Protein AF-0000000082293141 (afdb_homodimer)

pLDDT: mean 75.35, std 26.86, range [20.05, 98.94]

Organism: NCBI:txid303405

Solvent-accessible surface area (backbone atoms only — not comparable to full-atom values): 34312 Å² total; per-residue (Å²): 136,81,85,76,77,83,80,77,76,74,68,79,64,78,70,70,63,50,77,78,50,68,49,27,51,67,46,26,47,30,45,33,39,26,34,46,7,54,47,27,47,41,43,69,67,34,56,91,40,42,46,86,69,66,80,87,67,78,82,63,73,69,72,53,49,55,59,48,45,59,46,44,50,51,47,37,50,44,52,40,52,32,50,50,29,50,52,49,28,26,46,53,62,37,28,15,60,67,53,24,35,52,49,41,52,55,52,45,48,57,46,48,40,49,92,78,34,52,66,53,88,70,62,48,69,81,37,19,90,79,58,71,44,45,94,86,63,78,68,53,79,80,50,56,68,85,68,75,81,68,69,70,65,75,76,71,74,74,75,68,82,70,72,77,63,77,80,63,85,71,64,72,71,70,71,83,68,76,53,70,60,43,40,63,69,54,71,67,63,53,51,71,44,44,66,61,50,36,50,52,52,48,49,57,34,52,67,22,46,39,58,74,56,54,40,58,43,26,30,51,28,43,27,43,19,28,48,6,57,43,33,51,77,50,22,80,55,70,75,60,40,75,55,67,86,59,62,76,66,45,46,67,51,52,57,69,68,52,49,64,65,55,49,42,50,50,36,42,30,53,18,49,29,49,51,35,51,40,46,37,30,52,71,67,69,36,52,67,61,29,47,53,54,50,55,53,53,54,56,50,61,70,70,101,136,81,85,78,77,82,79,78,76,73,68,78,64,80,69,70,63,52,76,76,50,68,49,26,54,67,46,25,47,31,45,33,38,27,32,48,8,53,47,27,47,42,44,68,68,34,58,91,40,42,48,85,69,67,80,88,66,78,80,63,73,69,72,52,49,54,58,48,46,61,46,45,52,51,47,40,51,44,52,39,53,31,50,50,30,50,52,48,31,26,46,52,62,38,28,14,60,68,52,25,34,52,48,40,51,54,52,44,47,57,45,48,40,51,92,77,36,53,66,53,89,71,62,48,69,81,38,19,90,80,58,69,44,46,93,85,62,78,69,51,78,80,48,54,68,78,70,74,79,75,67,67,64,74,75,71,74,74,75,70,82,70,73,77,64,76,80,61,83,71,64,71,69,70,71,83,66,76,51,70,59,43,40,62,70,53,70,67,64,52,51,71,45,43,68,61,51,36,51,51,52,48,48,59,33,53,68,21,47,40,59,78,56,56,40,59,43,25,30,50,28,43,26,43,20,30,48,7,56,43,32,49,77,47,21,79,55,70,75,59,36,73,57,67,85,61,60,78,64,46,45,67,51,50,58,69,68,52,51,64,65,55,50,43,51,50,35,41,28,52,18,49,29,49,52,34,50,39,45,38,29,54,71,69,68,37,51,68,62,30,47,54,53,51,55,53,52,54,56,50,61,71,71,102

Secondary structure (DSSP, 8-state):
-------------GGGS-GGGGG-HHHHHHHHHHHHHHHHHHHHH-HHHHTTSS-S----HHHHHHHHHHHHHHHHHHHHHHHHHHHHHHHHTT--HHHHHHHHHHHHHHHS-HHHHTT----GGGGHHHH---TT----GGG------------------------------------GGG----HHHHHHHHHHHHHHHHHHHHHTT-GGG--HHHHHHHHHHHHHHHHHTTTTSS----STTS----HHHHHHH--HHHHHHHHHHHHHHHHHHHHHHHHTT-HHHHHHHHHHHHHHHHH-/-------------GGGS-GGGGG-HHHHHHHHHHHHHHHHHHHHH-HHHHTTSS-S--S-HHHHHHHHHHHHHHHHHHHHHHHHHHHHHHHHTT--HHHHHHHHHHHHHHHS-HHHHTT----GGGGHHHH---TT----GGG------------------------------------GGG----HHHHHHHHHHHHHHHHHHHHHTT-GGG--HHHHHHHHHHHHHHHHHTTTTSS----STTS----HHHHHHH--HHHHHHHHHHHHHHHHHHHHHHHHTT-HHHHHHHHHHHHHHHHH-

Nearest PDB structures (foldseek):
  5sv0-assembly1_B  TM=1.679E-01  e=9.240E+00  Escherichia coli DH1

Structure (mmCIF, N/CA/C/O backbone):
data_AF-0000000082293141-model_v1
#
loop_
_entity.id
_entity.type
_entity.pdbx_description
1 polymer 'MazG-like family protein'
#
loop_
_atom_site.group_PDB
_atom_site.id
_atom_site.type_symbol
_atom_site.label_atom_id
_atom_site.label_alt_id
_atom_site.label_comp_id
_atom_site.label_asym_id
_atom_site.label_entity_id
_atom_site.label_seq_id
_atom_site.pdbx_PDB_ins_code
_atom_site.Cartn_x
_atom_site.Car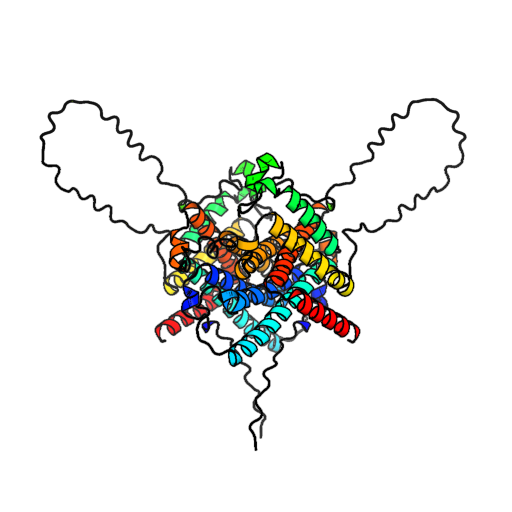tn_y
_atom_site.Cartn_z
_atom_site.occupancy
_atom_site.B_iso_or_equiv
_atom_site.auth_seq_id
_atom_site.auth_comp_id
_atom_site.auth_asym_id
_atom_site.auth_atom_id
_atom_site.pdbx_PDB_model_num
ATOM 1 N N . MET A 1 1 ? -4.348 -15.539 50.625 1 20.53 1 MET A N 1
ATOM 2 C CA . MET A 1 1 ? -3.152 -15.32 49.812 1 20.53 1 MET A CA 1
ATOM 3 C C . MET A 1 1 ? -3.525 -15.031 48.375 1 20.53 1 MET A C 1
ATOM 5 O O . MET A 1 1 ? -3.963 -15.93 47.656 1 20.53 1 MET A O 1
ATOM 9 N N . MET A 1 2 ? -4 -13.844 48 1 20.05 2 MET A N 1
ATOM 10 C CA . MET A 1 2 ? -4.777 -13.445 46.812 1 20.05 2 MET A CA 1
ATOM 11 C C . MET A 1 2 ? -3.898 -13.406 45.562 1 20.05 2 MET A C 1
ATOM 13 O O . MET A 1 2 ? -2.762 -12.938 45.625 1 20.05 2 MET A O 1
ATOM 17 N N . ALA A 1 3 ? -4.07 -14.312 44.562 1 24.88 3 ALA A N 1
ATOM 18 C CA . ALA A 1 3 ? -3.354 -14.523 43.312 1 24.88 3 ALA A CA 1
ATOM 19 C C . ALA A 1 3 ? -3.344 -13.258 42.438 1 24.88 3 ALA A C 1
ATOM 21 O O . ALA A 1 3 ? -4.402 -12.695 42.156 1 24.88 3 ALA A O 1
ATOM 22 N N . THR A 1 4 ? -2.305 -12.398 42.5 1 22.08 4 THR A N 1
ATOM 23 C CA . THR A 1 4 ? -2.068 -11.117 41.844 1 22.08 4 THR A CA 1
ATOM 24 C C . THR A 1 4 ? -2.033 -11.297 40.312 1 22.08 4 THR A C 1
ATOM 26 O O . THR A 1 4 ? -1.389 -12.219 39.812 1 22.08 4 THR A O 1
ATOM 29 N N . ALA A 1 5 ? -2.967 -10.734 39.594 1 25.34 5 ALA A N 1
ATOM 30 C CA . ALA A 1 5 ? -3.236 -10.781 38.156 1 25.34 5 ALA A CA 1
ATOM 31 C C . ALA A 1 5 ? -2.037 -10.281 37.344 1 25.34 5 ALA A C 1
ATOM 33 O O . ALA A 1 5 ? -1.455 -9.242 37.688 1 25.34 5 ALA A O 1
ATOM 34 N N . PRO A 1 6 ? -1.29 -11.164 36.594 1 25 6 PRO A N 1
ATOM 35 C CA . PRO A 1 6 ? -0.096 -10.742 35.875 1 25 6 PRO A CA 1
ATOM 36 C C . PRO A 1 6 ? -0.376 -9.594 34.906 1 25 6 PRO A C 1
ATOM 38 O O . PRO A 1 6 ? -1.458 -9.523 34.312 1 25 6 PRO A O 1
ATOM 41 N N . SER A 1 7 ? 0.036 -8.328 35.219 1 23.92 7 SER A N 1
ATOM 42 C CA . SER A 1 7 ? -0.019 -7.121 34.375 1 23.92 7 SER A CA 1
ATOM 43 C C . SER A 1 7 ? 0.646 -7.348 33.031 1 23.92 7 SER A C 1
ATOM 45 O O . SER A 1 7 ? 1.845 -7.629 32.969 1 23.92 7 SER A O 1
ATOM 47 N N . THR A 1 8 ? 0.084 -7.973 32.031 1 26.31 8 THR A N 1
ATOM 48 C CA . THR A 1 8 ? 0.536 -8.203 30.672 1 26.31 8 THR A CA 1
ATOM 49 C C . THR A 1 8 ? 0.826 -6.879 29.969 1 26.31 8 THR A C 1
ATOM 51 O O . THR A 1 8 ? 0.658 -6.766 28.75 1 26.31 8 THR A O 1
ATOM 54 N N . ASN A 1 9 ? 1.379 -5.855 30.594 1 25.17 9 ASN A N 1
ATOM 55 C CA . ASN A 1 9 ? 1.782 -4.633 29.906 1 25.17 9 ASN A CA 1
ATOM 56 C C . ASN A 1 9 ? 2.848 -4.914 28.859 1 25.17 9 ASN A C 1
ATOM 58 O O . ASN A 1 9 ? 4.039 -4.734 29.109 1 25.17 9 ASN A O 1
ATOM 62 N N . ASP A 1 10 ? 2.949 -5.984 28.156 1 26.22 10 ASP A N 1
ATOM 63 C CA . ASP A 1 10 ? 3.979 -6.059 27.125 1 26.22 10 ASP A CA 1
ATOM 64 C C . ASP A 1 10 ? 3.82 -4.934 26.109 1 26.22 10 ASP A C 1
ATOM 66 O O . ASP A 1 10 ? 3.023 -5.043 25.172 1 26.22 10 ASP A O 1
ATOM 70 N N . HIS A 1 11 ? 3.863 -3.686 26.547 1 28.92 11 HIS A N 1
ATOM 71 C CA . HIS A 1 11 ? 4.047 -2.568 25.625 1 28.92 11 HIS A CA 1
ATOM 72 C C . HIS A 1 11 ? 5.215 -2.826 24.672 1 28.92 11 HIS A C 1
ATOM 74 O O . HIS A 1 11 ? 6.375 -2.83 25.094 1 28.92 11 HIS A O 1
ATOM 80 N N . GLY A 1 12 ? 5.18 -3.744 23.812 1 29.77 12 GLY A N 1
ATOM 81 C CA . GLY A 1 12 ? 6.23 -3.771 22.812 1 29.77 12 GLY A CA 1
ATOM 82 C C . GLY A 1 12 ? 6.676 -2.387 22.375 1 29.77 12 GLY A C 1
ATOM 83 O O . GLY A 1 12 ? 5.898 -1.641 21.781 1 29.77 12 GLY A O 1
ATOM 84 N N . ASN A 1 13 ? 7.516 -1.699 23.125 1 29.09 13 ASN A N 1
ATOM 85 C CA . ASN A 1 13 ? 8.234 -0.449 22.891 1 29.09 13 ASN A CA 1
ATOM 86 C C . ASN A 1 13 ? 8.758 -0.357 21.469 1 29.09 13 ASN A C 1
ATOM 88 O O . ASN A 1 13 ? 9.523 -1.216 21.031 1 29.09 13 ASN A O 1
ATOM 92 N N . CYS A 1 14 ? 8.078 0.203 20.562 1 33.78 14 CYS A N 1
ATOM 93 C CA . CYS A 1 14 ? 8.594 0.698 19.297 1 33.78 14 CYS A CA 1
ATOM 94 C C . CYS A 1 14 ? 9.977 1.303 19.469 1 33.78 14 CYS A C 1
ATOM 96 O O . CYS A 1 14 ? 10.523 1.896 18.531 1 33.78 14 CYS A O 1
ATOM 98 N N . SER A 1 15 ? 10.508 1.382 20.688 1 32.47 15 SER A N 1
ATOM 99 C CA . SER A 1 15 ? 11.828 1.966 20.891 1 32.47 15 SER A CA 1
ATOM 100 C C . SER A 1 15 ? 12.906 1.15 20.188 1 32.47 15 SER A C 1
ATOM 102 O O . SER A 1 15 ? 14.078 1.545 20.172 1 32.47 15 SER A O 1
ATOM 104 N N . ASN A 1 16 ? 12.703 -0.085 19.984 1 32.78 16 ASN A N 1
ATOM 105 C CA . ASN A 1 16 ? 13.867 -0.814 19.484 1 32.78 16 ASN A CA 1
ATOM 106 C C . ASN A 1 16 ? 14.195 -0.443 18.047 1 32.78 16 ASN A C 1
ATOM 108 O O . ASN A 1 16 ? 14.625 -1.291 17.266 1 32.78 16 ASN A O 1
ATOM 112 N N . CYS A 1 17 ? 13.508 0.535 17.422 1 37.06 17 CYS A N 1
ATOM 113 C CA . CYS A 1 17 ? 14.141 0.918 16.172 1 37.06 17 CYS A CA 1
ATOM 114 C C . CYS A 1 17 ? 15.609 1.256 16.375 1 37.06 17 CYS A C 1
ATOM 116 O O . CYS A 1 17 ? 15.938 2.232 17.062 1 37.06 17 CYS A O 1
ATOM 118 N N . SER A 1 18 ? 16.406 0.34 16.391 1 37.97 18 SER A N 1
ATOM 119 C CA . SER A 1 18 ? 17.828 0.586 16.531 1 37.97 18 SER A CA 1
ATOM 120 C C . SER A 1 18 ? 18.25 1.855 15.797 1 37.97 18 SER A C 1
ATOM 122 O O . SER A 1 18 ? 17.766 2.135 14.695 1 37.97 18 SER A O 1
ATOM 124 N N . SER A 1 19 ? 18.984 2.789 16.438 1 41.88 19 SER A N 1
ATOM 125 C CA . SER A 1 19 ? 19.594 4.051 16.031 1 41.88 19 SER A CA 1
ATOM 126 C C . SER A 1 19 ? 20.031 4 14.562 1 41.88 19 SER A C 1
ATOM 128 O O . SER A 1 19 ? 19.891 4.984 13.836 1 41.88 19 SER A O 1
ATOM 130 N N . ASN A 1 20 ? 20.656 2.945 14.172 1 42.84 20 ASN A N 1
ATOM 131 C CA . ASN A 1 20 ? 21.281 2.875 12.852 1 42.84 20 ASN A CA 1
ATOM 132 C C . ASN A 1 20 ? 20.219 2.814 11.75 1 42.84 20 ASN A C 1
ATOM 134 O O . ASN A 1 20 ? 20.438 3.334 10.648 1 42.84 20 ASN A O 1
ATOM 138 N N . ASN A 1 21 ? 19.094 2.234 12.023 1 51.12 21 ASN A N 1
ATOM 139 C CA . ASN A 1 21 ? 18.016 2.07 11.047 1 51.12 21 ASN A CA 1
ATOM 140 C C . ASN A 1 21 ? 17.281 3.381 10.812 1 51.12 21 ASN A C 1
ATOM 142 O O . ASN A 1 21 ? 16.625 3.549 9.781 1 51.12 21 ASN A O 1
ATOM 146 N N . ASN A 1 22 ? 17.547 4.426 11.672 1 61.38 22 ASN A N 1
ATOM 147 C CA . ASN A 1 22 ? 16.797 5.668 11.625 1 61.38 22 ASN A CA 1
ATOM 148 C C . ASN A 1 22 ? 17.391 6.66 10.633 1 61.38 22 ASN A C 1
ATOM 150 O O . ASN A 1 22 ? 16.906 7.781 10.5 1 61.38 22 ASN A O 1
ATOM 154 N N . ASN A 1 23 ? 18.312 6.102 9.867 1 74.81 23 ASN A N 1
ATOM 155 C CA . ASN A 1 23 ? 18.844 7.094 8.93 1 74.81 23 ASN A CA 1
ATOM 156 C C . ASN A 1 23 ? 18.672 6.645 7.48 1 74.81 23 ASN A C 1
ATOM 158 O O . ASN A 1 23 ? 19.172 7.293 6.562 1 74.81 23 ASN A O 1
ATOM 162 N N . ASN A 1 24 ? 18.016 5.609 7.242 1 86.25 24 ASN A N 1
ATOM 163 C CA . ASN A 1 24 ? 17.719 5.117 5.902 1 86.25 24 ASN A CA 1
ATOM 164 C C . ASN A 1 24 ? 16.25 5.301 5.543 1 86.25 24 ASN A C 1
ATOM 166 O O . ASN A 1 24 ? 15.375 4.754 6.211 1 86.25 24 ASN A O 1
ATOM 170 N N . PRO A 1 25 ? 16 6.078 4.504 1 91.81 25 PRO A N 1
ATOM 171 C CA . PRO A 1 25 ? 14.609 6.348 4.164 1 91.81 25 PRO A CA 1
ATOM 172 C C . PRO A 1 25 ? 13.805 5.07 3.902 1 91.81 25 PRO A C 1
ATOM 174 O O . PRO A 1 25 ? 12.617 5.016 4.203 1 91.81 25 PRO A O 1
ATOM 177 N N . ARG A 1 26 ? 14.461 4.078 3.381 1 92.31 26 ARG A N 1
ATOM 178 C CA . ARG A 1 26 ? 13.766 2.824 3.107 1 92.31 26 ARG A CA 1
ATOM 179 C C . ARG A 1 26 ? 13.383 2.121 4.402 1 92.31 26 ARG A C 1
ATOM 181 O O . ARG A 1 26 ? 12.289 1.551 4.504 1 92.31 26 ARG A O 1
ATOM 188 N N . SER A 1 27 ? 14.266 2.164 5.395 1 91.69 27 SER A N 1
ATOM 189 C CA . SER A 1 27 ? 13.945 1.607 6.703 1 91.69 27 SER A CA 1
ATOM 190 C C . SER A 1 27 ? 12.773 2.352 7.344 1 91.69 27 SER A C 1
ATOM 192 O O . SER A 1 27 ? 11.914 1.738 7.977 1 91.69 27 SER A O 1
ATOM 194 N N . CYS A 1 28 ? 12.797 3.641 7.145 1 94.5 28 CYS A N 1
ATOM 195 C CA . CYS A 1 28 ? 11.711 4.441 7.703 1 94.5 28 CYS A CA 1
ATOM 196 C C . CYS A 1 28 ? 10.383 4.105 7.031 1 94.5 28 CYS A C 1
ATOM 198 O O . CYS A 1 28 ? 9.359 3.982 7.707 1 94.5 28 CYS A O 1
ATOM 200 N N . ILE A 1 29 ? 10.422 3.914 5.746 1 97 29 ILE A N 1
ATOM 201 C CA . ILE A 1 29 ? 9.203 3.596 5.012 1 97 29 ILE A CA 1
ATOM 202 C C . ILE A 1 29 ? 8.711 2.203 5.402 1 97 29 ILE A C 1
ATOM 204 O O . ILE A 1 29 ? 7.508 1.983 5.559 1 97 29 ILE A O 1
ATOM 208 N N . LEU A 1 30 ? 9.609 1.295 5.586 1 96 30 LEU A N 1
ATOM 209 C CA . LEU A 1 30 ? 9.227 -0.03 6.059 1 96 30 LEU A CA 1
ATOM 210 C C . LEU A 1 30 ? 8.609 0.049 7.453 1 96 30 LEU A C 1
ATOM 212 O O . LEU A 1 30 ? 7.68 -0.698 7.766 1 96 30 LEU A O 1
ATOM 216 N N . GLN A 1 31 ? 9.125 0.96 8.25 1 96.5 31 GLN A N 1
ATOM 217 C CA . GLN A 1 31 ? 8.523 1.159 9.562 1 96.5 31 GLN A CA 1
ATOM 218 C C . GLN A 1 31 ? 7.113 1.717 9.445 1 96.5 31 GLN A C 1
ATOM 220 O O . GLN A 1 31 ? 6.23 1.364 10.234 1 96.5 31 GLN A O 1
ATOM 225 N N . VAL A 1 32 ? 6.934 2.594 8.523 1 98.62 32 VAL A N 1
ATOM 226 C CA . VAL A 1 32 ? 5.578 3.049 8.227 1 98.62 32 VAL A CA 1
ATOM 227 C C . VAL A 1 32 ? 4.691 1.85 7.891 1 98.62 32 VAL A C 1
ATOM 229 O O . VAL A 1 32 ? 3.555 1.76 8.359 1 98.62 32 VAL A O 1
ATOM 232 N N . GLY A 1 33 ? 5.234 0.922 7.082 1 98.62 33 GLY A N 1
ATOM 233 C CA . GLY A 1 33 ? 4.523 -0.309 6.777 1 98.62 33 GLY A CA 1
ATOM 234 C C . GLY A 1 33 ? 4.188 -1.126 8.008 1 98.62 33 GLY A C 1
ATOM 235 O O . GLY A 1 33 ? 3.084 -1.661 8.125 1 98.62 33 GLY A O 1
ATOM 236 N N . VAL A 1 34 ? 5.105 -1.188 8.961 1 98.25 34 VAL A N 1
ATOM 237 C CA . VAL A 1 34 ? 4.906 -1.923 10.203 1 98.25 34 VAL A CA 1
ATOM 238 C C . VAL A 1 34 ? 3.734 -1.323 10.977 1 98.25 34 VAL A C 1
ATOM 240 O O . VAL A 1 34 ? 2.807 -2.039 11.359 1 98.25 34 VAL A O 1
ATOM 243 N N . CYS A 1 35 ? 3.787 -0.054 11.133 1 98.56 35 CYS A N 1
ATOM 244 C CA . CYS A 1 35 ? 2.76 0.627 11.914 1 98.56 35 CYS A CA 1
ATOM 245 C C . CYS A 1 35 ? 1.407 0.551 11.211 1 98.56 35 CYS A C 1
ATOM 247 O O . CYS A 1 35 ? 0.369 0.449 11.867 1 98.56 35 CYS A O 1
ATOM 249 N N . THR A 1 36 ? 1.431 0.608 9.898 1 98.75 36 THR A N 1
ATOM 250 C CA . THR A 1 36 ? 0.191 0.491 9.141 1 98.75 36 THR A CA 1
ATOM 251 C C . THR A 1 36 ? -0.423 -0.895 9.32 1 98.75 36 THR A C 1
ATOM 253 O O . THR A 1 36 ? -1.646 -1.033 9.391 1 98.75 36 THR A O 1
ATOM 256 N N . GLY A 1 37 ? 0.457 -1.915 9.328 1 98.44 37 GLY A N 1
ATOM 257 C CA . GLY A 1 37 ? -0.046 -3.248 9.617 1 98.44 37 GLY A CA 1
ATOM 258 C C . GLY A 1 37 ? -0.788 -3.334 10.938 1 98.44 37 GLY A C 1
ATOM 259 O O . GLY A 1 37 ? -1.827 -3.988 11.031 1 98.44 37 GLY A O 1
ATOM 260 N N . ARG A 1 38 ? -0.292 -2.676 11.953 1 97.25 38 ARG A N 1
ATOM 261 C CA . ARG A 1 38 ? -0.953 -2.635 13.258 1 97.25 38 ARG A CA 1
ATOM 262 C C . ARG A 1 38 ? -2.285 -1.899 13.172 1 97.25 38 ARG A C 1
ATOM 264 O O . ARG A 1 38 ? -3.254 -2.277 13.836 1 97.25 38 ARG A O 1
ATOM 271 N N . LEU A 1 39 ? -2.256 -0.863 12.445 1 97 39 LEU A N 1
ATOM 272 C CA . LEU A 1 39 ? -3.5 -0.123 12.25 1 97 39 LEU A CA 1
ATOM 273 C C . LEU A 1 39 ? -4.539 -0.985 11.547 1 97 39 LEU A C 1
ATOM 275 O O . LEU A 1 39 ? -5.723 -0.943 11.891 1 97 39 LEU A O 1
ATOM 279 N N . CYS A 1 40 ? -4.125 -1.759 10.547 1 97.25 40 CYS A N 1
ATOM 280 C CA . CYS A 1 40 ? -5.02 -2.693 9.875 1 97.25 40 CYS A CA 1
ATOM 281 C C . CYS A 1 40 ? -5.59 -3.707 10.852 1 97.25 40 CYS A C 1
ATOM 283 O O . CYS A 1 40 ? -6.762 -4.078 10.758 1 97.25 40 CYS A O 1
ATOM 285 N N . GLU A 1 41 ? -4.758 -4.137 11.75 1 95.56 41 GLU A N 1
ATOM 286 C CA . GLU A 1 41 ? -5.23 -5.07 12.766 1 95.56 41 GLU A CA 1
ATOM 287 C C . GLU A 1 41 ? -6.34 -4.449 13.609 1 95.56 41 GLU A C 1
ATOM 289 O O . GLU A 1 41 ? -7.359 -5.094 13.875 1 95.56 41 GLU A O 1
ATOM 294 N N . LEU A 1 42 ? -6.203 -3.229 14 1 92.94 42 LEU A N 1
ATOM 295 C CA . LEU A 1 42 ? -7.227 -2.525 14.766 1 92.94 42 LEU A CA 1
ATOM 296 C C . LEU A 1 42 ? -8.5 -2.354 13.945 1 92.94 42 LEU A C 1
ATOM 298 O O . LEU A 1 42 ? -9.609 -2.51 14.469 1 92.94 42 LEU A O 1
ATOM 302 N N . ALA A 1 43 ? -8.312 -2.055 12.703 1 91.5 43 ALA A N 1
ATOM 303 C CA . ALA A 1 43 ? -9.469 -1.853 11.828 1 91.5 43 ALA A CA 1
ATOM 304 C C . ALA A 1 43 ? -10.289 -3.131 11.703 1 91.5 43 ALA A C 1
ATOM 306 O O . ALA A 1 43 ? -11.5 -3.076 11.461 1 91.5 43 ALA A O 1
ATOM 307 N N . ASN A 1 44 ? -9.664 -4.219 11.867 1 88.06 44 ASN A N 1
ATOM 308 C CA . ASN A 1 44 ? -10.352 -5.496 11.75 1 88.06 44 ASN A CA 1
ATOM 309 C C . ASN A 1 44 ? -10.93 -5.953 13.086 1 88.06 44 ASN A C 1
ATOM 311 O O . ASN A 1 44 ? -11.805 -6.824 13.125 1 88.06 44 ASN A O 1
ATOM 315 N N . THR A 1 45 ? -10.469 -5.418 14.203 1 83.12 45 THR A N 1
ATOM 316 C CA . THR A 1 45 ? -10.812 -6.039 15.477 1 83.12 45 THR A CA 1
ATOM 317 C C . THR A 1 45 ? -11.469 -5.027 16.406 1 83.12 45 THR A C 1
ATOM 319 O O . THR A 1 45 ? -12.148 -5.406 17.359 1 83.12 45 THR A O 1
ATOM 322 N N . HIS A 1 46 ? -11.219 -3.781 16.219 1 73.25 46 HIS A N 1
ATOM 323 C CA . HIS A 1 46 ? -11.648 -2.775 17.188 1 73.25 46 HIS A CA 1
ATOM 324 C C . HIS A 1 46 ? -13.109 -2.383 16.953 1 73.25 46 HIS A C 1
ATOM 326 O O . HIS A 1 46 ? -13.508 -2.127 15.812 1 73.25 46 HIS A O 1
ATOM 332 N N . PRO A 1 47 ? -13.844 -2.418 17.984 1 59.69 47 PRO A N 1
ATOM 333 C CA . PRO A 1 47 ? -15.273 -2.121 17.875 1 59.69 47 PRO A CA 1
ATOM 334 C C . PRO A 1 47 ? -15.555 -0.789 17.188 1 59.69 47 PRO A C 1
ATOM 336 O O . PRO A 1 47 ? -16.531 -0.667 16.438 1 59.69 47 PRO A O 1
ATOM 339 N N . ALA A 1 48 ? -14.68 0.22 17.453 1 59 48 ALA A N 1
ATOM 340 C CA . ALA A 1 48 ? -14.867 1.533 16.844 1 59 48 ALA A CA 1
ATOM 341 C C . ALA A 1 48 ? -14.852 1.438 15.312 1 59 48 ALA A C 1
ATOM 343 O O . ALA A 1 48 ? -15.352 2.33 14.625 1 59 48 ALA A O 1
ATOM 344 N N . PHE A 1 49 ? -14.305 0.339 14.953 1 63.88 49 PHE A N 1
ATOM 345 C CA . PHE A 1 49 ? -14.156 0.187 13.508 1 63.88 49 PHE A CA 1
ATOM 346 C C . PHE A 1 49 ? -15.242 -0.721 12.945 1 63.88 49 PHE A C 1
ATOM 348 O O . PHE A 1 49 ? -15.477 -0.737 11.734 1 63.88 49 PHE A O 1
ATOM 355 N N . ILE A 1 50 ? -15.727 -1.526 13.992 1 54.31 50 ILE A N 1
ATOM 356 C CA . ILE A 1 50 ? -16.703 -2.529 13.578 1 54.31 50 ILE A CA 1
ATOM 357 C C . ILE A 1 50 ? -18.109 -1.986 13.773 1 54.31 50 ILE A C 1
ATOM 359 O O . ILE A 1 50 ? -19.047 -2.42 13.102 1 54.31 50 ILE A O 1
ATOM 363 N N . SER A 1 51 ? -18.266 -1.158 14.836 1 46.19 51 SER A N 1
ATOM 364 C CA . SER A 1 51 ? -19.609 -0.805 15.289 1 46.19 51 SER A CA 1
ATOM 365 C C . SER A 1 51 ? -20.562 -0.594 14.109 1 46.19 51 SER A C 1
ATOM 367 O O . SER A 1 51 ? -21.781 -0.602 14.281 1 46.19 51 SER A O 1
ATOM 369 N N . ASN A 1 52 ? -20.109 -0.129 13.039 1 40.34 52 ASN A N 1
ATOM 370 C CA . ASN A 1 52 ? -21.359 0.051 12.289 1 40.34 52 ASN A CA 1
ATOM 371 C C . ASN A 1 52 ? -22.047 -1.283 12.016 1 40.34 52 ASN A C 1
ATOM 373 O O . ASN A 1 52 ? -23.047 -1.335 11.297 1 40.34 52 ASN A O 1
ATOM 377 N N . LEU A 1 53 ? -21.359 -2.418 12.227 1 35.09 53 LEU A N 1
ATOM 378 C CA . LEU A 1 53 ? -22.141 -3.625 12 1 35.09 53 LEU A CA 1
ATOM 379 C C . LEU A 1 53 ? -23.156 -3.838 13.117 1 35.09 53 LEU A C 1
ATOM 381 O O . LEU A 1 53 ? -24.25 -4.355 12.883 1 35.09 53 LEU A O 1
ATOM 385 N N . THR A 1 54 ? -22.75 -4.242 14.43 1 33.03 54 THR A N 1
ATOM 386 C CA . THR A 1 54 ? -23.734 -4.707 15.414 1 33.03 54 THR A CA 1
ATOM 387 C C . THR A 1 54 ? -24.578 -3.547 15.922 1 33.03 54 THR A C 1
ATOM 389 O O . THR A 1 54 ? -24.156 -2.391 15.867 1 33.03 54 THR A O 1
ATOM 392 N N . ASP A 1 55 ? -25.906 -3.869 16.422 1 31.08 55 ASP A N 1
ATOM 393 C CA . ASP A 1 55 ? -27.031 -3.248 17.125 1 31.08 55 ASP A CA 1
ATOM 394 C C . ASP A 1 55 ? -26.531 -2.42 18.312 1 31.08 55 ASP A C 1
ATOM 396 O O . ASP A 1 55 ? -25.797 -2.92 19.156 1 31.08 55 ASP A O 1
ATOM 400 N N . ARG A 1 56 ? -26.516 -1.152 18.344 1 31.36 56 ARG A N 1
ATOM 401 C CA . ARG A 1 56 ? -26.594 -0.281 19.5 1 31.36 56 ARG A CA 1
ATOM 402 C C . ARG A 1 56 ? -27.312 -0.975 20.656 1 31.36 56 ARG A C 1
ATOM 404 O O . ARG A 1 56 ? -27.672 -0.334 21.641 1 31.36 56 ARG A O 1
ATOM 411 N N . THR A 1 57 ? -27.859 -2.135 20.562 1 31.73 57 THR A N 1
ATOM 412 C CA . THR A 1 57 ? -28.688 -2.504 21.703 1 31.73 57 THR A CA 1
ATOM 413 C C . THR A 1 57 ? -27.859 -2.529 22.984 1 31.73 57 THR A C 1
ATOM 415 O O . THR A 1 57 ? -28.094 -1.737 23.891 1 31.73 57 THR A O 1
ATOM 418 N N . THR A 1 58 ? -28.094 -3.787 23.938 1 31.91 58 THR A N 1
ATOM 419 C CA . THR A 1 58 ? -28.281 -4.02 25.359 1 31.91 58 THR A CA 1
ATOM 420 C C . THR A 1 58 ? -26.938 -4.102 26.062 1 31.91 58 THR A C 1
ATOM 422 O O . THR A 1 58 ? -26.844 -4.574 27.203 1 31.91 58 THR A O 1
ATOM 425 N N . THR A 1 59 ? -25.719 -4.098 25.484 1 33.72 59 THR A N 1
ATOM 426 C CA . THR A 1 59 ? -24.766 -4.387 26.562 1 33.72 59 THR A CA 1
ATOM 427 C C . THR A 1 59 ? -24.656 -3.203 27.516 1 33.72 59 THR A C 1
ATOM 429 O O . THR A 1 59 ? -24.672 -2.047 27.094 1 33.72 59 THR A O 1
ATOM 432 N N . THR A 1 60 ? -24.781 -3.408 28.844 1 34.56 60 THR A N 1
ATOM 433 C CA . THR A 1 60 ? -24.781 -2.527 30 1 34.56 60 THR A CA 1
ATOM 434 C C . THR A 1 60 ? -23.594 -1.567 29.953 1 34.56 60 THR A C 1
ATOM 436 O O . THR A 1 60 ? -22.5 -1.94 29.516 1 34.56 60 THR A O 1
ATOM 439 N N . ALA A 1 61 ? -23.703 -0.326 30.312 1 34.03 61 ALA A N 1
ATOM 440 C CA . ALA A 1 61 ? -22.969 0.936 30.375 1 34.03 61 ALA A CA 1
ATOM 441 C C . ALA A 1 61 ? -21.531 0.714 30.844 1 34.03 61 ALA A C 1
ATOM 443 O O . ALA A 1 61 ? -20.594 1.331 30.328 1 34.03 61 ALA A O 1
ATOM 444 N N . LYS A 1 62 ? -21.344 -0.032 31.859 1 36.34 62 LYS A N 1
ATOM 445 C CA . LYS A 1 62 ? -20.125 -0.118 32.656 1 36.34 62 LYS A CA 1
ATOM 446 C C . LYS A 1 62 ? -19.031 -0.854 31.891 1 36.34 62 LYS A C 1
ATOM 448 O O . LYS A 1 62 ? -17.859 -0.472 31.969 1 36.34 62 LYS A O 1
ATOM 453 N N . ASP A 1 63 ? -19.172 -2.045 31.5 1 37.06 63 ASP A N 1
ATOM 454 C CA . ASP A 1 63 ? -18.203 -2.922 30.859 1 37.06 63 ASP A CA 1
ATOM 455 C C . ASP A 1 63 ? -17.859 -2.426 29.453 1 37.06 63 ASP A C 1
ATOM 457 O O . ASP A 1 63 ? -16.828 -2.797 28.906 1 37.06 63 ASP A O 1
ATOM 461 N N . SER A 1 64 ? -18.625 -1.604 28.828 1 37.09 64 SER A N 1
ATOM 462 C CA . SER A 1 64 ? -18.516 -0.973 27.516 1 37.09 64 SER A CA 1
ATOM 463 C C . SER A 1 64 ? -17.5 0.168 27.531 1 37.09 64 SER A C 1
ATOM 465 O O . SER A 1 64 ? -16.797 0.389 26.547 1 37.09 64 SER A O 1
ATOM 467 N N . ALA A 1 65 ? -17.391 0.814 28.703 1 36.16 65 ALA A N 1
ATOM 468 C CA . ALA A 1 65 ? -16.484 1.942 28.891 1 36.16 65 ALA A CA 1
ATOM 469 C C . ALA A 1 65 ? -15.031 1.482 28.875 1 36.16 65 ALA A C 1
ATOM 471 O O . ALA A 1 65 ? -14.172 2.143 28.281 1 36.16 65 ALA A O 1
ATOM 472 N N . PHE A 1 66 ? -14.758 0.433 29.688 1 36.06 66 PHE A N 1
ATOM 473 C CA . PHE A 1 66 ? -13.391 -0.062 29.797 1 36.06 66 PHE A CA 1
ATOM 474 C C . PHE A 1 66 ? -12.891 -0.577 28.453 1 36.06 66 PHE A C 1
ATOM 476 O O . PHE A 1 66 ? -11.742 -0.323 28.078 1 36.06 66 PHE A O 1
ATOM 483 N N . HIS A 1 67 ? -13.641 -1.402 27.766 1 43.53 67 HIS A N 1
ATOM 484 C CA . HIS A 1 67 ? -13.266 -1.935 26.453 1 43.53 67 HIS A CA 1
ATOM 485 C C . HIS A 1 67 ? -13.117 -0.817 25.422 1 43.53 67 HIS A C 1
ATOM 487 O O . HIS A 1 67 ? -12.234 -0.88 24.562 1 43.53 67 HIS A O 1
ATOM 493 N N . THR A 1 68 ? -13.93 0.267 25.719 1 44.47 68 THR A N 1
ATOM 494 C CA . THR A 1 68 ? -13.867 1.416 24.828 1 44.47 68 THR A CA 1
ATOM 495 C C . THR A 1 68 ? -12.578 2.199 25.047 1 44.47 68 THR A C 1
ATOM 497 O O . THR A 1 68 ? -11.938 2.625 24.078 1 44.47 68 THR A O 1
ATOM 500 N N . LEU A 1 69 ? -12.148 2.244 26.422 1 42.03 69 LEU A N 1
ATOM 501 C CA . LEU A 1 69 ? -10.969 3.043 26.75 1 42.03 69 LEU A CA 1
ATOM 502 C C . LEU A 1 69 ? -9.695 2.355 26.281 1 42.03 69 LEU A C 1
ATOM 504 O O . LEU A 1 69 ? -8.82 3.002 25.703 1 42.03 69 LEU A O 1
ATOM 508 N N . THR A 1 70 ? -9.5 0.986 26.672 1 51.03 70 THR A N 1
ATOM 509 C CA . THR A 1 70 ? -8.32 0.241 26.266 1 51.03 70 THR A CA 1
ATOM 510 C C . THR A 1 70 ? -8.211 0.207 24.734 1 51.03 70 THR A C 1
ATOM 512 O O . THR A 1 70 ? -7.113 0.289 24.188 1 51.03 70 THR A O 1
ATOM 515 N N . SER A 1 71 ? -9.398 0.35 24.344 1 65.75 71 SER A N 1
ATOM 516 C CA . SER A 1 71 ? -9.438 0.293 22.891 1 65.75 71 SER A CA 1
ATOM 517 C C . SER A 1 71 ? -9.039 1.631 22.266 1 65.75 71 SER A C 1
ATOM 519 O O . SER A 1 71 ? -8.273 1.674 21.312 1 65.75 71 SER A O 1
ATOM 521 N N . THR A 1 72 ? -9.281 2.678 23.141 1 80.56 72 THR A N 1
ATOM 522 C CA . THR A 1 72 ? -8.945 3.998 22.625 1 80.56 72 THR A CA 1
ATOM 523 C C . THR A 1 72 ? -7.461 4.285 22.797 1 80.56 72 THR A C 1
ATOM 525 O O . THR A 1 72 ? -6.832 4.883 21.906 1 80.56 72 THR A O 1
ATOM 528 N N . ASP A 1 73 ? -6.938 3.744 23.859 1 89 73 ASP A N 1
ATOM 529 C CA . ASP A 1 73 ? -5.512 3.947 24.109 1 89 73 ASP A CA 1
ATOM 530 C C . ASP A 1 73 ? -4.668 3.229 23.047 1 89 73 ASP A C 1
ATOM 532 O O . ASP A 1 73 ? -3.65 3.758 22.594 1 89 73 ASP A O 1
ATOM 536 N N . HIS A 1 74 ? -5.121 2.066 22.797 1 92.25 74 HIS A N 1
ATOM 537 C CA . HIS A 1 74 ? -4.391 1.316 21.781 1 92.25 74 HIS A CA 1
ATOM 538 C C . HIS A 1 74 ? -4.473 2.004 20.422 1 92.25 74 HIS A C 1
ATOM 540 O O . HIS A 1 74 ? -3.486 2.043 19.688 1 92.25 74 HIS A O 1
ATOM 546 N N . LEU A 1 75 ? -5.598 2.553 20.172 1 94.19 75 LEU A N 1
ATOM 547 C CA . LEU A 1 75 ? -5.77 3.301 18.922 1 94.19 75 LEU A CA 1
ATOM 548 C C . LEU A 1 75 ? -4.863 4.523 18.891 1 94.19 75 LEU A C 1
ATOM 550 O O . LEU A 1 75 ? -4.152 4.754 17.922 1 94.19 75 LEU A O 1
ATOM 554 N N . VAL A 1 76 ? -4.855 5.246 19.969 1 96.44 76 VAL A N 1
ATOM 555 C CA . VAL A 1 76 ? -4.062 6.465 20.047 1 96.44 76 VAL A CA 1
ATOM 556 C C . VAL A 1 76 ? -2.578 6.129 19.922 1 96.44 76 VAL A C 1
ATOM 558 O O . VAL A 1 76 ? -1.852 6.789 19.172 1 96.44 76 VAL A O 1
ATOM 561 N N . THR A 1 77 ? -2.15 5.078 20.578 1 96.38 77 THR A N 1
ATOM 562 C CA . THR A 1 77 ? -0.749 4.68 20.516 1 96.38 77 THR A CA 1
ATOM 563 C C . THR A 1 77 ? -0.366 4.254 19.094 1 96.38 77 THR A C 1
ATOM 565 O O . THR A 1 77 ? 0.712 4.598 18.609 1 96.38 77 THR A O 1
ATOM 568 N N . THR A 1 78 ? -1.241 3.52 18.469 1 96.62 78 THR A N 1
ATOM 569 C CA . THR A 1 78 ? -0.973 3.053 17.125 1 96.62 78 THR A CA 1
ATOM 570 C C . THR A 1 78 ? -0.889 4.227 16.156 1 96.62 78 THR A C 1
ATOM 572 O O . THR A 1 78 ? 0.018 4.289 15.32 1 96.62 78 THR A O 1
ATOM 575 N N . ILE A 1 79 ? -1.796 5.203 16.281 1 97.94 79 ILE A N 1
ATOM 576 C CA . ILE A 1 79 ? -1.785 6.387 15.43 1 97.94 79 ILE A CA 1
ATOM 577 C C . ILE A 1 79 ? -0.527 7.207 15.703 1 97.94 79 ILE A C 1
ATOM 579 O O . ILE A 1 79 ? 0.124 7.691 14.773 1 97.94 79 ILE A O 1
ATOM 583 N N . ALA A 1 80 ? -0.203 7.293 16.969 1 98.38 80 ALA A N 1
ATOM 584 C CA . ALA A 1 80 ? 0.984 8.055 17.344 1 98.38 80 ALA A CA 1
ATOM 585 C C . ALA A 1 80 ? 2.248 7.426 16.766 1 98.38 80 ALA A C 1
ATOM 587 O O . ALA A 1 80 ? 3.102 8.125 16.219 1 98.38 80 ALA A O 1
ATOM 588 N N . ASP A 1 81 ? 2.377 6.148 16.844 1 97.81 81 ASP A N 1
ATOM 589 C CA . ASP A 1 81 ? 3.541 5.453 16.312 1 97.81 81 ASP A CA 1
ATOM 590 C C . ASP A 1 81 ? 3.656 5.656 14.805 1 97.81 81 ASP A C 1
ATOM 592 O O . ASP A 1 81 ? 4.754 5.859 14.281 1 97.81 81 ASP A O 1
ATOM 596 N N . LEU A 1 82 ? 2.539 5.559 14.148 1 98.62 82 LEU A N 1
ATOM 597 C CA . LEU A 1 82 ? 2.551 5.77 12.703 1 98.62 82 LEU A CA 1
ATOM 598 C C . LEU A 1 82 ? 2.932 7.207 12.367 1 98.62 82 LEU A C 1
ATOM 600 O O . LEU A 1 82 ? 3.715 7.449 11.445 1 98.62 82 LEU A O 1
ATOM 604 N N . PHE A 1 83 ? 2.439 8.172 13.109 1 98.5 83 PHE A N 1
ATOM 605 C CA . PHE A 1 83 ? 2.76 9.57 12.867 1 98.5 83 PHE A CA 1
ATOM 606 C C . PHE A 1 83 ? 4.246 9.828 13.078 1 98.5 83 PHE A C 1
ATOM 608 O O . PHE A 1 83 ? 4.875 10.539 12.289 1 98.5 83 PHE A O 1
ATOM 615 N N . VAL A 1 84 ? 4.785 9.266 14.094 1 98.12 84 VAL A N 1
ATOM 616 C CA . VAL A 1 84 ? 6.207 9.422 14.375 1 98.12 84 VAL A CA 1
ATOM 617 C C . VAL A 1 84 ? 7.027 8.82 13.234 1 98.12 84 VAL A C 1
ATOM 619 O O . VAL A 1 84 ? 8.023 9.398 12.805 1 98.12 84 VAL A O 1
ATOM 622 N N . SER A 1 85 ? 6.617 7.68 12.758 1 97.75 85 SER A N 1
ATOM 623 C CA . SER A 1 85 ? 7.32 7.062 11.633 1 97.75 85 SER A CA 1
ATOM 624 C C . SER A 1 85 ? 7.273 7.949 10.398 1 97.75 85 SER A C 1
ATOM 626 O O . SER A 1 85 ? 8.25 8.031 9.648 1 97.75 85 SER A O 1
ATOM 628 N N . LEU A 1 86 ? 6.148 8.594 10.172 1 98.56 86 LEU A N 1
ATOM 629 C CA . LEU A 1 86 ? 6.023 9.523 9.055 1 98.56 86 LEU A CA 1
ATOM 630 C C . LEU A 1 86 ? 6.93 10.734 9.242 1 98.56 86 LEU A C 1
ATOM 632 O O . LEU A 1 86 ? 7.602 11.172 8.305 1 98.56 86 LEU A O 1
ATOM 636 N N . TRP A 1 87 ? 6.938 11.242 10.453 1 97.88 87 TRP A N 1
ATOM 637 C CA . TRP A 1 87 ? 7.816 12.359 10.789 1 97.88 87 TRP A CA 1
ATOM 638 C C . TRP A 1 87 ? 9.281 11.984 10.578 1 97.88 87 TRP A C 1
ATOM 640 O O . TRP A 1 87 ? 10.039 12.734 9.961 1 97.88 87 TRP A O 1
ATOM 650 N N . LEU A 1 88 ? 9.695 10.805 11.039 1 96.38 88 LEU A N 1
ATOM 651 C CA . LEU A 1 88 ? 11.07 10.352 10.867 1 96.38 88 LEU A CA 1
ATOM 652 C C . LEU A 1 88 ? 11.414 10.203 9.383 1 96.38 88 LEU A C 1
ATOM 654 O O . LEU A 1 88 ? 12.516 10.555 8.961 1 96.38 88 LEU A O 1
ATOM 658 N N . THR A 1 89 ? 10.508 9.695 8.641 1 96.94 89 THR A N 1
ATOM 659 C CA . THR A 1 89 ? 10.719 9.555 7.199 1 96.94 89 THR A CA 1
ATOM 660 C C . THR A 1 89 ? 10.961 10.922 6.559 1 96.94 89 THR A C 1
ATOM 662 O O . THR A 1 89 ? 11.883 11.078 5.754 1 96.94 89 THR A O 1
ATOM 665 N N . SER A 1 90 ? 10.094 11.898 6.945 1 97.56 90 SER A N 1
ATOM 666 C CA . SER A 1 90 ? 10.273 13.242 6.406 1 97.56 90 SER A CA 1
ATOM 667 C C .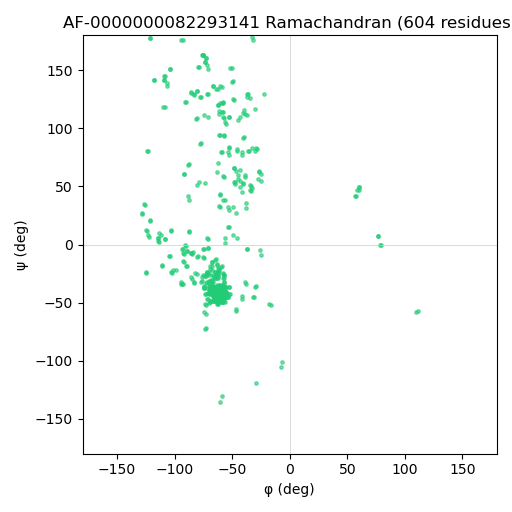 SER A 1 90 ? 11.625 13.82 6.801 1 97.56 90 SER A C 1
ATOM 669 O O . SER A 1 90 ? 12.281 14.484 5.996 1 97.56 90 SER A O 1
ATOM 671 N N . ARG A 1 91 ? 12.094 13.508 7.957 1 95.5 91 ARG A N 1
ATOM 672 C CA . ARG A 1 91 ? 13.367 14.016 8.453 1 95.5 91 ARG A CA 1
ATOM 673 C C . ARG A 1 91 ? 14.531 13.438 7.66 1 95.5 91 ARG A C 1
ATOM 675 O O . ARG A 1 91 ? 15.422 14.18 7.227 1 95.5 91 ARG A O 1
ATOM 682 N N . VAL A 1 92 ? 14.531 12.156 7.48 1 92.88 92 VAL A N 1
ATOM 683 C CA . VAL A 1 92 ? 15.641 11.5 6.797 1 92.88 92 VAL A CA 1
ATOM 684 C C . VAL A 1 92 ? 15.672 11.93 5.332 1 92.88 92 VAL A C 1
ATOM 686 O O . VAL A 1 92 ? 16.734 11.992 4.719 1 92.88 92 VAL A O 1
ATOM 689 N N . LEU A 1 93 ? 14.578 12.289 4.801 1 95.19 93 LEU A N 1
ATOM 690 C CA . LEU A 1 93 ? 14.492 12.734 3.418 1 95.19 93 LEU A CA 1
ATOM 691 C C . LEU A 1 93 ? 14.719 14.242 3.32 1 95.19 93 LEU A C 1
ATOM 693 O O . LEU A 1 93 ? 14.719 14.805 2.225 1 95.19 93 LEU A O 1
ATOM 697 N N . LYS A 1 94 ? 14.836 14.891 4.465 1 94.31 94 LYS A N 1
ATOM 698 C CA . LYS A 1 94 ? 15.016 16.344 4.551 1 94.31 94 LYS A CA 1
ATOM 699 C C . LYS A 1 94 ? 13.844 17.078 3.91 1 94.31 94 LYS A C 1
ATOM 701 O O . LYS A 1 94 ? 14.047 18 3.113 1 94.31 94 LYS A O 1
ATOM 706 N N . LEU A 1 95 ? 12.688 16.672 4.297 1 96.94 95 LEU A N 1
ATOM 707 C CA . LEU A 1 95 ? 11.445 17.297 3.838 1 96.94 95 LEU A CA 1
ATOM 708 C C . LEU A 1 95 ? 10.68 17.906 5.008 1 96.94 95 LEU A C 1
ATOM 710 O O . LEU A 1 95 ? 10.641 17.344 6.098 1 96.94 95 LEU A O 1
ATOM 714 N N . ASN A 1 96 ? 10.102 19.016 4.785 1 97.88 96 ASN A N 1
ATOM 715 C CA . ASN A 1 96 ? 9.195 19.641 5.75 1 97.88 96 ASN A CA 1
ATOM 716 C C . ASN A 1 96 ? 7.801 19.031 5.68 1 97.88 96 ASN A C 1
ATOM 718 O O . ASN A 1 96 ? 7.043 19.297 4.75 1 97.88 96 ASN A O 1
ATOM 722 N N . LEU A 1 97 ? 7.453 18.281 6.641 1 98.38 97 LEU A N 1
ATOM 723 C CA . LEU A 1 97 ? 6.211 17.516 6.617 1 98.38 97 LEU A CA 1
ATOM 724 C C . LEU A 1 97 ? 5.004 18.453 6.609 1 98.38 97 LEU A C 1
ATOM 726 O O . LEU A 1 97 ? 3.998 18.156 5.957 1 98.38 97 LEU A O 1
ATOM 730 N N . ILE A 1 98 ? 5.039 19.547 7.332 1 98.56 98 ILE A N 1
ATOM 731 C CA . ILE A 1 98 ? 3.926 20.484 7.402 1 98.56 98 ILE A CA 1
ATOM 732 C C . ILE A 1 98 ? 3.689 21.125 6.031 1 98.56 98 ILE A C 1
ATOM 734 O O . ILE A 1 98 ? 2.555 21.172 5.555 1 98.56 98 ILE A O 1
ATOM 738 N N . VAL A 1 99 ? 4.758 21.547 5.438 1 98 99 VAL A N 1
ATOM 739 C CA . VAL A 1 99 ? 4.668 22.156 4.113 1 98 99 VAL A CA 1
ATOM 740 C C . VAL A 1 99 ? 4.168 21.125 3.104 1 98 99 VAL A C 1
ATOM 742 O O . VAL A 1 99 ? 3.371 21.453 2.219 1 98 99 VAL A O 1
ATOM 745 N N . ALA A 1 100 ? 4.629 19.906 3.223 1 98.31 100 ALA A N 1
ATOM 746 C CA . ALA A 1 100 ? 4.168 18.828 2.352 1 98.31 100 ALA A CA 1
ATOM 747 C C . ALA A 1 100 ? 2.652 18.672 2.428 1 98.31 100 ALA A C 1
ATOM 749 O O . ALA A 1 100 ? 1.976 18.609 1.4 1 98.31 100 ALA A O 1
ATOM 750 N N . ILE A 1 101 ? 2.109 18.609 3.641 1 98.56 101 ILE A N 1
ATOM 751 C CA . ILE A 1 101 ? 0.68 18.422 3.857 1 98.56 101 ILE A CA 1
ATOM 752 C C . ILE A 1 101 ? -0.093 19.609 3.297 1 98.56 101 ILE A C 1
ATOM 754 O O . ILE A 1 101 ? -1.093 19.438 2.596 1 98.56 101 ILE A O 1
ATOM 758 N N . GLN A 1 102 ? 0.385 20.781 3.561 1 97.88 102 GLN A N 1
ATOM 759 C CA . GLN A 1 102 ? -0.276 21.984 3.078 1 97.88 102 GLN A CA 1
ATOM 760 C C . GLN A 1 102 ? -0.292 22.031 1.554 1 97.88 102 GLN A C 1
ATOM 762 O O . GLN A 1 102 ? -1.321 22.328 0.947 1 97.88 102 GLN A O 1
ATOM 767 N N . ASN A 1 103 ? 0.847 21.75 0.946 1 97.31 103 ASN A N 1
ATOM 768 C CA . ASN A 1 103 ? 0.939 21.75 -0.51 1 97.31 103 ASN A CA 1
ATOM 769 C C . ASN A 1 103 ? 0.025 20.688 -1.126 1 97.31 103 ASN A C 1
ATOM 771 O O . ASN A 1 103 ? -0.592 20.922 -2.166 1 97.31 103 ASN A O 1
ATOM 775 N N . LYS A 1 104 ? -0.046 19.594 -0.478 1 97.81 104 LYS A N 1
ATOM 776 C CA . LYS A 1 104 ? -0.889 18.516 -1.007 1 97.81 104 LYS A CA 1
ATOM 777 C C . LYS A 1 104 ? -2.367 18.891 -0.91 1 97.81 104 LYS A C 1
ATOM 779 O O . LYS A 1 104 ? -3.146 18.594 -1.816 1 97.81 104 LYS A O 1
ATOM 784 N N . LEU A 1 105 ? -2.748 19.453 0.179 1 97.69 105 LEU A N 1
ATOM 785 C CA . LEU A 1 105 ? -4.133 19.906 0.322 1 97.69 105 LEU A CA 1
ATOM 786 C C . LEU A 1 105 ? -4.484 20.922 -0.752 1 97.69 105 LEU A C 1
ATOM 788 O O . LEU A 1 105 ? -5.586 20.891 -1.306 1 97.69 105 LEU A O 1
ATOM 792 N N . LYS A 1 106 ? -3.592 21.844 -0.993 1 96.31 106 LYS A N 1
ATOM 793 C CA . LYS A 1 106 ? -3.803 22.828 -2.062 1 96.31 106 LYS A CA 1
ATOM 794 C C . LYS A 1 106 ? -3.967 22.125 -3.412 1 96.31 106 LYS A C 1
ATOM 796 O O . LYS A 1 106 ? -4.879 22.453 -4.176 1 96.31 106 LYS A O 1
ATOM 801 N N . LEU A 1 107 ? -3.07 21.234 -3.715 1 96.06 107 LEU A N 1
ATOM 802 C CA . LEU A 1 107 ? -3.148 20.469 -4.957 1 96.06 107 LEU A CA 1
ATOM 803 C C . LEU A 1 107 ? -4.461 19.703 -5.043 1 96.06 107 LEU A C 1
ATOM 805 O O . LEU A 1 107 ? -5.117 19.703 -6.09 1 96.06 107 LEU A O 1
ATOM 809 N N . ASN A 1 108 ? -4.855 19.047 -3.93 1 96.31 108 ASN A N 1
ATOM 810 C CA . ASN A 1 108 ? -6.109 18.312 -3.902 1 96.31 108 ASN A CA 1
ATOM 811 C C . ASN A 1 108 ? -7.309 19.219 -4.121 1 96.31 108 ASN A C 1
ATOM 813 O O . ASN A 1 108 ? -8.297 18.812 -4.73 1 96.31 108 ASN A O 1
ATOM 817 N N . GLY A 1 109 ? -7.207 20.406 -3.543 1 95.62 109 GLY A N 1
ATOM 818 C CA . GLY A 1 109 ? -8.258 21.375 -3.809 1 95.62 109 GLY A CA 1
ATOM 819 C C . GLY A 1 109 ? -8.461 21.641 -5.289 1 95.62 109 GLY A C 1
ATOM 820 O O . GLY A 1 109 ? -9.594 21.828 -5.742 1 95.62 109 GLY A O 1
ATOM 821 N N . LYS A 1 110 ? -7.418 21.656 -6.031 1 94 110 LYS A N 1
ATOM 822 C CA . LYS A 1 110 ? -7.5 21.844 -7.477 1 94 110 LYS A CA 1
ATOM 823 C C . LYS A 1 110 ? -8.008 20.594 -8.172 1 94 110 LYS A C 1
ATOM 825 O O . LYS A 1 110 ? -8.773 20.672 -9.141 1 94 110 LYS A O 1
ATOM 830 N N . LYS A 1 111 ? -7.602 19.453 -7.695 1 94.69 111 LYS A N 1
ATOM 831 C CA . LYS A 1 111 ? -7.992 18.172 -8.273 1 94.69 111 LYS A CA 1
ATOM 832 C C . LYS A 1 111 ? -9.477 17.891 -8.047 1 94.69 111 LYS A C 1
ATOM 834 O O . LYS A 1 111 ? -10.133 17.297 -8.898 1 94.69 111 LYS A O 1
ATOM 839 N N . TYR A 1 112 ? -9.898 18.344 -6.883 1 94.69 112 TYR A N 1
ATOM 840 C CA . TYR A 1 112 ? -11.266 18.062 -6.457 1 94.69 112 TYR A CA 1
ATOM 841 C C . TYR A 1 112 ? -12.023 19.344 -6.156 1 94.69 112 TYR A C 1
ATOM 843 O O . TYR A 1 112 ? -12.32 19.641 -4.996 1 94.69 112 TYR A O 1
ATOM 851 N N . PRO A 1 113 ? -12.469 19.938 -7.203 1 93.62 113 PRO A N 1
ATOM 852 C CA . PRO A 1 113 ? -13.234 21.156 -6.957 1 93.62 113 PRO A CA 1
ATOM 853 C C . PRO A 1 113 ? -14.562 20.891 -6.242 1 93.62 113 PRO A C 1
ATOM 855 O O . PRO A 1 113 ? -15.281 19.953 -6.605 1 93.62 113 PRO A O 1
ATOM 858 N N . VAL A 1 114 ? -14.844 21.703 -5.281 1 93.75 114 VAL A N 1
ATOM 859 C CA . VAL A 1 114 ? -15.992 21.516 -4.398 1 93.75 114 VAL A CA 1
ATOM 860 C C . VAL A 1 114 ? -17.281 21.422 -5.227 1 93.75 114 VAL A C 1
ATOM 862 O O . VAL A 1 114 ? -18.094 20.516 -5.023 1 93.75 114 VAL A O 1
ATOM 865 N N . GLU A 1 115 ? -17.438 22.203 -6.188 1 91.69 115 GLU A N 1
ATOM 866 C CA . GLU A 1 115 ? -18.656 22.297 -6.961 1 91.69 115 GLU A CA 1
ATOM 867 C C . GLU A 1 115 ? -18.906 21.031 -7.773 1 91.69 115 GLU A C 1
ATOM 869 O O . GLU A 1 115 ? -20.062 20.688 -8.055 1 91.69 115 GLU A O 1
ATOM 874 N N . HIS A 1 116 ? -17.844 20.312 -8.008 1 89.81 116 HIS A N 1
ATOM 875 C CA . HIS A 1 116 ? -18.016 19.203 -8.93 1 89.81 116 HIS A CA 1
ATOM 876 C C . HIS A 1 116 ? -17.906 17.859 -8.203 1 89.81 116 HIS A C 1
ATOM 878 O O . HIS A 1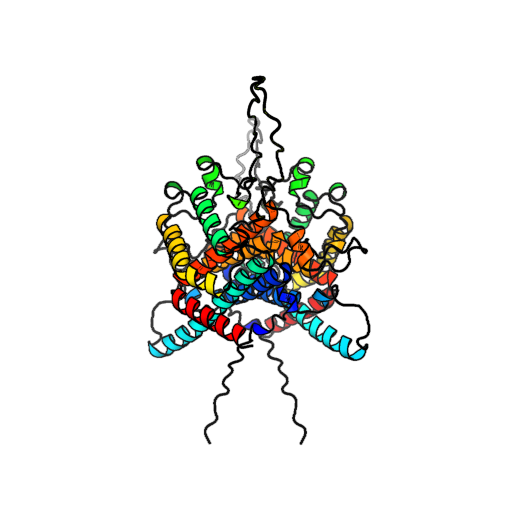 116 ? -18.344 16.828 -8.711 1 89.81 116 HIS A O 1
ATOM 884 N N . CYS A 1 117 ? -17.344 17.859 -7.047 1 88.12 117 CYS A N 1
ATOM 885 C CA . CYS A 1 117 ? -17.062 16.578 -6.43 1 88.12 117 CYS A CA 1
ATOM 886 C C . CYS A 1 117 ? -17.938 16.359 -5.195 1 88.12 117 CYS A C 1
ATOM 888 O O . CYS A 1 117 ? -17.75 15.383 -4.469 1 88.12 117 CYS A O 1
ATOM 890 N N . LYS A 1 118 ? -18.844 17.141 -4.949 1 88.19 118 LYS A N 1
ATOM 891 C CA . LYS A 1 118 ? -19.641 17.031 -3.738 1 88.19 118 LYS A CA 1
ATOM 892 C C . LYS A 1 118 ? -20.406 15.711 -3.693 1 88.19 118 LYS A C 1
ATOM 894 O O . LYS A 1 118 ? -21.156 15.391 -4.613 1 88.19 118 LYS A O 1
ATOM 899 N N . GLY A 1 119 ? -20.094 14.945 -2.646 1 84.31 119 GLY A N 1
ATOM 900 C CA . GLY A 1 119 ? -20.812 13.711 -2.377 1 84.31 119 GLY A CA 1
ATOM 901 C C . GLY A 1 119 ? -20.406 12.57 -3.281 1 84.31 119 GLY A C 1
ATOM 902 O O . GLY A 1 119 ? -21.047 11.516 -3.297 1 84.31 119 GLY A O 1
ATOM 903 N N . LYS A 1 120 ? -19.359 12.844 -4.047 1 84.25 120 LYS A N 1
ATOM 904 C CA . LYS A 1 120 ? -18.922 11.812 -4.988 1 84.25 120 LYS A CA 1
ATOM 905 C C . LYS A 1 120 ? -17.594 11.195 -4.551 1 84.25 120 LYS A C 1
ATOM 907 O O . LYS A 1 120 ? -16.719 11.898 -4.062 1 84.25 120 LYS A O 1
ATOM 912 N N . ALA A 1 121 ? -17.453 9.891 -4.727 1 77.31 121 ALA A N 1
ATOM 913 C CA . ALA A 1 121 ? -16.266 9.18 -4.27 1 77.31 121 ALA A CA 1
ATOM 914 C C . ALA A 1 121 ? -15.328 8.867 -5.434 1 77.31 121 ALA A C 1
ATOM 916 O O . ALA A 1 121 ? -14.391 8.07 -5.297 1 77.31 121 ALA A O 1
ATOM 917 N N . GLY A 1 122 ? -15.57 9.445 -6.523 1 81.25 122 GLY A N 1
ATOM 918 C CA . GLY A 1 122 ? -14.758 9.156 -7.695 1 81.25 122 GLY A CA 1
ATOM 919 C C . GLY A 1 122 ? -13.367 9.75 -7.621 1 81.25 122 GLY A C 1
ATOM 920 O O . GLY A 1 122 ? -13.125 10.688 -6.859 1 81.25 122 GLY A O 1
ATOM 921 N N . LYS A 1 123 ? -12.484 9.219 -8.406 1 87.06 123 LYS A N 1
ATOM 922 C CA . LYS A 1 123 ? -11.117 9.727 -8.5 1 87.06 123 LYS A CA 1
ATOM 923 C C . LYS A 1 123 ? -11.062 11.047 -9.266 1 87.06 123 LYS A C 1
ATOM 925 O O . LYS A 1 123 ? -11.961 11.344 -10.062 1 87.06 123 LYS A O 1
ATOM 930 N N . TYR A 1 124 ? -10.031 11.789 -9.023 1 90.81 124 TYR A N 1
ATOM 931 C CA . TYR A 1 124 ? -9.906 13.133 -9.578 1 90.81 124 TYR A CA 1
ATOM 932 C C . TYR A 1 124 ? -9.859 13.086 -11.102 1 90.81 124 TYR A C 1
ATOM 934 O O . TYR A 1 124 ? -10.18 14.07 -11.766 1 90.81 124 TYR A O 1
ATOM 942 N N . THR A 1 125 ? -9.438 11.938 -11.672 1 88.5 125 THR A N 1
ATOM 943 C CA . THR A 1 125 ? -9.336 11.82 -13.117 1 88.5 125 THR A CA 1
ATOM 944 C C . THR A 1 125 ? -10.703 12.008 -13.781 1 88.5 125 THR A C 1
ATOM 946 O O . THR A 1 125 ? -10.781 12.375 -14.953 1 88.5 125 THR A O 1
ATOM 949 N N . GLN A 1 126 ? -11.758 11.781 -13.023 1 87.25 126 GLN A N 1
ATOM 950 C CA . GLN A 1 126 ? -13.109 12.023 -13.523 1 87.25 126 GLN A CA 1
ATOM 951 C C . GLN A 1 126 ? -13.352 13.516 -13.742 1 87.25 126 GLN A C 1
ATOM 953 O O . GLN A 1 126 ? -14.266 13.891 -14.484 1 87.25 126 GLN A O 1
ATOM 958 N N . TYR A 1 127 ? -12.516 14.344 -13.195 1 89.31 127 TYR A N 1
ATOM 959 C CA . TYR A 1 127 ? -12.711 15.789 -13.266 1 89.31 127 TYR A CA 1
ATOM 960 C C . TYR A 1 127 ? -11.602 16.438 -14.086 1 89.31 127 TYR A C 1
ATOM 962 O O . TYR A 1 127 ? -11.516 17.672 -14.148 1 89.31 127 TYR A O 1
ATOM 970 N N . SER A 1 128 ? -10.781 15.609 -14.648 1 89.25 128 SER A N 1
ATOM 971 C CA . SER A 1 128 ? -9.625 16.125 -15.367 1 89.25 128 SER A CA 1
ATOM 972 C C . SER A 1 128 ? -10.047 17.062 -16.5 1 89.25 128 SER A C 1
ATOM 974 O O . SER A 1 128 ? -9.352 18.016 -16.812 1 89.25 128 SER A O 1
ATOM 976 N N . HIS A 1 129 ? -11.133 16.734 -17.094 1 90.44 129 HIS A N 1
ATOM 977 C CA . HIS A 1 129 ? -11.609 17.562 -18.203 1 90.44 129 HIS A CA 1
ATOM 978 C C . HIS A 1 129 ? -11.984 18.969 -17.719 1 90.44 129 HIS A C 1
ATOM 980 O O . HIS A 1 129 ? -11.945 19.922 -18.484 1 90.44 129 HIS A O 1
ATOM 986 N N . LEU A 1 130 ? -12.289 19.125 -16.484 1 89.81 130 LEU A N 1
ATOM 987 C CA . LEU A 1 130 ? -12.664 20.406 -15.906 1 89.81 130 LEU A CA 1
ATOM 988 C C . LEU A 1 130 ? -11.453 21.109 -15.312 1 89.81 130 LEU A C 1
ATOM 990 O O . LEU A 1 130 ? -11.32 22.328 -15.438 1 89.81 130 LEU A O 1
ATOM 994 N N . THR A 1 131 ? -10.516 20.359 -14.773 1 91.69 131 THR A N 1
ATOM 995 C CA . THR A 1 131 ? -9.453 20.938 -13.953 1 91.69 131 THR A CA 1
ATOM 996 C C . THR A 1 131 ? -8.156 21.016 -14.742 1 91.69 131 THR A C 1
ATOM 998 O O . THR A 1 131 ? -7.246 21.766 -14.375 1 91.69 131 THR A O 1
ATOM 1001 N N . GLY A 1 132 ? -8.023 20.188 -15.75 1 90.31 132 GLY A N 1
ATOM 1002 C CA . GLY A 1 132 ? -6.777 20.109 -16.5 1 90.31 132 GLY A CA 1
ATOM 1003 C C . GLY A 1 132 ? -5.711 19.297 -15.789 1 90.31 132 GLY A C 1
ATOM 1004 O O . GLY A 1 132 ? -4.605 19.125 -16.297 1 90.31 132 GLY A O 1
ATOM 1005 N N . ILE A 1 133 ? -6.016 18.797 -14.625 1 90.44 133 ILE A N 1
ATOM 1006 C CA . ILE A 1 133 ? -5.051 18.016 -13.859 1 90.44 133 ILE A CA 1
ATOM 1007 C C . ILE A 1 133 ? -5.184 16.531 -14.211 1 90.44 133 ILE A C 1
ATOM 1009 O O . ILE A 1 133 ? -6.27 15.961 -14.102 1 90.44 133 ILE A O 1
ATOM 1013 N N . THR A 1 134 ? -4.047 16 -14.664 1 88.75 134 THR A N 1
ATOM 1014 C CA . THR A 1 134 ? -4.004 14.602 -15.078 1 88.75 134 THR A CA 1
ATOM 1015 C C . THR A 1 134 ? -2.973 13.828 -14.258 1 88.75 134 THR A C 1
ATOM 1017 O O . THR A 1 134 ? -2.311 14.398 -13.391 1 88.75 134 THR A O 1
ATOM 1020 N N . LYS A 1 135 ? -2.885 12.57 -14.508 1 83.94 135 LYS A N 1
ATOM 1021 C CA . LYS A 1 135 ? -1.949 11.711 -13.789 1 83.94 135 LYS A CA 1
ATOM 1022 C C . LYS A 1 135 ? -0.505 12.133 -14.055 1 83.94 135 LYS A C 1
ATOM 1024 O O . LYS A 1 135 ? 0.384 11.852 -13.25 1 83.94 135 LYS A O 1
ATOM 1029 N N . THR A 1 136 ? -0.287 12.867 -15.047 1 79.94 136 THR A N 1
ATOM 1030 C CA . THR A 1 136 ? 1.084 13.141 -15.469 1 79.94 136 THR A CA 1
ATOM 1031 C C . THR A 1 136 ? 1.512 14.547 -15.055 1 79.94 136 THR A C 1
ATOM 1033 O O . THR A 1 136 ? 2.693 14.883 -15.133 1 79.94 136 THR A O 1
ATOM 1036 N N . ASN A 1 137 ? 0.571 15.375 -14.586 1 83.06 137 ASN A N 1
ATOM 1037 C CA . ASN A 1 137 ? 0.953 16.75 -14.289 1 83.06 137 ASN A CA 1
ATOM 1038 C C . ASN A 1 137 ? 0.589 17.141 -12.859 1 83.06 137 ASN A C 1
ATOM 1040 O O . ASN A 1 137 ? 0.154 18.266 -12.609 1 83.06 137 ASN A O 1
ATOM 1044 N N . GLN A 1 138 ? 0.672 16.203 -11.984 1 85.56 138 GLN A N 1
ATOM 1045 C CA . GLN A 1 138 ? 0.337 16.453 -10.586 1 85.56 138 GLN A CA 1
ATOM 1046 C C . GLN A 1 138 ? 1.548 16.953 -9.812 1 85.56 138 GLN A C 1
ATOM 1048 O O . GLN A 1 138 ? 2.09 16.25 -8.961 1 85.56 138 GLN A O 1
ATOM 1053 N N . VAL A 1 139 ? 2.033 18.125 -10.055 1 83.81 139 VAL A N 1
ATOM 1054 C CA . VAL A 1 139 ? 3.217 18.656 -9.391 1 83.81 139 VAL A CA 1
ATOM 1055 C C . VAL A 1 139 ? 2.809 19.766 -8.406 1 83.81 139 VAL A C 1
ATOM 1057 O O . VAL A 1 139 ? 1.848 20.484 -8.648 1 83.81 139 VAL A O 1
ATOM 1060 N N . THR A 1 140 ? 3.539 19.75 -7.395 1 85.88 140 THR A N 1
ATOM 1061 C CA . THR A 1 140 ? 3.324 20.812 -6.43 1 85.88 140 THR A CA 1
ATOM 1062 C C . THR A 1 140 ? 4.25 22 -6.715 1 85.88 140 THR A C 1
ATOM 1064 O O . THR A 1 140 ? 5.059 21.953 -7.645 1 85.88 140 THR A O 1
ATOM 1067 N N . GLU A 1 141 ? 4.129 23.047 -6.004 1 74.44 141 GLU A N 1
ATOM 1068 C CA . GLU A 1 141 ? 4.926 24.266 -6.188 1 74.44 141 GLU A CA 1
ATOM 1069 C C . GLU A 1 141 ? 6.414 23.984 -5.98 1 74.44 141 GLU A C 1
ATOM 1071 O O . GLU A 1 141 ? 7.266 24.672 -6.535 1 74.44 141 GLU A O 1
ATOM 1076 N N . VAL A 1 142 ? 6.652 22.906 -5.289 1 71.88 142 VAL A N 1
ATOM 1077 C CA . VAL A 1 142 ? 8.039 22.562 -5 1 71.88 142 VAL A CA 1
ATOM 1078 C C . VAL A 1 142 ? 8.742 22.125 -6.281 1 71.88 142 VAL A C 1
ATOM 1080 O O . VAL A 1 142 ? 9.945 22.344 -6.449 1 71.88 142 VAL A O 1
ATOM 1083 N N . ALA A 1 143 ? 8.031 21.484 -7.051 1 66.44 143 ALA A N 1
ATOM 1084 C CA . ALA A 1 143 ? 8.641 20.938 -8.266 1 66.44 143 ALA A CA 1
ATOM 1085 C C . ALA A 1 143 ? 8.75 22 -9.352 1 66.44 143 ALA A C 1
ATOM 1087 O O . ALA A 1 143 ? 9.406 21.781 -10.375 1 66.44 143 ALA A O 1
ATOM 1088 N N . LYS A 1 144 ? 8.195 23.078 -9.234 1 63.5 144 LYS A N 1
ATOM 1089 C CA . LYS A 1 144 ? 8.195 24.078 -10.297 1 63.5 144 LYS A CA 1
ATOM 1090 C C . LYS A 1 144 ? 9.539 24.797 -10.367 1 63.5 144 LYS A C 1
ATOM 1092 O O . LYS A 1 144 ? 10.062 25.25 -9.352 1 63.5 144 LYS A O 1
ATOM 1097 N N . GLU A 1 145 ? 10.484 24.188 -11.148 1 55.09 145 GLU A N 1
ATOM 1098 C CA . GLU A 1 145 ? 11.773 24.828 -11.406 1 55.09 145 GLU A CA 1
ATOM 1099 C C . GLU A 1 145 ? 11.617 26.344 -11.555 1 55.09 145 GLU A C 1
ATOM 1101 O O . GLU A 1 145 ? 10.586 26.812 -12.047 1 55.09 145 GLU A O 1
ATOM 1106 N N . ASP A 1 146 ? 12.352 27.094 -10.828 1 44.53 146 ASP A N 1
ATOM 1107 C CA . ASP A 1 146 ? 12.609 28.453 -11.305 1 44.53 146 ASP A CA 1
ATOM 1108 C C . ASP A 1 146 ? 13.016 28.453 -12.773 1 44.53 146 ASP A C 1
ATOM 1110 O O . ASP A 1 146 ? 14.148 28.094 -13.109 1 44.53 146 ASP A O 1
ATOM 1114 N N . ASP A 1 147 ? 12.398 27.906 -13.672 1 39.31 147 ASP A N 1
ATOM 1115 C CA . ASP A 1 147 ? 12.875 28.156 -15.031 1 39.31 147 ASP A CA 1
ATOM 1116 C C . ASP A 1 147 ? 13.539 29.531 -15.125 1 39.31 147 ASP A C 1
ATOM 1118 O O . ASP A 1 147 ? 14.711 29.625 -15.508 1 39.31 147 ASP A O 1
ATOM 1122 N N . ASP A 1 148 ? 12.891 30.516 -16.109 1 36.31 148 ASP A N 1
ATOM 1123 C CA . ASP A 1 148 ? 13.383 31.578 -16.969 1 36.31 148 ASP A CA 1
ATOM 1124 C C . ASP A 1 148 ? 13.781 32.812 -16.156 1 36.31 148 ASP A C 1
ATOM 1126 O O . ASP A 1 148 ? 12.914 33.531 -15.641 1 36.31 148 ASP A O 1
ATOM 1130 N N . GLU A 1 149 ? 14.531 32.969 -15.18 1 34.56 149 GLU A N 1
ATOM 1131 C CA . GLU A 1 149 ? 15.227 34.219 -15.414 1 34.56 149 GLU A CA 1
ATOM 1132 C C . GLU A 1 149 ? 15.664 34.375 -16.875 1 34.56 149 GLU A C 1
ATOM 1134 O O . GLU A 1 149 ? 16.688 33.812 -17.266 1 34.56 149 GLU A O 1
ATOM 1139 N N . ASP A 1 150 ? 14.828 34.094 -17.859 1 33.62 150 ASP A N 1
ATOM 1140 C CA . ASP A 1 150 ? 15.031 34.781 -19.125 1 33.62 150 ASP A CA 1
ATOM 1141 C C . ASP A 1 150 ? 15.391 36.25 -18.875 1 33.62 150 ASP A C 1
ATOM 1143 O O . ASP A 1 150 ? 14.523 37.062 -18.531 1 33.62 150 ASP A O 1
ATOM 1147 N N . ASN A 1 151 ? 16.344 36.5 -18.094 1 33.56 151 ASN A N 1
ATOM 1148 C CA . ASN A 1 151 ? 17.078 37.75 -18.188 1 33.56 151 ASN A CA 1
ATOM 1149 C C . ASN A 1 151 ? 17.266 38.188 -19.641 1 33.56 151 ASN A C 1
ATOM 1151 O O . ASN A 1 151 ? 18.266 37.844 -20.281 1 33.56 151 ASN A O 1
ATOM 1155 N N . ASN A 1 152 ? 16.203 37.906 -20.469 1 32.28 152 ASN A N 1
ATOM 1156 C CA . ASN A 1 152 ? 16.297 38.688 -21.703 1 32.28 152 ASN A CA 1
ATOM 1157 C C . ASN A 1 152 ? 16.453 40.156 -21.438 1 32.28 152 ASN A C 1
ATOM 1159 O O . ASN A 1 152 ? 15.469 40.906 -21.422 1 32.28 152 ASN A O 1
ATOM 1163 N N . LYS A 1 153 ? 17.062 40.562 -20.344 1 31.09 153 LYS A N 1
ATOM 1164 C CA . LYS A 1 153 ? 17.469 41.969 -20.406 1 31.09 153 LYS A CA 1
ATOM 1165 C C . LYS A 1 153 ? 18.141 42.281 -21.75 1 31.09 153 LYS A C 1
ATOM 1167 O O . LYS A 1 153 ? 19.188 41.719 -22.078 1 31.09 153 LYS A O 1
ATOM 1172 N N . SER A 1 154 ? 17.312 42.5 -22.781 1 28.91 154 SER A N 1
ATOM 1173 C CA . SER A 1 154 ? 17.75 43.219 -23.969 1 28.91 154 SER A CA 1
ATOM 1174 C C . SER A 1 154 ? 18.781 44.281 -23.594 1 28.91 154 SER A C 1
ATOM 1176 O O . SER A 1 154 ? 18.5 45.219 -22.812 1 28.91 154 SER A O 1
ATOM 1178 N N . ILE A 1 155 ? 20.031 43.875 -23.469 1 30.7 155 ILE A N 1
ATOM 1179 C CA . ILE A 1 155 ? 21.203 44.75 -23.391 1 30.7 155 ILE A CA 1
ATOM 1180 C C . ILE A 1 155 ? 21.109 45.844 -24.453 1 30.7 155 ILE A C 1
ATOM 1182 O O . ILE A 1 155 ? 21.188 45.562 -25.656 1 30.7 155 ILE A O 1
ATOM 1186 N N . SER A 1 156 ? 20 46.719 -24.406 1 27.89 156 SER A N 1
ATOM 1187 C CA . SER A 1 156 ? 20.156 47.906 -25.234 1 27.89 156 SER A CA 1
ATOM 1188 C C . SER A 1 156 ? 21.578 48.469 -25.156 1 27.89 156 SER A C 1
ATOM 1190 O O . SER A 1 156 ? 22.156 48.562 -24.062 1 27.89 156 SER A O 1
ATOM 1192 N N . SER A 1 157 ? 22.328 48.406 -26.281 1 30.03 157 SER A N 1
ATOM 1193 C CA . SER A 1 157 ? 23.672 48.812 -26.656 1 30.03 157 SER A CA 1
ATOM 1194 C C . SER A 1 157 ? 23.984 50.219 -26.172 1 30.03 157 SER A C 1
ATOM 1196 O O . SER A 1 157 ? 24.906 50.875 -26.672 1 30.03 157 SER A O 1
ATOM 1198 N N . THR A 1 158 ? 23.078 50.906 -25.375 1 28.5 158 THR A N 1
ATOM 1199 C CA . THR A 1 158 ? 23.594 52.25 -25.344 1 28.5 158 THR A CA 1
ATOM 1200 C C . THR A 1 158 ? 25.016 52.281 -24.797 1 28.5 158 THR A C 1
ATOM 1202 O O . THR A 1 158 ? 25.312 51.656 -23.781 1 28.5 158 THR A O 1
ATOM 1205 N N . PRO A 1 159 ? 25.953 52.812 -25.578 1 29.92 159 PRO A N 1
ATOM 1206 C CA . PRO A 1 159 ? 27.422 52.906 -25.453 1 29.92 159 PRO A CA 1
ATOM 1207 C C . PRO A 1 159 ? 27.844 53.531 -24.125 1 29.92 159 PRO A C 1
ATOM 1209 O O . PRO A 1 159 ? 29.047 53.688 -23.875 1 29.92 159 PRO A O 1
ATOM 1212 N N . SER A 1 160 ? 26.906 53.625 -23.141 1 27.69 160 SER A N 1
ATOM 1213 C CA . SER A 1 160 ? 27.406 54.625 -22.188 1 27.69 160 SER A CA 1
ATOM 1214 C C . SER A 1 160 ? 28.75 54.188 -21.594 1 27.69 160 SER A C 1
ATOM 1216 O O . SER A 1 160 ? 29.078 53 -21.562 1 27.69 160 SER A O 1
ATOM 1218 N N . THR A 1 161 ? 29.672 55.156 -21.516 1 33.28 161 THR A N 1
ATOM 1219 C CA . THR A 1 161 ? 31.031 55.25 -21.031 1 33.28 161 THR A CA 1
ATOM 1220 C C . THR A 1 161 ? 31.172 54.656 -19.641 1 33.28 161 THR A C 1
ATOM 1222 O O . THR A 1 161 ? 30.656 55.219 -18.672 1 33.28 161 THR A O 1
ATOM 1225 N N . VAL A 1 162 ? 30.734 53.438 -19.516 1 32.41 162 VAL A N 1
ATOM 1226 C CA . VAL A 1 162 ? 30.625 52.906 -18.156 1 32.41 162 VAL A CA 1
ATOM 1227 C C . VAL A 1 162 ? 32 52.906 -17.484 1 32.41 162 VAL A C 1
ATOM 1229 O O . VAL A 1 162 ? 32.969 52.406 -18.062 1 32.41 162 VAL A O 1
ATOM 1232 N N . THR A 1 163 ? 32.25 54 -16.75 1 33.06 163 THR A N 1
ATOM 1233 C CA . THR A 1 163 ? 33.375 54.125 -15.852 1 33.06 163 THR A CA 1
ATOM 1234 C C . THR A 1 163 ? 33.656 52.844 -15.109 1 33.06 163 THR A C 1
ATOM 1236 O O . THR A 1 163 ? 32.719 52.156 -14.672 1 33.06 163 THR A O 1
ATOM 1239 N N . HIS A 1 164 ? 34.781 52.25 -15.422 1 33.19 164 HIS A N 1
ATOM 1240 C CA . HIS A 1 164 ? 35.375 51 -14.953 1 33.19 164 HIS A CA 1
ATOM 1241 C C . HIS A 1 164 ? 35.312 50.906 -13.43 1 33.19 164 HIS A C 1
ATOM 1243 O O . HIS A 1 164 ? 36.219 51.375 -12.75 1 33.19 164 HIS A O 1
ATOM 1249 N N . GLN A 1 165 ? 34.281 51.594 -12.789 1 32.38 165 GLN A N 1
ATOM 1250 C CA . GLN A 1 165 ? 34.5 51.281 -11.375 1 32.38 165 GLN A CA 1
ATOM 1251 C C . GLN A 1 165 ? 34.688 49.781 -11.164 1 32.38 165 GLN A C 1
ATOM 1253 O O . GLN A 1 165 ? 34.156 48.969 -11.922 1 32.38 165 GLN A O 1
ATOM 1258 N N . ASP A 1 166 ? 35.844 49.469 -10.516 1 34.12 166 ASP A N 1
ATOM 1259 C CA . ASP A 1 166 ? 36.25 48.125 -10.117 1 34.12 166 ASP A CA 1
ATOM 1260 C C . ASP A 1 166 ? 35.062 47.312 -9.547 1 34.12 166 ASP A C 1
ATOM 1262 O O . ASP A 1 166 ? 34.438 47.75 -8.57 1 34.12 166 ASP A O 1
ATOM 1266 N N . PRO A 1 167 ? 34.156 46.781 -10.391 1 37.19 167 PRO A N 1
ATOM 1267 C CA . PRO A 1 167 ? 33.094 46 -9.773 1 37.19 167 PRO A CA 1
ATOM 1268 C C . PRO A 1 167 ? 33.594 45.031 -8.688 1 37.19 167 PRO A C 1
ATOM 1270 O O . PRO A 1 167 ? 34.312 44.094 -8.992 1 37.19 167 PRO A O 1
ATOM 1273 N N . SER A 1 168 ? 34.312 45.594 -7.66 1 35.06 168 SER A N 1
ATOM 1274 C CA . SER A 1 168 ? 34.625 44.688 -6.555 1 35.06 168 SER A CA 1
ATOM 1275 C C . SER A 1 168 ? 33.531 43.656 -6.375 1 35.06 168 SER A C 1
ATOM 1277 O O . SER A 1 168 ? 32.406 43.812 -6.902 1 35.06 168 SER A O 1
ATOM 1279 N N . GLN A 1 169 ? 33.875 42.688 -5.348 1 32.91 169 GLN A N 1
ATOM 1280 C CA . GLN A 1 169 ? 33.344 41.344 -5.008 1 32.91 169 GLN A CA 1
ATOM 1281 C C . GLN A 1 169 ? 31.875 41.438 -4.641 1 32.91 169 GLN A C 1
ATOM 1283 O O . GLN A 1 169 ? 31.516 41.844 -3.535 1 32.91 169 GLN A O 1
ATOM 1288 N N . ASN A 1 170 ? 31 42.156 -5.305 1 36.41 170 ASN A N 1
ATOM 1289 C CA . ASN A 1 170 ? 29.641 41.812 -4.938 1 36.41 170 ASN A CA 1
ATOM 1290 C C . ASN A 1 170 ? 29.453 40.312 -4.832 1 36.41 170 ASN A C 1
ATOM 1292 O O . ASN A 1 170 ? 29.375 39.625 -5.852 1 36.41 170 ASN A O 1
ATOM 1296 N N . THR A 1 171 ? 30.344 39.719 -3.988 1 36.28 171 THR A N 1
ATOM 1297 C CA . THR A 1 171 ? 29.938 38.375 -3.605 1 36.28 171 THR A CA 1
ATOM 1298 C C . THR A 1 171 ? 28.438 38.312 -3.381 1 36.28 171 THR A C 1
ATOM 1300 O O . THR A 1 171 ? 27.922 38.875 -2.42 1 36.28 171 THR A O 1
ATOM 1303 N N . SER A 1 172 ? 27.641 38.594 -4.297 1 38.78 172 SER A N 1
ATOM 1304 C CA . SER A 1 172 ? 26.297 38.062 -4.102 1 38.78 172 SER A CA 1
ATOM 1305 C C . SER A 1 172 ? 26.312 36.812 -3.25 1 38.78 172 SER A C 1
ATOM 1307 O O . SER A 1 172 ? 26.828 35.781 -3.676 1 38.78 172 SER A O 1
ATOM 1309 N N . THR A 1 173 ? 26.75 36.875 -2.01 1 39.38 173 THR A N 1
ATOM 1310 C CA . THR A 1 173 ? 26.484 35.812 -1.07 1 39.38 173 THR A CA 1
ATOM 1311 C C . THR A 1 173 ? 25.125 35.156 -1.363 1 39.38 173 THR A C 1
ATOM 1313 O O . THR A 1 173 ? 24.078 35.75 -1.113 1 39.38 173 THR A O 1
ATOM 1316 N N . THR A 1 174 ? 24.781 34.781 -2.514 1 43.03 174 THR A N 1
ATOM 1317 C CA . THR A 1 174 ? 23.688 33.812 -2.639 1 43.03 174 THR A CA 1
ATOM 1318 C C . THR A 1 174 ? 23.562 32.969 -1.38 1 43.03 174 THR A C 1
ATOM 1320 O O . THR A 1 174 ? 24.438 32.125 -1.097 1 43.03 174 THR A O 1
ATOM 1323 N N . THR A 1 175 ? 23.422 33.438 -0.26 1 45.59 175 THR A N 1
ATOM 1324 C CA . THR A 1 175 ? 23.094 32.688 0.949 1 45.59 175 THR A CA 1
ATOM 1325 C C . THR A 1 175 ? 22.266 31.469 0.614 1 45.59 175 THR A C 1
ATOM 1327 O O . THR A 1 175 ? 21.219 31.562 -0.022 1 45.59 175 THR A O 1
ATOM 1330 N N . ASN A 1 176 ? 22.797 30.391 0.223 1 55.03 176 ASN A N 1
ATOM 1331 C CA . ASN A 1 176 ? 22.297 29.047 -0.02 1 55.03 176 ASN A CA 1
ATOM 1332 C C . ASN A 1 176 ? 21.188 28.672 0.967 1 55.03 176 ASN A C 1
ATOM 1334 O O . ASN A 1 176 ? 21.438 28.031 1.985 1 55.03 176 ASN A O 1
ATOM 1338 N N . THR A 1 177 ? 20.172 29.5 1.236 1 76.12 177 THR A N 1
ATOM 1339 C CA . THR A 1 177 ? 19.062 29.266 2.162 1 76.12 177 THR A CA 1
ATOM 1340 C C . THR A 1 177 ? 18.281 28.016 1.774 1 76.12 177 THR A C 1
ATOM 1342 O O . THR A 1 177 ? 17.969 27.812 0.599 1 76.12 177 THR A O 1
ATOM 1345 N N . ILE A 1 178 ? 18.219 27.125 2.654 1 86.38 178 ILE A N 1
ATOM 1346 C CA . ILE A 1 178 ? 17.422 25.906 2.492 1 86.38 178 ILE A CA 1
ATOM 1347 C C . ILE A 1 178 ? 15.961 26.281 2.254 1 86.38 178 ILE A C 1
ATOM 1349 O O . ILE A 1 178 ? 15.375 27.047 3.029 1 86.38 178 ILE A O 1
ATOM 1353 N N . PRO A 1 179 ? 15.461 25.984 1.068 1 91.75 179 PRO A N 1
ATOM 1354 C CA . PRO A 1 179 ? 14.047 26.281 0.837 1 91.75 179 PRO A CA 1
ATOM 1355 C C . PRO A 1 179 ? 13.141 25.703 1.927 1 91.75 179 PRO A C 1
ATOM 1357 O O . PRO A 1 179 ? 13.492 24.703 2.564 1 91.75 179 PRO A O 1
ATOM 1360 N N . GLU A 1 180 ? 12.039 26.328 2.139 1 93.56 180 GLU A N 1
ATOM 1361 C CA . GLU A 1 180 ? 11.133 25.984 3.229 1 93.56 180 GLU A CA 1
ATOM 1362 C C . GLU A 1 180 ? 10.727 24.516 3.168 1 93.56 180 GLU A C 1
ATOM 1364 O O . GLU A 1 180 ? 10.648 23.844 4.199 1 93.56 180 GLU A O 1
ATOM 1369 N N . TRP A 1 181 ? 10.461 24.031 1.984 1 95.12 181 TRP A N 1
ATOM 1370 C CA . TRP A 1 181 ? 9.945 22.672 1.833 1 95.12 181 TRP A CA 1
ATOM 1371 C C . TRP A 1 181 ? 11.023 21.641 2.137 1 95.12 181 TRP A C 1
ATOM 1373 O O . TRP A 1 181 ? 10.734 20.453 2.281 1 95.12 181 TRP A O 1
ATOM 1383 N N . ARG A 1 182 ? 12.25 22.125 2.424 1 95.06 182 ARG A N 1
ATOM 1384 C CA . ARG A 1 182 ? 13.359 21.234 2.752 1 95.06 182 ARG A CA 1
ATOM 1385 C C . ARG A 1 182 ? 13.812 21.438 4.195 1 95.06 182 ARG A C 1
ATOM 1387 O O . ARG A 1 182 ? 14.797 20.844 4.633 1 95.06 182 ARG A O 1
ATOM 1394 N N . THR A 1 183 ? 13.117 22.297 4.883 1 95.38 183 THR A N 1
ATOM 1395 C CA . THR A 1 183 ? 13.453 22.531 6.281 1 95.38 183 THR A CA 1
ATOM 1396 C C . THR A 1 183 ? 12.93 21.391 7.16 1 95.38 183 THR A C 1
ATOM 1398 O O . THR A 1 183 ? 11.734 21.078 7.129 1 95.38 183 THR A O 1
ATOM 1401 N N . VAL A 1 184 ? 13.805 20.797 7.961 1 94.5 184 VAL A N 1
ATOM 1402 C CA . VAL A 1 184 ? 13.445 19.688 8.836 1 94.5 184 VAL A CA 1
ATOM 1403 C C . VAL A 1 184 ? 12.898 20.234 10.156 1 94.5 184 VAL A C 1
ATOM 1405 O O . VAL A 1 184 ? 13.5 21.109 10.773 1 94.5 184 VAL A O 1
ATOM 1408 N N . LEU A 1 185 ? 11.805 19.734 10.547 1 96.81 185 LEU A N 1
ATOM 1409 C CA . LEU A 1 185 ? 11.156 20.156 11.781 1 96.81 185 LEU A CA 1
ATOM 1410 C C . LEU A 1 185 ? 11.352 19.109 12.883 1 96.81 185 LEU A C 1
ATOM 1412 O O . LEU A 1 185 ? 11.422 17.922 12.602 1 96.81 185 LEU A O 1
ATOM 1416 N N . THR A 1 186 ? 11.375 19.547 14.102 1 95.94 186 THR A N 1
ATOM 1417 C CA . THR A 1 186 ? 11.352 18.641 15.242 1 95.94 186 THR A CA 1
ATOM 1418 C C . THR A 1 186 ? 9.953 18.062 15.445 1 95.94 186 THR A C 1
ATOM 1420 O O . THR A 1 186 ? 8.977 18.594 14.898 1 95.94 186 THR A O 1
ATOM 1423 N N . LEU A 1 187 ? 9.898 17 16.203 1 96.44 187 LEU A N 1
ATOM 1424 C CA . LEU A 1 187 ? 8.602 16.391 16.469 1 96.44 187 LEU A CA 1
ATOM 1425 C C . LEU A 1 187 ? 7.688 17.375 17.203 1 96.44 187 LEU A C 1
ATOM 1427 O O . LEU A 1 187 ? 6.484 17.438 16.922 1 96.44 187 LEU A O 1
ATOM 1431 N N . SER A 1 188 ? 8.25 18.156 18.109 1 95.94 188 SER A N 1
ATOM 1432 C CA . SER A 1 188 ? 7.484 19.141 18.859 1 95.94 188 SER A CA 1
ATOM 1433 C C . SER A 1 188 ? 6.883 20.188 17.938 1 95.94 188 SER A C 1
ATOM 1435 O O . SER A 1 188 ? 5.723 20.578 18.094 1 95.94 188 SER A O 1
ATOM 1437 N N . GLN A 1 189 ? 7.656 20.641 17.016 1 96.69 189 GLN A N 1
ATOM 1438 C CA . GLN A 1 189 ? 7.191 21.641 16.062 1 96.69 189 GLN A CA 1
ATOM 1439 C C . GLN A 1 189 ? 6.035 21.094 15.227 1 96.69 189 GLN A C 1
ATOM 1441 O O . GLN A 1 189 ? 5.059 21.812 14.984 1 96.69 189 GLN A O 1
ATOM 1446 N N . VAL A 1 190 ? 6.141 19.859 14.797 1 97.94 190 VAL A N 1
ATOM 1447 C CA . VAL A 1 190 ? 5.098 19.266 13.977 1 97.94 190 VAL A CA 1
ATOM 1448 C C . VAL A 1 190 ? 3.842 19.031 14.812 1 97.94 190 VAL A C 1
ATOM 1450 O O . VAL A 1 190 ? 2.727 19.281 14.352 1 97.94 190 VAL A O 1
ATOM 1453 N N . THR A 1 191 ? 4.023 18.531 16.047 1 97.75 191 THR A N 1
ATOM 1454 C CA . THR A 1 191 ? 2.912 18.234 16.953 1 97.75 191 THR A CA 1
ATOM 1455 C C . THR A 1 191 ? 2.066 19.484 17.188 1 97.75 191 THR A C 1
ATOM 1457 O O . THR A 1 191 ? 0.836 19.406 17.234 1 97.75 191 THR A O 1
ATOM 1460 N N . MET A 1 192 ? 2.676 20.625 17.328 1 97.25 192 MET A N 1
ATOM 1461 C CA . MET A 1 192 ? 1.985 21.891 17.609 1 97.25 192 MET A CA 1
ATOM 1462 C C . MET A 1 192 ? 1.048 22.25 16.453 1 97.25 192 MET A C 1
ATOM 1464 O O . MET A 1 192 ? 0.056 22.953 16.656 1 97.25 192 MET A O 1
ATOM 1468 N N . GLU A 1 193 ? 1.321 21.766 15.281 1 98.44 193 GLU A N 1
ATOM 1469 C CA . GLU A 1 193 ? 0.547 22.125 14.094 1 98.44 193 GLU A CA 1
ATOM 1470 C C . GLU A 1 193 ? -0.603 21.141 13.867 1 98.44 193 GLU A C 1
ATOM 1472 O O . GLU A 1 193 ? -1.489 21.406 13.047 1 98.44 193 GLU A O 1
ATOM 1477 N N . ILE A 1 194 ? -0.711 20.031 14.594 1 98.56 194 ILE A N 1
ATOM 1478 C CA . ILE A 1 194 ? -1.624 18.922 14.32 1 98.56 194 ILE A CA 1
ATOM 1479 C C . ILE A 1 194 ? -3.068 19.406 14.461 1 98.56 194 ILE A C 1
ATOM 1481 O O . ILE A 1 194 ? -3.904 19.141 13.594 1 98.56 194 ILE A O 1
ATOM 1485 N N . PRO A 1 195 ? -3.414 20.172 15.555 1 98.62 195 PRO A N 1
ATOM 1486 C CA . PRO A 1 195 ? -4.812 20.594 15.672 1 98.62 195 PRO A CA 1
ATOM 1487 C C . PRO A 1 195 ? -5.273 21.438 14.484 1 98.62 195 PRO A C 1
ATOM 1489 O O . PRO A 1 195 ? -6.371 21.219 13.961 1 98.62 195 PRO A O 1
ATOM 1492 N N . ARG A 1 196 ? -4.469 22.328 14.07 1 98.5 196 ARG A N 1
ATOM 1493 C CA . ARG A 1 196 ? -4.809 23.172 12.938 1 98.5 196 ARG A CA 1
ATOM 1494 C C . ARG A 1 196 ? -4.93 22.359 11.656 1 98.5 196 ARG A C 1
ATOM 1496 O O . ARG A 1 196 ? -5.879 22.531 10.891 1 98.5 196 ARG A O 1
ATOM 1503 N N . LEU A 1 197 ? -3.99 21.484 11.391 1 98.75 197 LEU A N 1
ATOM 1504 C CA . LEU A 1 197 ? -4.012 20.641 10.211 1 98.75 197 LEU A CA 1
ATOM 1505 C C . LEU A 1 197 ? -5.238 19.719 10.211 1 98.75 197 LEU A C 1
ATOM 1507 O O . LEU A 1 197 ? -5.906 19.578 9.188 1 98.75 197 LEU A O 1
ATOM 1511 N N . ALA A 1 198 ? -5.492 19.141 11.367 1 98.75 198 ALA A N 1
ATOM 1512 C CA . ALA A 1 198 ? -6.652 18.25 11.492 1 98.75 198 ALA A CA 1
ATOM 1513 C C . ALA A 1 198 ? -7.941 19 11.156 1 98.75 198 ALA A C 1
ATOM 1515 O O . ALA A 1 198 ? -8.805 18.469 10.453 1 98.75 198 ALA A O 1
ATOM 1516 N N . ASN A 1 199 ? -8.07 20.203 11.633 1 98.44 199 ASN A N 1
ATOM 1517 C CA . ASN A 1 199 ? -9.25 21.016 11.352 1 98.44 199 ASN A CA 1
ATOM 1518 C C . ASN A 1 199 ? -9.352 21.344 9.867 1 98.44 199 ASN A C 1
ATOM 1520 O O . ASN A 1 199 ? -10.445 21.312 9.297 1 98.44 199 ASN A O 1
ATOM 1524 N N . THR A 1 200 ? -8.266 21.719 9.266 1 98.62 200 THR A N 1
ATOM 1525 C CA . THR A 1 200 ? -8.242 22.047 7.844 1 98.62 200 THR A CA 1
ATOM 1526 C C . THR A 1 200 ? -8.664 20.828 7.008 1 98.62 200 THR A C 1
ATOM 1528 O O . THR A 1 200 ? -9.461 20.969 6.074 1 98.62 200 THR A O 1
ATOM 1531 N N . ILE A 1 201 ? -8.156 19.688 7.344 1 98.69 201 ILE A N 1
ATOM 1532 C CA . ILE A 1 201 ? -8.469 18.438 6.637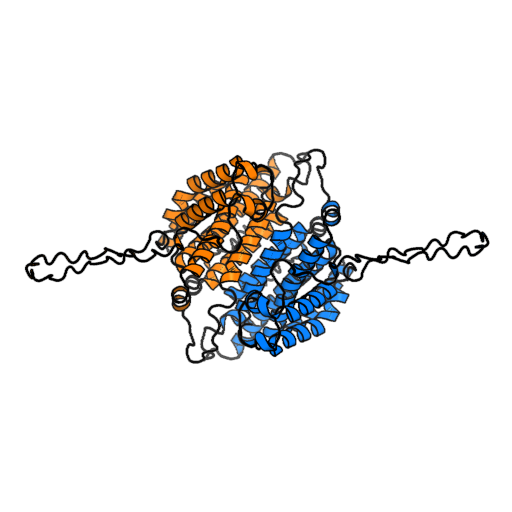 1 98.69 201 ILE A CA 1
ATOM 1533 C C . ILE A 1 201 ? -9.953 18.109 6.812 1 98.69 201 ILE A C 1
ATOM 1535 O O . ILE A 1 201 ? -10.625 17.719 5.855 1 98.69 201 ILE A O 1
ATOM 1539 N N . ALA A 1 202 ? -10.453 18.297 8.023 1 98.19 202 ALA A N 1
ATOM 1540 C CA . ALA A 1 202 ? -11.867 18.062 8.281 1 98.19 202 ALA A CA 1
ATOM 1541 C C . ALA A 1 202 ? -12.742 18.984 7.438 1 98.19 202 ALA A C 1
ATOM 1543 O O . ALA A 1 202 ? -13.711 18.547 6.816 1 98.19 202 ALA A O 1
ATOM 1544 N N . SER A 1 203 ? -12.406 20.219 7.398 1 97.88 203 SER A N 1
ATOM 1545 C CA . SER A 1 203 ? -13.156 21.188 6.613 1 97.88 203 SER A CA 1
ATOM 1546 C C . SER A 1 203 ? -13.117 20.844 5.125 1 97.88 203 SER A C 1
ATOM 1548 O O . SER A 1 203 ? -14.109 21 4.422 1 97.88 203 SER A O 1
ATOM 1550 N N . PHE A 1 204 ? -11.938 20.469 4.668 1 97.94 204 PHE A N 1
ATOM 1551 C CA . PHE A 1 204 ? -11.758 20.047 3.281 1 97.94 204 PHE A CA 1
ATOM 1552 C C . PHE A 1 204 ? -12.742 18.953 2.92 1 97.94 204 PHE A C 1
ATOM 1554 O O . PHE A 1 204 ? -13.406 19.016 1.88 1 97.94 204 PHE A O 1
ATOM 1561 N N . ALA A 1 205 ? -12.906 17.953 3.783 1 96.69 205 ALA A N 1
ATOM 1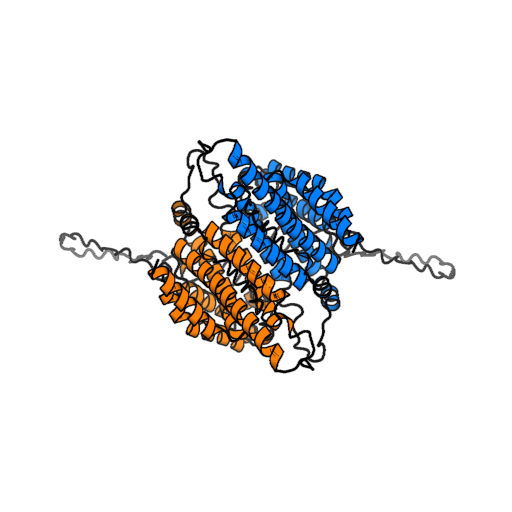562 C CA . ALA A 1 205 ? -13.812 16.828 3.57 1 96.69 205 ALA A CA 1
ATOM 1563 C C . ALA A 1 205 ? -15.266 17.281 3.654 1 96.69 205 ALA A C 1
ATOM 1565 O O . ALA A 1 205 ? -16.109 16.859 2.844 1 96.69 205 ALA A O 1
ATOM 1566 N N . GLU A 1 206 ? -15.562 18.141 4.609 1 96.12 206 GLU A N 1
ATOM 1567 C CA . GLU A 1 206 ? -16.922 18.609 4.812 1 96.12 206 GLU A CA 1
ATOM 1568 C C . GLU A 1 206 ? -17.406 19.438 3.621 1 96.12 206 GLU A C 1
ATOM 1570 O O . GLU A 1 206 ? -18.531 19.266 3.162 1 96.12 206 GLU A O 1
ATOM 1575 N N . ASP A 1 207 ? -16.578 20.266 3.154 1 96.69 207 ASP A N 1
ATOM 1576 C CA . ASP A 1 207 ? -16.922 21.094 2.002 1 96.69 207 ASP A CA 1
ATOM 1577 C C . ASP A 1 207 ? -17.312 20.234 0.801 1 96.69 207 ASP A C 1
ATOM 1579 O O . ASP A 1 207 ? -18.109 20.656 -0.035 1 96.69 207 ASP A O 1
ATOM 1583 N N . ARG A 1 208 ? -16.812 19.047 0.752 1 95.38 208 ARG A N 1
ATOM 1584 C CA . ARG A 1 208 ? -17.016 18.172 -0.404 1 95.38 208 ARG A CA 1
ATOM 1585 C C . ARG A 1 208 ? -17.969 17.031 -0.079 1 95.38 208 ARG A C 1
ATOM 1587 O O . ARG A 1 208 ? -18.141 16.109 -0.876 1 95.38 208 ARG A O 1
ATOM 1594 N N . LEU A 1 209 ? -18.531 17.062 1.122 1 93.88 209 LEU A N 1
ATOM 1595 C CA . LEU A 1 209 ? -19.5 16.094 1.62 1 93.88 209 LEU A CA 1
ATOM 1596 C C . LEU A 1 209 ? -18.906 14.688 1.579 1 93.88 209 LEU A C 1
ATOM 1598 O O . LEU A 1 209 ? -19.594 13.734 1.186 1 93.88 209 LEU A O 1
ATOM 1602 N N . TRP A 1 210 ? -17.672 14.609 1.965 1 93.12 210 TRP A N 1
ATOM 1603 C CA . TRP A 1 210 ? -16.969 13.328 1.947 1 93.12 210 TRP A CA 1
ATOM 1604 C C . TRP A 1 210 ? -17.078 12.633 3.299 1 93.12 210 TRP A C 1
ATOM 1606 O O . TRP A 1 210 ? -16.656 11.484 3.447 1 93.12 210 TRP A O 1
ATOM 1616 N N . THR A 1 211 ? -17.672 13.266 4.262 1 91 211 THR A N 1
ATOM 1617 C CA . THR A 1 211 ? -17.766 12.719 5.613 1 91 211 THR A CA 1
ATOM 1618 C C . THR A 1 211 ? -18.453 11.352 5.594 1 91 211 THR A C 1
ATOM 1620 O O . THR A 1 211 ? -18.094 10.469 6.375 1 91 211 THR A O 1
ATOM 1623 N N . ARG A 1 212 ? -19.375 11.188 4.754 1 87.06 212 ARG A N 1
ATOM 1624 C CA . ARG A 1 212 ? -20.125 9.93 4.676 1 87.06 212 ARG A CA 1
ATOM 1625 C C . ARG A 1 212 ? -19.203 8.773 4.27 1 87.06 212 ARG A C 1
ATOM 1627 O O . ARG A 1 212 ? -19.469 7.621 4.617 1 87.06 212 ARG A O 1
ATOM 1634 N N . TYR A 1 213 ? -18.141 9.062 3.543 1 88.88 213 TYR A N 1
ATOM 1635 C CA . TYR A 1 213 ? -17.203 8.031 3.084 1 88.88 213 TYR A CA 1
ATOM 1636 C C . TYR A 1 213 ? -16.062 7.848 4.078 1 88.88 213 TYR A C 1
ATOM 1638 O O . TYR A 1 213 ? -15.328 6.863 4.008 1 88.88 213 TYR A O 1
ATOM 1646 N N . HIS A 1 214 ? -15.938 8.797 4.957 1 91.75 214 HIS A N 1
ATOM 1647 C CA . HIS A 1 214 ? -14.781 8.781 5.848 1 91.75 214 HIS A CA 1
ATOM 1648 C C . HIS A 1 214 ? -15.094 8.031 7.137 1 91.75 214 HIS A C 1
ATOM 1650 O O . HIS A 1 214 ? -14.961 8.586 8.227 1 91.75 214 HIS A O 1
ATOM 1656 N N . THR A 1 215 ? -15.422 6.742 6.957 1 89.38 215 THR A N 1
ATOM 1657 C CA . THR A 1 215 ? -15.453 5.844 8.102 1 89.38 215 THR A CA 1
ATOM 1658 C C . THR A 1 215 ? -14.047 5.391 8.484 1 89.38 215 THR A C 1
ATOM 1660 O O . THR A 1 215 ? -13.141 5.406 7.645 1 89.38 215 THR A O 1
ATOM 1663 N N . PRO A 1 216 ? -13.859 5.062 9.727 1 91.38 216 PRO A N 1
ATOM 1664 C CA . PRO A 1 216 ? -12.516 4.664 10.148 1 91.38 216 PRO A CA 1
ATOM 1665 C C . PRO A 1 216 ? -11.922 3.557 9.281 1 91.38 216 PRO A C 1
ATOM 1667 O O . PRO A 1 216 ? -10.766 3.643 8.859 1 91.38 216 PRO A O 1
ATOM 1670 N N . ARG A 1 217 ? -12.711 2.572 8.945 1 90.81 217 ARG A N 1
ATOM 1671 C CA . ARG A 1 217 ? -12.211 1.47 8.133 1 90.81 217 ARG A CA 1
ATOM 1672 C C . ARG A 1 217 ? -11.859 1.942 6.723 1 90.81 217 ARG A C 1
ATOM 1674 O O . ARG A 1 217 ? -10.82 1.567 6.176 1 90.81 217 ARG A O 1
ATOM 1681 N N . ASN A 1 218 ? -12.758 2.756 6.137 1 92.69 218 ASN A N 1
ATOM 1682 C CA . ASN A 1 218 ? -12.461 3.346 4.836 1 92.69 218 ASN A CA 1
ATOM 1683 C C . ASN A 1 218 ? -11.141 4.109 4.852 1 92.69 218 ASN A C 1
ATOM 1685 O O . ASN A 1 218 ? -10.328 3.975 3.936 1 92.69 218 ASN A O 1
ATOM 1689 N N . LEU A 1 219 ? -10.977 4.863 5.875 1 96 219 LEU A N 1
ATOM 1690 C CA . LEU A 1 219 ? -9.797 5.715 5.977 1 96 219 LEU A CA 1
ATOM 1691 C C . LEU A 1 219 ? -8.531 4.875 6.113 1 96 219 LEU A C 1
ATOM 1693 O O . LEU A 1 219 ? -7.496 5.207 5.535 1 96 219 LEU A O 1
ATOM 1697 N N . VAL A 1 220 ? -8.617 3.75 6.887 1 97 220 VAL A N 1
ATOM 1698 C CA . VAL A 1 220 ? -7.457 2.875 7.043 1 97 220 VAL A CA 1
ATOM 1699 C C . VAL A 1 220 ? -7.121 2.223 5.703 1 97 220 VAL A C 1
ATOM 1701 O O . VAL A 1 220 ? -5.949 2.123 5.336 1 97 220 VAL A O 1
ATOM 1704 N N . MET A 1 221 ? -8.117 1.802 4.988 1 96.5 221 MET A N 1
ATOM 1705 C CA . MET A 1 221 ? -7.875 1.181 3.689 1 96.5 221 MET A CA 1
ATOM 1706 C C . MET A 1 221 ? -7.297 2.191 2.705 1 96.5 221 MET A C 1
ATOM 1708 O O . MET A 1 221 ? -6.379 1.869 1.945 1 96.5 221 MET A O 1
ATOM 1712 N N . ALA A 1 222 ? -7.828 3.438 2.707 1 97.5 222 ALA A N 1
ATOM 1713 C CA . ALA A 1 222 ? -7.277 4.492 1.86 1 97.5 222 ALA A CA 1
ATOM 1714 C C . ALA A 1 222 ? -5.828 4.797 2.234 1 97.5 222 ALA A C 1
ATOM 1716 O O . ALA A 1 222 ? -4.973 4.945 1.358 1 97.5 222 ALA A O 1
ATOM 1717 N N . LEU A 1 223 ? -5.598 4.852 3.514 1 98.75 223 LEU A N 1
ATOM 1718 C CA . LEU A 1 223 ? -4.254 5.102 4.027 1 98.75 223 LEU A CA 1
ATOM 1719 C C . LEU A 1 223 ? -3.285 4.02 3.568 1 98.75 223 LEU A C 1
ATOM 1721 O O . LEU A 1 223 ? -2.168 4.32 3.143 1 98.75 223 LEU A O 1
ATOM 1725 N N . LEU A 1 224 ? -3.725 2.758 3.631 1 98.75 224 LEU A N 1
ATOM 1726 C CA . LEU A 1 224 ? -2.906 1.64 3.17 1 98.75 224 LEU A CA 1
ATOM 1727 C C . LEU A 1 224 ? -2.537 1.805 1.7 1 98.75 224 LEU A C 1
ATOM 1729 O O . LEU A 1 224 ? -1.412 1.5 1.3 1 98.75 224 LEU A O 1
ATOM 1733 N N . GLY A 1 225 ? -3.461 2.281 0.91 1 98.69 225 GLY A N 1
ATOM 1734 C CA . GLY A 1 225 ? -3.156 2.596 -0.476 1 98.69 225 GLY A CA 1
ATOM 1735 C C . GLY A 1 225 ? -2.027 3.598 -0.626 1 98.69 225 GLY A C 1
ATOM 1736 O O . GLY A 1 225 ? -1.097 3.381 -1.403 1 98.69 225 GLY A O 1
ATOM 1737 N N . GLU A 1 226 ? -2.084 4.652 0.139 1 98.62 226 GLU A N 1
ATOM 1738 C CA . GLU A 1 226 ? -1.078 5.707 0.064 1 98.62 226 GLU A CA 1
ATOM 1739 C C . GLU A 1 226 ? 0.279 5.211 0.555 1 98.62 226 GLU A C 1
ATOM 1741 O O . GLU A 1 226 ? 1.321 5.645 0.059 1 98.62 226 GLU A O 1
ATOM 1746 N N . VAL A 1 227 ? 0.265 4.359 1.579 1 98.88 227 VAL A N 1
ATOM 1747 C CA . VAL A 1 227 ? 1.508 3.764 2.059 1 98.88 227 VAL A CA 1
ATOM 1748 C C . VAL A 1 227 ? 2.148 2.938 0.945 1 98.88 227 VAL A C 1
ATOM 1750 O O . VAL A 1 227 ? 3.369 2.959 0.772 1 98.88 227 VAL A O 1
ATOM 1753 N N . GLY A 1 228 ? 1.31 2.174 0.24 1 98.75 228 GLY A N 1
ATOM 1754 C CA . GLY A 1 228 ? 1.817 1.454 -0.917 1 98.75 228 GLY A CA 1
ATOM 1755 C C . GLY A 1 228 ? 2.469 2.361 -1.944 1 98.75 228 GLY A C 1
ATOM 1756 O O . GLY A 1 228 ? 3.539 2.045 -2.469 1 98.75 228 GLY A O 1
ATOM 1757 N N . GLU A 1 229 ? 1.857 3.479 -2.271 1 98.38 229 GLU A N 1
ATOM 1758 C CA . GLU A 1 229 ? 2.41 4.43 -3.23 1 98.38 229 GLU A CA 1
ATOM 1759 C C . GLU A 1 229 ? 3.723 5.023 -2.725 1 98.38 229 GLU A C 1
ATOM 1761 O O . GLU A 1 229 ? 4.652 5.234 -3.504 1 98.38 229 GLU A O 1
ATOM 1766 N N . LEU A 1 230 ? 3.785 5.293 -1.466 1 98.62 230 LEU A N 1
ATOM 1767 C CA . LEU A 1 230 ? 5.016 5.781 -0.854 1 98.62 230 LEU A CA 1
ATOM 1768 C C . LEU A 1 230 ? 6.145 4.77 -1.021 1 98.62 230 LEU A C 1
ATOM 1770 O O . LEU A 1 230 ? 7.254 5.133 -1.417 1 98.62 230 LEU A O 1
ATOM 1774 N N . SER A 1 231 ? 5.91 3.531 -0.73 1 98.06 231 SER A N 1
ATOM 1775 C CA . SER A 1 231 ? 6.906 2.471 -0.829 1 98.06 231 SER A CA 1
ATOM 1776 C C . SER A 1 231 ? 7.383 2.293 -2.268 1 98.06 231 SER A C 1
ATOM 1778 O O . SER A 1 231 ? 8.57 2.066 -2.51 1 98.06 231 SER A O 1
ATOM 1780 N N . GLU A 1 232 ? 6.477 2.404 -3.209 1 96.88 232 GLU A N 1
ATOM 1781 C CA . GLU A 1 232 ? 6.777 2.197 -4.625 1 96.88 232 GLU A CA 1
ATOM 1782 C C . GLU A 1 232 ? 7.879 3.139 -5.098 1 96.88 232 GLU A C 1
ATOM 1784 O O . GLU A 1 232 ? 8.656 2.789 -5.988 1 96.88 232 GLU A O 1
ATOM 1789 N N . LEU A 1 233 ? 8.008 4.242 -4.527 1 95.69 233 LEU A N 1
ATOM 1790 C CA . LEU A 1 233 ? 8.914 5.277 -5.012 1 95.69 233 LEU A CA 1
ATOM 1791 C C . LEU A 1 233 ? 10.367 4.887 -4.758 1 95.69 233 LEU A C 1
ATOM 1793 O O . LEU A 1 233 ? 11.273 5.363 -5.449 1 95.69 233 LEU A O 1
ATOM 1797 N N . LEU A 1 234 ? 10.594 4.008 -3.766 1 93.19 234 LEU A N 1
ATOM 1798 C CA . LEU A 1 234 ? 11.977 3.676 -3.443 1 93.19 234 LEU A CA 1
ATOM 1799 C C . LEU A 1 234 ? 12.211 2.172 -3.525 1 93.19 234 LEU A C 1
ATOM 1801 O O . LEU A 1 234 ? 13.242 1.672 -3.062 1 93.19 234 LEU A O 1
ATOM 1805 N N . GLN A 1 235 ? 11.312 1.374 -4.066 1 91.44 235 GLN A N 1
ATOM 1806 C CA . GLN A 1 235 ? 11.336 -0.082 -3.977 1 91.44 235 GLN A CA 1
ATOM 1807 C C . GLN A 1 235 ? 12.547 -0.658 -4.695 1 91.44 235 GLN A C 1
ATOM 1809 O O . GLN A 1 235 ? 13.055 -1.718 -4.32 1 91.44 235 GLN A O 1
ATOM 1814 N N . PHE A 1 236 ? 13.078 -0.068 -5.676 1 86.25 236 PHE A N 1
ATOM 1815 C CA . PHE A 1 236 ? 14.211 -0.632 -6.402 1 86.25 236 PHE A CA 1
ATOM 1816 C C . PHE A 1 236 ? 15.398 0.317 -6.367 1 86.25 236 PHE A C 1
ATOM 1818 O O . PHE A 1 236 ? 16.281 0.258 -7.234 1 86.25 236 PHE A O 1
ATOM 1825 N N . LYS A 1 237 ? 15.32 1.206 -5.344 1 80.06 237 LYS A N 1
ATOM 1826 C CA . LYS A 1 237 ? 16.422 2.156 -5.203 1 80.06 237 LYS A CA 1
ATOM 1827 C C . LYS A 1 237 ? 17.312 1.798 -4.016 1 80.06 237 LYS A C 1
ATOM 1829 O O . LYS A 1 237 ? 16.812 1.338 -2.982 1 80.06 237 LYS A O 1
ATOM 1834 N N . GLY A 1 238 ? 18.625 1.905 -4.133 1 62.97 238 GLY A N 1
ATOM 1835 C CA . GLY A 1 238 ? 19.531 1.839 -3 1 62.97 238 GLY A CA 1
ATOM 1836 C C . GLY A 1 238 ? 20.359 0.566 -2.969 1 62.97 238 GLY A C 1
ATOM 1837 O O . GLY A 1 238 ? 21.547 0.598 -2.637 1 62.97 238 GLY A O 1
ATOM 1838 N N . ASP A 1 239 ? 19.547 -0.613 -2.932 1 56.78 239 ASP A N 1
ATOM 1839 C CA . ASP A 1 239 ? 20.328 -1.824 -2.713 1 56.78 239 ASP A CA 1
ATOM 1840 C C . ASP A 1 239 ? 21.094 -2.215 -3.975 1 56.78 239 ASP A C 1
ATOM 1842 O O . ASP A 1 239 ? 21.75 -3.256 -4.008 1 56.78 239 ASP A O 1
ATOM 1846 N N . ASP A 1 240 ? 20.891 -1.484 -5.066 1 47.81 240 ASP A N 1
ATOM 1847 C CA . ASP A 1 240 ? 21.484 -1.942 -6.32 1 47.81 240 ASP A CA 1
ATOM 1848 C C . ASP A 1 240 ? 23.016 -1.979 -6.227 1 47.81 240 ASP A C 1
ATOM 1850 O O . ASP A 1 240 ? 23.656 -0.935 -6.094 1 47.81 240 ASP A O 1
ATOM 1854 N N . HIS A 1 241 ? 23.5 -2.852 -5.492 1 44 241 HIS A N 1
ATOM 1855 C CA . HIS A 1 241 ? 24.938 -3.062 -5.492 1 44 241 HIS A CA 1
ATOM 1856 C C . HIS A 1 241 ? 25.453 -3.371 -6.895 1 44 241 HIS A C 1
ATOM 1858 O O . HIS A 1 241 ? 26.578 -3.844 -7.059 1 44 241 HIS A O 1
ATOM 1864 N N . GLU A 1 242 ? 24.766 -3.434 -7.98 1 38.78 242 GLU A N 1
ATOM 1865 C CA . GLU A 1 242 ? 25.703 -3.889 -9.008 1 38.78 242 GLU A CA 1
ATOM 1866 C C . GLU A 1 242 ? 27.016 -3.104 -8.945 1 38.78 242 GLU A C 1
ATOM 1868 O O . GLU A 1 242 ? 28.031 -3.549 -9.477 1 38.78 242 GLU A O 1
ATOM 1873 N N . ASP A 1 243 ? 26.984 -1.787 -9.062 1 35.69 243 ASP A N 1
ATOM 1874 C CA . ASP A 1 243 ? 28.391 -1.366 -9.148 1 35.69 243 ASP A CA 1
ATOM 1875 C C . ASP A 1 243 ? 29.172 -1.79 -7.91 1 35.69 243 ASP A C 1
ATOM 1877 O O . ASP A 1 243 ? 28.922 -1.285 -6.812 1 35.69 243 ASP A O 1
ATOM 1881 N N . TYR A 1 244 ? 29.562 -3.084 -7.891 1 34.53 244 TYR A N 1
ATOM 1882 C CA . TYR A 1 244 ? 30.516 -3.672 -6.961 1 34.53 244 TYR A CA 1
ATOM 1883 C C . TYR A 1 244 ? 31.359 -2.594 -6.281 1 34.53 244 TYR A C 1
ATOM 1885 O O . TYR A 1 244 ? 31.812 -2.771 -5.148 1 34.53 244 TYR A O 1
ATOM 1893 N N . ASN A 1 245 ? 31.891 -1.787 -7.09 1 35.5 245 ASN A N 1
ATOM 1894 C CA . ASN A 1 245 ? 32.75 -0.759 -6.516 1 35.5 245 ASN A CA 1
ATOM 1895 C C . ASN A 1 245 ? 31.984 0.157 -5.57 1 35.5 245 ASN A C 1
ATOM 1897 O O . ASN A 1 245 ? 32.562 0.947 -4.836 1 35.5 245 ASN A O 1
ATOM 1901 N N . LEU A 1 246 ? 30.719 0.492 -5.895 1 36.53 246 LEU A N 1
ATOM 1902 C CA . LEU A 1 246 ? 29.984 1.408 -5.02 1 36.53 246 LEU A CA 1
ATOM 1903 C C . LEU A 1 246 ? 29.266 0.648 -3.912 1 36.53 246 LEU A C 1
ATOM 1905 O O . LEU A 1 246 ? 28.109 0.247 -4.078 1 36.53 246 LEU A O 1
ATOM 1909 N N . GLN A 1 247 ? 29.734 -0.381 -3.275 1 38.31 247 GLN A N 1
ATOM 1910 C CA . GLN A 1 247 ? 29.406 -1.153 -2.082 1 38.31 247 GLN A CA 1
ATOM 1911 C C . GLN A 1 247 ? 28.281 -0.502 -1.298 1 38.31 247 GLN A C 1
ATOM 1913 O O . GLN A 1 247 ? 27.281 -1.156 -0.979 1 38.31 247 GLN A O 1
ATOM 1918 N N . GLN A 1 248 ? 28.562 0.283 -0.108 1 43.84 248 GLN A N 1
ATOM 1919 C CA . GLN A 1 248 ? 27.906 0.819 1.074 1 43.84 248 GLN A CA 1
ATOM 1920 C C . GLN A 1 248 ? 27.141 2.104 0.744 1 43.84 248 GLN A C 1
ATOM 1922 O O . GLN A 1 248 ? 27.688 3.201 0.879 1 43.84 248 GLN A O 1
ATOM 1927 N N . GLN A 1 249 ? 26.312 1.965 -0.323 1 49.44 249 GLN A N 1
ATOM 1928 C CA . GLN A 1 249 ? 25.641 3.262 -0.292 1 49.44 249 GLN A CA 1
ATOM 1929 C C . GLN A 1 249 ? 25.062 3.545 1.088 1 49.44 249 GLN A C 1
ATOM 1931 O O . GLN A 1 249 ? 24.328 2.721 1.641 1 49.44 249 GLN A O 1
ATOM 1936 N N . GLN A 1 250 ? 25.641 4.445 1.731 1 56.69 250 GLN A N 1
ATOM 1937 C CA . GLN A 1 250 ? 25.172 4.953 3.012 1 56.69 250 GLN A CA 1
ATOM 1938 C C . GLN A 1 250 ? 23.812 5.633 2.859 1 56.69 250 GLN A C 1
ATOM 1940 O O . GLN A 1 250 ? 23.484 6.141 1.785 1 56.69 250 GLN A O 1
ATOM 1945 N N . PRO A 1 251 ? 23 5.371 3.623 1 59.88 251 PRO A N 1
ATOM 1946 C CA . PRO A 1 251 ? 21.703 6.051 3.621 1 59.88 251 PRO A CA 1
ATOM 1947 C C . PRO A 1 251 ? 21.781 7.477 3.084 1 59.88 251 PRO A C 1
ATOM 1949 O O . PRO A 1 251 ? 20.922 7.902 2.318 1 59.88 251 PRO A O 1
ATOM 1952 N N . PHE A 1 252 ? 22.828 8.109 3.377 1 62.69 252 PHE A N 1
ATOM 1953 C CA . PHE A 1 252 ? 22.984 9.508 2.979 1 62.69 252 PHE A CA 1
ATOM 1954 C C . PHE A 1 252 ? 23.156 9.625 1.469 1 62.69 252 PHE A C 1
ATOM 1956 O O . PHE A 1 252 ? 22.656 10.555 0.846 1 62.69 252 PHE A O 1
ATOM 1963 N N . ASP A 1 253 ? 23.641 8.586 0.93 1 72.44 253 ASP A N 1
ATOM 1964 C CA . ASP A 1 253 ? 23.891 8.625 -0.507 1 72.44 253 ASP A CA 1
ATOM 1965 C C . ASP A 1 253 ? 22.594 8.5 -1.3 1 72.44 253 ASP A C 1
ATOM 1967 O O . ASP A 1 253 ? 22.438 9.141 -2.34 1 72.44 253 ASP A O 1
ATOM 1971 N N . LEU A 1 254 ? 21.625 7.891 -0.753 1 80.38 254 LEU A N 1
ATOM 1972 C CA . LEU A 1 254 ? 20.359 7.711 -1.455 1 80.38 254 LEU A CA 1
ATOM 1973 C C . LEU A 1 254 ? 19.609 9.031 -1.564 1 80.38 254 LEU A C 1
ATOM 1975 O O . LEU A 1 254 ? 19.141 9.398 -2.646 1 80.38 254 LEU A O 1
ATOM 1979 N N . VAL A 1 255 ? 19.516 9.734 -0.539 1 81.94 255 VAL A N 1
ATOM 1980 C CA . VAL A 1 255 ? 18.766 10.984 -0.502 1 81.94 255 VAL A CA 1
ATOM 1981 C C . VAL A 1 255 ? 19.406 11.992 -1.468 1 81.94 255 VAL A C 1
ATOM 1983 O O . VAL A 1 255 ? 18.688 12.703 -2.184 1 81.94 255 VAL A O 1
ATOM 1986 N N . LEU A 1 256 ? 20.672 11.93 -1.526 1 80.38 256 LEU A N 1
ATOM 1987 C CA . LEU A 1 256 ? 21.406 12.859 -2.377 1 80.38 256 LEU A CA 1
ATOM 1988 C C . LEU A 1 256 ? 21.219 12.516 -3.852 1 80.38 256 LEU A C 1
ATOM 1990 O O . LEU A 1 256 ? 21.344 13.383 -4.719 1 80.38 256 LEU A O 1
ATOM 1994 N N . SER A 1 257 ? 20.938 11.32 -4.082 1 85.56 257 SER A N 1
ATOM 1995 C CA . SER A 1 257 ? 20.828 10.875 -5.465 1 85.56 257 SER A CA 1
ATOM 1996 C C . SER A 1 257 ? 19.422 11.133 -6.012 1 85.56 257 SER A C 1
ATOM 1998 O O . SER A 1 257 ? 19.188 11.031 -7.219 1 85.56 257 SER A O 1
ATOM 2000 N N . LEU A 1 258 ? 18.516 11.547 -5.172 1 90.19 258 LEU A N 1
ATOM 2001 C CA . LEU A 1 258 ? 17.141 11.758 -5.598 1 90.19 258 LEU A CA 1
ATOM 2002 C C . LEU A 1 258 ? 16.984 13.109 -6.297 1 90.19 258 LEU A C 1
ATOM 2004 O O . LEU A 1 258 ? 17.438 14.133 -5.785 1 90.19 258 LEU A O 1
ATOM 2008 N N . GLU A 1 259 ? 16.344 13.117 -7.422 1 90.31 259 GLU A N 1
ATOM 2009 C CA . GLU A 1 259 ? 16.031 14.336 -8.156 1 90.31 259 GLU A CA 1
ATOM 2010 C C . GLU A 1 259 ? 14.867 15.086 -7.516 1 90.31 259 GLU A C 1
ATOM 2012 O O . GLU A 1 259 ? 14.109 14.516 -6.727 1 90.31 259 GLU A O 1
ATOM 2017 N N . ARG A 1 260 ? 14.727 16.297 -7.855 1 91.69 260 ARG A N 1
ATOM 2018 C CA . ARG A 1 260 ? 13.695 17.188 -7.301 1 91.69 260 ARG A CA 1
ATOM 2019 C C . ARG A 1 260 ? 12.305 16.609 -7.539 1 91.69 260 ARG A C 1
ATOM 2021 O O . ARG A 1 260 ? 11.453 16.656 -6.652 1 91.69 260 ARG A O 1
ATOM 2028 N N . LYS A 1 261 ? 12.125 16.109 -8.742 1 91.88 261 LYS A N 1
ATOM 2029 C CA . LYS A 1 261 ? 10.82 15.539 -9.078 1 91.88 261 LYS A CA 1
ATOM 2030 C C . LYS A 1 261 ? 10.5 14.336 -8.188 1 91.88 261 LYS A C 1
ATOM 2032 O O . LYS A 1 261 ? 9.352 14.148 -7.777 1 91.88 261 LYS A O 1
ATOM 2037 N N . GLU A 1 262 ? 11.492 13.539 -7.895 1 93 262 GLU A N 1
ATOM 2038 C CA . GLU A 1 262 ? 11.305 12.375 -7.027 1 93 262 GLU A CA 1
ATOM 2039 C C . GLU A 1 262 ? 11.023 12.797 -5.59 1 93 262 GLU A C 1
ATOM 2041 O O . GLU A 1 262 ? 10.172 12.203 -4.922 1 93 262 GLU A O 1
ATOM 2046 N N . LEU A 1 263 ? 11.688 13.812 -5.184 1 94.75 263 LEU A N 1
ATOM 2047 C CA . LEU A 1 263 ? 11.461 14.336 -3.84 1 94.75 263 LEU A CA 1
ATOM 2048 C C . LEU A 1 263 ? 10.062 14.93 -3.713 1 94.75 263 LEU A C 1
ATOM 2050 O O . LEU A 1 263 ? 9.414 14.781 -2.672 1 94.75 263 LEU A O 1
ATOM 2054 N N . ASP A 1 264 ? 9.633 15.594 -4.773 1 96.06 264 ASP A N 1
ATOM 2055 C CA . ASP A 1 264 ? 8.273 16.125 -4.773 1 96.06 264 ASP A CA 1
ATOM 2056 C C . ASP A 1 264 ? 7.246 15 -4.637 1 96.06 264 ASP A C 1
ATOM 2058 O O . ASP A 1 264 ? 6.297 15.117 -3.857 1 96.06 264 ASP A O 1
ATOM 2062 N N . LYS A 1 265 ? 7.438 13.938 -5.387 1 96.62 265 LYS A N 1
ATOM 2063 C CA . LYS A 1 265 ? 6.516 12.812 -5.309 1 96.62 265 LYS A CA 1
ATOM 2064 C C . LYS A 1 265 ? 6.527 12.18 -3.916 1 96.62 265 LYS A C 1
ATOM 2066 O O . LYS A 1 265 ? 5.48 11.82 -3.379 1 96.62 265 LYS A O 1
ATOM 2071 N N . LEU A 1 266 ? 7.73 12.008 -3.387 1 97.56 266 LEU A N 1
ATOM 2072 C CA . LEU A 1 266 ? 7.852 11.492 -2.029 1 97.56 266 LEU A CA 1
ATOM 2073 C C . LEU A 1 266 ? 7.117 12.383 -1.036 1 97.56 266 LEU A C 1
ATOM 2075 O O . LEU A 1 266 ? 6.406 11.891 -0.159 1 97.56 266 LEU A O 1
ATOM 2079 N N . SER A 1 267 ? 7.297 13.688 -1.209 1 97.75 267 SER A N 1
ATOM 2080 C CA . SER A 1 267 ? 6.617 14.656 -0.357 1 97.75 267 SER A CA 1
ATOM 2081 C C . SER A 1 267 ? 5.102 14.516 -0.466 1 97.75 267 SER A C 1
ATOM 2083 O O . SER A 1 267 ? 4.395 14.562 0.542 1 97.75 267 SER A O 1
ATOM 2085 N N . GLN A 1 268 ? 4.617 14.32 -1.639 1 98.12 268 GLN A N 1
ATOM 2086 C CA . GLN A 1 268 ? 3.186 14.18 -1.869 1 98.12 268 GLN A CA 1
ATOM 2087 C C . GLN A 1 268 ? 2.643 12.914 -1.21 1 98.12 268 GLN A C 1
ATOM 2089 O O . GLN A 1 268 ? 1.594 12.953 -0.562 1 98.12 268 GLN A O 1
ATOM 2094 N N . GLU A 1 269 ? 3.309 11.781 -1.427 1 98.38 269 GLU A N 1
ATOM 2095 C CA . GLU A 1 269 ? 2.814 10.539 -0.848 1 98.38 269 GLU A CA 1
ATOM 2096 C C . GLU A 1 269 ? 2.887 10.57 0.676 1 98.38 269 GLU A C 1
ATOM 2098 O O . GLU A 1 269 ? 2.002 10.047 1.356 1 98.38 269 GLU A O 1
ATOM 2103 N N . LEU A 1 270 ? 3.939 11.164 1.229 1 98.5 270 LEU A N 1
ATOM 2104 C CA . LEU A 1 270 ? 4.023 11.359 2.672 1 98.5 270 LEU A CA 1
ATOM 2105 C C . LEU A 1 270 ? 2.836 12.172 3.18 1 98.5 270 LEU A C 1
ATOM 2107 O O . LEU A 1 270 ? 2.248 11.844 4.211 1 98.5 270 LEU A O 1
ATOM 2111 N N . ALA A 1 271 ? 2.58 13.211 2.463 1 98.75 271 ALA A N 1
ATOM 2112 C CA . ALA A 1 271 ? 1.447 14.062 2.812 1 98.75 271 ALA A CA 1
ATOM 2113 C C . ALA A 1 271 ? 0.136 13.289 2.756 1 98.75 271 ALA A C 1
ATOM 2115 O O . ALA A 1 271 ? -0.7 13.398 3.656 1 98.75 271 ALA A O 1
ATOM 2116 N N . ASP A 1 272 ? -0.044 12.5 1.722 1 98.69 272 ASP A N 1
ATOM 2117 C CA . ASP A 1 272 ? -1.284 11.75 1.562 1 98.69 272 ASP A CA 1
ATOM 2118 C C . ASP A 1 272 ? -1.499 10.789 2.73 1 98.69 272 ASP A C 1
ATOM 2120 O O . ASP A 1 272 ? -2.6 10.703 3.277 1 98.69 272 ASP A O 1
ATOM 2124 N N . VAL A 1 273 ? -0.478 10.055 3.152 1 98.94 273 VAL A N 1
ATOM 2125 C CA . VAL A 1 273 ? -0.599 9.164 4.301 1 98.94 273 VAL A CA 1
ATOM 2126 C C . VAL A 1 273 ? -0.94 9.969 5.551 1 98.94 273 VAL A C 1
ATOM 2128 O O . VAL A 1 273 ? -1.83 9.594 6.316 1 98.94 273 VAL A O 1
ATOM 2131 N N . SER A 1 274 ? -0.293 11.094 5.742 1 98.88 274 SER A N 1
ATOM 2132 C CA . SER A 1 274 ? -0.503 11.93 6.922 1 98.88 274 SER A CA 1
ATOM 2133 C C . SER A 1 274 ? -1.917 12.5 6.945 1 98.88 274 SER A C 1
ATOM 2135 O O . SER A 1 274 ? -2.541 12.578 8.008 1 98.88 274 SER A O 1
ATOM 2137 N N . ILE A 1 275 ? -2.387 12.906 5.801 1 98.88 275 ILE A N 1
ATOM 2138 C CA . ILE A 1 275 ? -3.721 13.484 5.695 1 98.88 275 ILE A CA 1
ATOM 2139 C C . ILE A 1 275 ? -4.77 12.453 6.109 1 98.88 275 ILE A C 1
ATOM 2141 O O . ILE A 1 275 ? -5.645 12.742 6.926 1 98.88 275 ILE A O 1
ATOM 2145 N N . TYR A 1 276 ? -4.707 11.281 5.602 1 98.75 276 TYR A N 1
ATOM 2146 C CA . TYR A 1 276 ? -5.672 10.25 5.98 1 98.75 276 TYR A CA 1
ATOM 2147 C C . TYR A 1 276 ? -5.527 9.883 7.453 1 98.75 276 TYR A C 1
ATOM 2149 O O . TYR A 1 276 ? -6.516 9.586 8.125 1 98.75 276 TYR A O 1
ATOM 2157 N N . LEU A 1 277 ? -4.32 9.852 7.941 1 98.81 277 LEU A N 1
ATOM 2158 C CA . LEU A 1 277 ? -4.086 9.516 9.344 1 98.81 277 LEU A CA 1
ATOM 2159 C C . LEU A 1 277 ? -4.715 10.555 10.266 1 98.81 277 LEU A C 1
ATOM 2161 O O . LEU A 1 277 ? -5.391 10.203 11.234 1 98.81 277 LEU A O 1
ATOM 2165 N N . LEU A 1 278 ? -4.492 11.805 9.992 1 98.81 278 LEU A N 1
ATOM 2166 C CA . LEU A 1 278 ? -5.055 12.875 10.812 1 98.81 278 LEU A CA 1
ATOM 2167 C C . LEU A 1 278 ? -6.574 12.922 10.672 1 98.81 278 LEU A C 1
ATOM 2169 O O . LEU A 1 278 ? -7.281 13.227 11.641 1 98.81 278 LEU A O 1
ATOM 2173 N N . ARG A 1 279 ? -7.066 12.656 9.477 1 98.44 279 ARG A N 1
ATOM 2174 C CA . ARG A 1 279 ? -8.516 12.555 9.305 1 98.44 279 ARG A CA 1
ATOM 2175 C C . ARG A 1 279 ? -9.086 11.438 10.172 1 98.44 279 ARG A C 1
ATOM 2177 O O . ARG A 1 279 ? -10.141 11.594 10.789 1 98.44 279 ARG A O 1
ATOM 2184 N N . LEU A 1 280 ? -8.406 10.328 10.203 1 97.31 280 LEU A N 1
ATOM 2185 C CA . LEU A 1 280 ? -8.82 9.219 11.062 1 97.31 280 LEU A CA 1
ATOM 2186 C C . LEU A 1 280 ? -8.875 9.656 12.523 1 97.31 280 LEU A C 1
ATOM 2188 O O . LEU A 1 280 ? -9.836 9.352 13.227 1 97.31 280 LEU A O 1
ATOM 2192 N N . ALA A 1 281 ? -7.828 10.336 12.953 1 97.38 281 ALA A N 1
ATOM 2193 C CA . ALA A 1 281 ? -7.805 10.836 14.328 1 97.38 281 ALA A CA 1
ATOM 2194 C C . ALA A 1 281 ? -9.016 11.719 14.617 1 97.38 281 ALA A C 1
ATOM 2196 O O . ALA A 1 281 ? -9.602 11.648 15.695 1 97.38 281 ALA A O 1
ATOM 2197 N N . THR A 1 282 ? -9.375 12.555 13.672 1 97.44 282 THR A N 1
ATOM 2198 C CA . THR A 1 282 ? -10.516 13.445 13.812 1 97.44 282 THR A CA 1
ATOM 2199 C C . THR A 1 282 ? -11.812 12.648 13.914 1 97.44 282 THR A C 1
ATOM 2201 O O . THR A 1 282 ? -12.625 12.883 14.805 1 97.44 282 THR A O 1
ATOM 2204 N N . VAL A 1 283 ? -11.977 11.688 13.016 1 94.62 283 VAL A N 1
ATOM 2205 C CA . VAL A 1 283 ? -13.219 10.922 12.938 1 94.62 283 VAL A CA 1
ATOM 2206 C C . VAL A 1 283 ? -13.375 10.055 14.188 1 94.62 283 VAL A C 1
ATOM 2208 O O . VAL A 1 283 ? -14.492 9.836 14.664 1 94.62 283 VAL A O 1
ATOM 2211 N N . CYS A 1 284 ? -12.289 9.641 14.75 1 92.94 284 CYS A N 1
ATOM 2212 C CA . CYS A 1 284 ? -12.32 8.82 15.961 1 92.94 284 CYS A CA 1
ATOM 2213 C C . CYS A 1 284 ? -12.281 9.695 17.203 1 92.94 284 CYS A C 1
ATOM 2215 O O . CYS A 1 284 ? -12.266 9.18 18.328 1 92.94 284 CYS A O 1
ATOM 2217 N N . ASP A 1 285 ? -12.219 11.016 17.016 1 94.62 285 ASP A N 1
ATOM 2218 C CA . ASP A 1 285 ? -12.227 11.992 18.094 1 94.62 285 ASP A CA 1
ATOM 2219 C C . ASP A 1 285 ? -11.055 11.773 19.062 1 94.62 285 ASP A C 1
ATOM 2221 O O . ASP A 1 285 ? -11.25 11.703 20.281 1 94.62 285 ASP A O 1
ATOM 2225 N N . VAL A 1 286 ? -9.844 11.594 18.484 1 95.88 286 VAL A N 1
ATOM 2226 C CA . VAL A 1 286 ? -8.695 11.336 19.344 1 95.88 286 VAL A CA 1
ATOM 2227 C C . VAL A 1 286 ? -7.566 12.305 19 1 95.88 286 VAL A C 1
ATOM 2229 O O . VAL A 1 286 ? -6.391 11.992 19.203 1 95.88 286 VAL A O 1
ATOM 2232 N N . VAL A 1 287 ? -7.867 13.453 18.5 1 97.75 287 VAL A N 1
ATOM 2233 C CA . VAL A 1 287 ? -6.836 14.422 18.125 1 97.75 287 VAL A CA 1
ATOM 2234 C C . VAL A 1 287 ? -6.109 14.906 19.375 1 97.75 287 VAL A C 1
ATOM 2236 O O . VAL A 1 287 ? -4.879 14.938 19.406 1 97.75 287 VAL A O 1
ATOM 2239 N N . SER A 1 288 ? -6.867 15.281 20.375 1 97.5 288 SER A N 1
ATOM 2240 C CA . SER A 1 288 ? -6.254 15.781 21.594 1 97.5 288 SER A CA 1
ATOM 2241 C C . SER A 1 288 ? -5.402 14.711 22.266 1 97.5 288 SER A C 1
ATOM 2243 O O . SER A 1 288 ? -4.227 14.938 22.562 1 97.5 288 SER A O 1
ATOM 2245 N N . PRO A 1 289 ? -5.922 13.484 22.5 1 97.06 289 PRO A N 1
ATOM 2246 C CA . PRO A 1 289 ? -5.082 12.43 23.062 1 97.06 289 PRO A CA 1
ATOM 2247 C C . PRO A 1 289 ? -3.846 12.141 22.219 1 97.06 289 PRO A C 1
ATOM 2249 O O . PRO A 1 289 ? -2.795 11.781 22.766 1 97.06 289 PRO A O 1
ATOM 2252 N N . LEU A 1 290 ? -3.973 12.211 20.906 1 97.62 290 LEU A N 1
ATOM 2253 C CA . LEU A 1 290 ? -2.826 12.016 20.016 1 97.62 290 LEU A CA 1
ATOM 2254 C C . LEU A 1 290 ? -1.732 13.039 20.328 1 97.62 290 LEU A C 1
ATOM 2256 O O . LEU A 1 290 ? -0.559 12.68 20.453 1 97.62 290 LEU A O 1
ATOM 2260 N N . CYS A 1 291 ? -2.109 14.305 20.406 1 98 291 CYS A N 1
ATOM 2261 C CA . CYS A 1 291 ? -1.143 15.352 20.703 1 98 291 CYS A CA 1
ATOM 2262 C C . CYS A 1 291 ? -0.463 15.102 22.047 1 98 291 CYS A C 1
ATOM 2264 O O . CYS A 1 291 ? 0.75 15.273 22.172 1 98 291 CYS A O 1
ATOM 2266 N N . GLU A 1 292 ? -1.205 14.695 23.016 1 96.94 292 GLU A N 1
ATOM 2267 C CA . GLU A 1 292 ? -0.651 14.383 24.328 1 96.94 292 GLU A CA 1
ATOM 2268 C C . GLU A 1 292 ? 0.345 13.227 24.25 1 96.94 292 GLU A C 1
ATOM 2270 O O . GLU A 1 292 ? 1.409 13.281 24.875 1 96.94 292 GLU A O 1
ATOM 2275 N N . ALA A 1 293 ? -0.034 12.211 23.531 1 96.62 293 ALA A N 1
ATOM 2276 C CA . ALA A 1 293 ? 0.854 11.062 23.375 1 96.62 293 ALA A CA 1
ATOM 2277 C C . ALA A 1 293 ? 2.168 11.469 22.719 1 96.62 293 ALA A C 1
ATOM 2279 O O . ALA A 1 293 ? 3.244 11.055 23.141 1 96.62 293 ALA A O 1
ATOM 2280 N N . LEU A 1 294 ? 2.111 12.266 21.719 1 96.94 294 LEU A N 1
ATOM 2281 C CA . LEU A 1 294 ? 3.299 12.703 20.984 1 96.94 294 LEU A CA 1
ATOM 2282 C C . LEU A 1 294 ? 4.176 13.594 21.859 1 96.94 294 LEU A C 1
ATOM 2284 O O . LEU A 1 294 ? 5.406 13.516 21.797 1 96.94 294 LEU A O 1
ATOM 2288 N N . ASP A 1 295 ? 3.553 14.469 22.625 1 94.38 295 ASP A N 1
ATOM 2289 C CA . ASP A 1 295 ? 4.293 15.32 23.547 1 94.38 295 ASP A CA 1
ATOM 2290 C C . ASP A 1 295 ? 5.066 14.484 24.562 1 94.38 295 ASP A C 1
ATOM 2292 O O . ASP A 1 295 ? 6.184 14.836 24.938 1 94.38 295 ASP A O 1
ATOM 2296 N N . GLY A 1 296 ? 4.469 13.406 24.969 1 89.44 296 GLY A N 1
ATOM 2297 C CA . GLY A 1 296 ? 5.145 12.516 25.906 1 89.44 296 GLY A CA 1
ATOM 2298 C C . GLY A 1 296 ? 6.359 11.828 25.297 1 89.44 296 GLY A C 1
ATOM 2299 O O . GLY A 1 296 ? 7.328 11.539 26 1 89.44 296 GLY A O 1
ATOM 2300 N N . MET A 1 297 ? 6.348 11.547 24.047 1 87 297 MET A N 1
ATOM 2301 C CA . MET A 1 297 ? 7.445 10.891 23.344 1 87 297 MET A CA 1
ATOM 2302 C C . MET A 1 297 ? 8.625 11.844 23.172 1 87 297 MET A C 1
ATOM 2304 O O . MET A 1 297 ? 9.766 11.406 23.047 1 87 297 MET A O 1
ATOM 2308 N N . THR A 1 298 ? 8.383 13.047 23.016 1 77.88 298 THR A N 1
ATOM 2309 C CA . THR A 1 298 ? 9.422 14.055 22.859 1 77.88 298 THR A CA 1
ATOM 2310 C C . THR A 1 298 ? 10.18 14.266 24.172 1 77.88 298 THR A C 1
ATOM 2312 O O . THR A 1 298 ? 11.391 14.461 24.156 1 77.88 298 THR A O 1
ATOM 2315 N N . THR A 1 299 ? 9.484 14.242 25.156 1 65.5 299 THR A N 1
ATOM 2316 C CA . THR A 1 299 ? 10.094 14.445 26.469 1 65.5 299 THR A CA 1
ATOM 2317 C C . THR A 1 299 ? 10.977 13.258 26.844 1 65.5 299 THR A C 1
ATOM 2319 O O . THR A 1 299 ? 12.031 13.43 27.453 1 65.5 299 THR A O 1
ATOM 2322 N N . GLU A 1 300 ? 10.578 12.086 26.453 1 52.19 300 GLU A N 1
ATOM 2323 C CA . GLU A 1 300 ? 11.367 10.891 26.766 1 52.19 300 GLU A CA 1
ATOM 2324 C C . GLU A 1 300 ? 12.633 10.828 25.922 1 52.19 300 GLU A C 1
ATOM 2326 O O . GLU A 1 300 ? 13.672 10.367 26.391 1 52.19 300 GLU A O 1
ATOM 2331 N N . SER A 1 301 ? 12.539 11.117 24.703 1 50.5 301 SER A N 1
ATOM 2332 C CA . SER A 1 301 ? 13.727 11.102 23.844 1 50.5 301 SER A CA 1
ATOM 2333 C C . SER A 1 301 ? 14.742 12.148 24.297 1 50.5 301 SER A C 1
ATOM 2335 O O . SER A 1 301 ? 15.938 12.016 24.016 1 50.5 301 SER A O 1
ATOM 2337 N N . LYS A 1 302 ? 14.375 13.297 24.969 1 44.78 302 LYS A N 1
ATOM 2338 C CA . LYS A 1 302 ? 15.305 14.258 25.547 1 44.78 302 LYS A CA 1
ATOM 2339 C C . LYS A 1 302 ? 15.953 13.703 26.812 1 44.78 302 LYS A C 1
ATOM 2341 O O . LYS A 1 302 ? 17.047 14.125 27.203 1 44.78 302 LYS A O 1
ATOM 2346 N N . GLU A 1 303 ? 15.32 12.805 27.547 1 39.03 303 GLU A N 1
ATOM 2347 C CA . GLU A 1 303 ? 15.914 12.305 28.781 1 39.03 303 GLU A CA 1
ATOM 2348 C C . GLU A 1 303 ? 16.875 11.141 28.5 1 39.03 303 GLU A C 1
ATOM 2350 O O . GLU A 1 303 ? 17.672 10.766 29.359 1 39.03 303 GLU A O 1
ATOM 2355 N N . ASP A 1 304 ? 16.672 10.367 27.5 1 33.56 304 ASP A N 1
ATOM 2356 C CA . ASP A 1 304 ? 17.719 9.367 27.328 1 33.56 304 ASP A CA 1
ATOM 2357 C C . ASP A 1 304 ? 18.875 9.914 26.5 1 33.56 304 ASP A C 1
ATOM 2359 O O . ASP A 1 304 ? 18.656 10.562 25.469 1 33.56 304 ASP A O 1
ATOM 2363 N N . MET B 1 1 ? 18.047 -27.594 42.094 1 20.34 1 MET B N 1
ATOM 2364 C CA . MET B 1 1 ? 16.688 -27.141 41.75 1 20.34 1 MET B CA 1
ATOM 2365 C C . MET B 1 1 ? 16.703 -26.219 40.562 1 20.34 1 MET B C 1
ATOM 2367 O O . MET B 1 1 ? 17.125 -25.047 40.656 1 20.34 1 MET B O 1
ATOM 2371 N N . MET B 1 2 ? 16.922 -26.688 39.344 1 20.14 2 MET B N 1
ATOM 2372 C CA . MET B 1 2 ? 17.359 -26.031 38.094 1 20.14 2 MET B CA 1
ATOM 2373 C C . MET B 1 2 ? 16.266 -25.156 37.531 1 20.14 2 MET B C 1
ATOM 2375 O O . MET B 1 2 ? 15.094 -25.562 37.469 1 20.14 2 MET B O 1
ATOM 2379 N N . ALA B 1 3 ? 16.344 -23.781 37.531 1 24.64 3 ALA B N 1
ATOM 2380 C CA . ALA B 1 3 ? 15.438 -22.734 37.094 1 24.64 3 ALA B CA 1
ATOM 2381 C C . ALA B 1 3 ? 15.078 -22.922 35.625 1 24.64 3 ALA B C 1
ATOM 2383 O O . ALA B 1 3 ? 15.961 -22.984 34.75 1 24.64 3 ALA B O 1
ATOM 2384 N N . THR B 1 4 ? 13.969 -23.609 35.25 1 22.12 4 THR B N 1
ATOM 2385 C CA . THR B 1 4 ? 13.422 -23.953 33.938 1 22.12 4 THR B CA 1
ATOM 2386 C C . THR B 1 4 ? 13.086 -22.688 33.156 1 22.12 4 THR B C 1
ATOM 2388 O O . THR B 1 4 ? 12.484 -21.75 33.688 1 22.12 4 THR B O 1
ATOM 2391 N N . ALA B 1 5 ? 13.773 -22.375 32.094 1 25.42 5 ALA B N 1
ATOM 2392 C CA . ALA B 1 5 ? 13.734 -21.234 31.188 1 25.42 5 ALA B CA 1
ATOM 2393 C C . ALA B 1 5 ? 12.344 -21.078 30.578 1 25.42 5 ALA B C 1
ATOM 2395 O O . ALA B 1 5 ? 11.719 -22.047 30.156 1 25.42 5 ALA B O 1
ATOM 2396 N N . PRO B 1 6 ? 11.547 -20.016 30.969 1 25.19 6 PRO B N 1
ATOM 2397 C CA . PRO B 1 6 ? 10.18 -19.844 30.469 1 25.19 6 PRO B CA 1
ATOM 2398 C C . PRO B 1 6 ? 10.109 -19.812 28.938 1 25.19 6 PRO B C 1
ATOM 2400 O O . PRO B 1 6 ? 11.008 -19.297 28.281 1 25.19 6 PRO B O 1
ATOM 2403 N N . SER B 1 7 ? 9.648 -20.922 28.266 1 24.09 7 SER B N 1
ATOM 2404 C CA . SER B 1 7 ? 9.375 -21.062 26.844 1 24.09 7 SER B CA 1
ATOM 2405 C C . SER B 1 7 ? 8.438 -19.969 26.344 1 24.09 7 SER B C 1
ATOM 2407 O O . SER B 1 7 ? 7.289 -19.875 26.781 1 24.09 7 SER B O 1
ATOM 2409 N N . THR B 1 8 ? 8.812 -18.75 26.109 1 26.05 8 THR B N 1
ATOM 2410 C CA . THR B 1 8 ? 8.062 -17.625 25.547 1 26.05 8 THR B CA 1
ATOM 2411 C C . THR B 1 8 ? 7.484 -17.984 24.188 1 26.05 8 THR B C 1
ATOM 2413 O O . THR B 1 8 ? 7.469 -17.141 23.281 1 26.05 8 THR B O 1
ATOM 2416 N N . ASN B 1 9 ? 6.988 -19.188 23.938 1 25.3 9 ASN B N 1
ATOM 2417 C CA . ASN B 1 9 ? 6.312 -19.516 22.688 1 25.3 9 ASN B CA 1
ATOM 2418 C C . ASN B 1 9 ? 5.074 -18.641 22.469 1 25.3 9 ASN B C 1
ATOM 2420 O O . ASN B 1 9 ? 3.957 -19.062 22.781 1 25.3 9 ASN B O 1
ATOM 2424 N N . ASP B 1 10 ? 4.941 -17.422 22.859 1 26.23 10 ASP B N 1
ATOM 2425 C CA . ASP B 1 10 ? 3.725 -16.703 22.5 1 26.23 10 ASP B CA 1
ATOM 2426 C C . ASP B 1 10 ? 3.521 -16.672 20.984 1 26.23 10 ASP B C 1
ATOM 2428 O O . ASP B 1 10 ? 4.094 -15.836 20.297 1 26.23 10 ASP B O 1
ATOM 2432 N N . HIS B 1 11 ? 3.441 -17.828 20.344 1 28.56 11 HIS B N 1
ATOM 2433 C CA . HIS B 1 11 ? 2.928 -17.906 18.984 1 28.56 11 HIS B CA 1
ATOM 2434 C C . HIS B 1 11 ? 1.611 -17.141 18.844 1 28.56 11 HIS B C 1
ATOM 2436 O O . HIS B 1 11 ? 0.594 -17.562 19.406 1 28.56 11 HIS B O 1
ATOM 2442 N N . GLY B 1 12 ? 1.549 -15.898 18.969 1 29.75 12 GLY B N 1
ATOM 2443 C CA . GLY B 1 12 ? 0.303 -15.234 18.609 1 29.75 12 GLY B CA 1
ATOM 2444 C C . GLY B 1 12 ? -0.388 -15.875 17.422 1 29.75 12 GLY B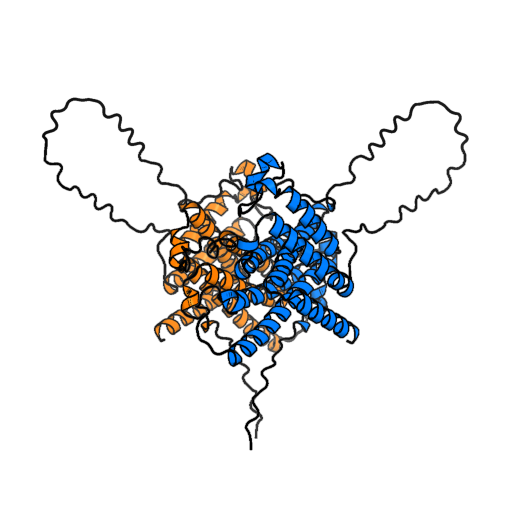 C 1
ATOM 2445 O O . GLY B 1 12 ? 0.138 -15.852 16.312 1 29.75 12 GLY B O 1
ATOM 2446 N N . ASN B 1 13 ? -1.114 -16.953 17.594 1 29.25 13 ASN B N 1
ATOM 2447 C CA . ASN B 1 13 ? -2.006 -17.703 16.703 1 29.25 13 ASN B CA 1
ATOM 2448 C C . ASN B 1 13 ? -2.848 -16.75 15.844 1 29.25 13 ASN B C 1
ATOM 2450 O O . ASN B 1 13 ? -3.6 -15.938 16.375 1 29.25 13 ASN B O 1
ATOM 2454 N N . CYS B 1 14 ? -2.449 -16.391 14.711 1 33.84 14 CYS B N 1
ATOM 2455 C CA . CYS B 1 14 ? -3.285 -15.836 13.648 1 33.84 14 CYS B CA 1
ATOM 2456 C C . CYS B 1 14 ? -4.648 -16.516 13.617 1 33.84 14 CYS B C 1
ATOM 2458 O O . CYS B 1 14 ? -5.441 -16.281 12.703 1 33.84 14 CYS B O 1
ATOM 2460 N N . SER B 1 15 ? -4.895 -17.531 14.453 1 32.41 15 SER B N 1
ATOM 2461 C CA . SER B 1 15 ? -6.188 -18.203 14.453 1 32.41 15 SER B CA 1
ATOM 2462 C C . SER B 1 15 ? -7.312 -17.25 14.844 1 32.41 15 SER B C 1
ATOM 2464 O O . SER B 1 15 ? -8.484 -17.609 14.797 1 32.41 15 SER B O 1
ATOM 2466 N N . ASN B 1 16 ? -7.039 -16.234 15.578 1 32.94 16 ASN B N 1
ATOM 2467 C CA . ASN B 1 16 ? -8.211 -15.516 16.078 1 32.94 16 ASN B CA 1
ATOM 2468 C C . ASN B 1 16 ? -8.898 -14.734 14.953 1 32.94 16 ASN B C 1
ATOM 2470 O O . ASN B 1 16 ? -9.414 -13.641 15.18 1 32.94 16 ASN B O 1
ATOM 2474 N N . CYS B 1 17 ? -8.477 -14.859 13.68 1 37.31 17 CYS B N 1
ATOM 2475 C CA . CYS B 1 17 ? -9.414 -14.258 12.75 1 37.31 17 CYS B CA 1
ATOM 2476 C C . CYS B 1 17 ? -10.828 -14.797 12.969 1 37.31 17 CYS B C 1
ATOM 2478 O O . CYS B 1 17 ? -11.086 -15.977 12.75 1 37.31 17 CYS B O 1
ATOM 2480 N N . SER B 1 18 ? -11.5 -14.281 13.836 1 37.91 18 SER B N 1
ATOM 2481 C CA . SER B 1 18 ? -12.875 -14.703 14.086 1 37.91 18 SER B CA 1
ATOM 2482 C C . SER B 1 18 ? -13.594 -15.039 12.781 1 37.91 18 SER B C 1
ATOM 2484 O O . SER B 1 18 ? -13.398 -14.367 11.766 1 37.91 18 SER B O 1
ATOM 2486 N N . SER B 1 19 ? -14.242 -16.219 12.68 1 41.91 19 SER B N 1
ATOM 2487 C CA . SER B 1 19 ? -15.07 -16.812 11.625 1 41.91 19 SER B CA 1
ATOM 2488 C C . SER B 1 19 ? -15.828 -15.734 10.844 1 41.91 19 SER B C 1
ATOM 2490 O O . SER B 1 19 ? -15.969 -15.836 9.625 1 41.91 19 SER B O 1
ATOM 2492 N N . ASN B 1 20 ? -16.406 -14.812 11.539 1 42.66 20 ASN B N 1
ATOM 2493 C CA . ASN B 1 20 ? -17.297 -13.844 10.906 1 42.66 20 ASN B CA 1
ATOM 2494 C C . ASN B 1 20 ? -16.531 -12.891 10 1 42.66 20 ASN B C 1
ATOM 2496 O O . ASN B 1 20 ? -17.062 -12.445 8.977 1 42.66 20 ASN B O 1
ATOM 2500 N N . ASN B 1 21 ? -15.312 -12.594 10.328 1 50.81 21 ASN B N 1
ATOM 2501 C CA . ASN B 1 21 ? -14.477 -11.672 9.57 1 50.81 21 ASN B CA 1
ATOM 2502 C C . ASN B 1 21 ? -13.977 -12.305 8.273 1 50.81 21 ASN B C 1
ATOM 2504 O O . ASN B 1 21 ? -13.617 -11.594 7.332 1 50.81 21 ASN B O 1
ATOM 2508 N N . ASN B 1 22 ? -14.156 -13.656 8.125 1 61.16 22 ASN B N 1
ATOM 2509 C CA . ASN B 1 22 ? -13.578 -14.375 6.992 1 61.16 22 ASN B CA 1
ATOM 2510 C C . ASN B 1 22 ? -14.516 -14.367 5.789 1 61.16 22 ASN B C 1
ATOM 2512 O O . ASN B 1 22 ? -14.219 -14.977 4.762 1 61.16 22 ASN B O 1
ATOM 2516 N N . ASN B 1 23 ? -15.531 -13.523 5.938 1 74.75 23 ASN B N 1
ATOM 2517 C CA . ASN B 1 23 ? -16.375 -13.547 4.754 1 74.75 23 ASN B CA 1
ATOM 2518 C C . ASN B 1 23 ? -16.516 -12.164 4.125 1 74.75 23 ASN B C 1
ATOM 2520 O O . ASN B 1 23 ? -17.297 -11.961 3.205 1 74.75 23 ASN B O 1
ATOM 2524 N N . ASN B 1 24 ? -15.812 -11.234 4.566 1 86.38 24 ASN B N 1
ATOM 2525 C CA . ASN B 1 24 ? -15.797 -9.883 4.016 1 86.38 24 ASN B CA 1
ATOM 2526 C C . ASN B 1 24 ? -14.477 -9.586 3.301 1 86.38 24 ASN B C 1
ATOM 2528 O O . ASN B 1 24 ? -13.414 -9.609 3.92 1 86.38 24 ASN B O 1
ATOM 2532 N N . PRO B 1 25 ? -14.57 -9.32 2.016 1 91.88 25 PRO B N 1
ATOM 2533 C CA . PRO B 1 25 ? -13.328 -9.102 1.271 1 91.88 25 PRO B CA 1
ATOM 2534 C C . PRO B 1 25 ? -12.484 -7.973 1.85 1 91.88 25 PRO B C 1
ATOM 2536 O O . PRO B 1 25 ? -11.25 -8.023 1.797 1 91.88 25 PRO B O 1
ATOM 2539 N N . ARG B 1 26 ? -13.133 -6.984 2.41 1 92.44 26 ARG B N 1
ATOM 2540 C CA . ARG B 1 26 ? -12.398 -5.871 2.996 1 92.44 26 ARG B CA 1
ATOM 2541 C C . ARG B 1 26 ? -11.633 -6.312 4.242 1 92.44 26 ARG B C 1
ATOM 2543 O O . ARG B 1 26 ? -10.492 -5.895 4.461 1 92.44 26 ARG B O 1
ATOM 2550 N N . SER B 1 27 ? -12.258 -7.176 5.051 1 91.81 27 SER B N 1
ATOM 2551 C CA . SER B 1 27 ? -11.57 -7.73 6.211 1 91.81 27 SER B CA 1
ATOM 2552 C C . SER B 1 27 ? -10.375 -8.578 5.797 1 91.81 27 SER B C 1
ATOM 2554 O O . SER B 1 27 ? -9.328 -8.539 6.445 1 91.81 27 SER B O 1
ATOM 2556 N N . CYS B 1 28 ? -10.578 -9.289 4.719 1 94.56 28 CYS B N 1
ATOM 2557 C CA . CYS B 1 28 ? -9.484 -10.125 4.227 1 94.56 28 CYS B CA 1
ATOM 2558 C C . CYS B 1 28 ? -8.328 -9.266 3.732 1 94.56 28 CYS B C 1
ATOM 2560 O O . CYS B 1 28 ? -7.164 -9.57 4.008 1 94.56 28 CYS B O 1
ATOM 2562 N N . ILE B 1 29 ? -8.641 -8.195 3.064 1 97.12 29 ILE B N 1
ATOM 2563 C CA . ILE B 1 29 ? -7.605 -7.312 2.543 1 97.12 29 ILE B CA 1
ATOM 2564 C C . ILE B 1 29 ? -6.891 -6.617 3.699 1 97.12 29 ILE B C 1
ATOM 2566 O O . ILE B 1 29 ? -5.668 -6.453 3.674 1 97.12 29 ILE B O 1
ATOM 2570 N N . LEU B 1 30 ? -7.625 -6.238 4.703 1 96.12 30 LEU B N 1
ATOM 2571 C CA . LEU B 1 30 ? -7 -5.66 5.887 1 96.12 30 LEU B CA 1
ATOM 2572 C C . LEU B 1 30 ? -6.082 -6.672 6.566 1 96.12 30 LEU B C 1
ATOM 2574 O O . LEU B 1 30 ? -5.027 -6.301 7.094 1 96.12 30 LEU B O 1
ATOM 2578 N N . GLN B 1 31 ? -6.48 -7.922 6.516 1 96.56 31 GLN B N 1
ATOM 2579 C CA . GLN B 1 31 ? -5.609 -8.953 7.062 1 96.56 31 GLN B CA 1
ATOM 2580 C C . GLN B 1 31 ? -4.332 -9.094 6.238 1 96.56 31 GLN B C 1
ATOM 2582 O O . GLN B 1 31 ? -3.256 -9.336 6.785 1 96.56 31 GLN B O 1
ATOM 2587 N N . VAL B 1 32 ? -4.473 -8.984 4.969 1 98.69 32 VAL B N 1
ATOM 2588 C CA . VAL B 1 32 ? -3.285 -8.922 4.121 1 98.69 32 VAL B CA 1
ATOM 2589 C C . VAL B 1 32 ? -2.381 -7.781 4.578 1 98.69 32 VAL B C 1
ATOM 2591 O O . VAL B 1 32 ? -1.163 -7.945 4.672 1 98.69 32 VAL B O 1
ATOM 2594 N N . GLY B 1 33 ? -3 -6.617 4.879 1 98.62 33 GLY B N 1
ATOM 2595 C CA . GLY B 1 33 ? -2.254 -5.492 5.422 1 98.62 33 GLY B CA 1
ATOM 2596 C C . GLY B 1 33 ? -1.55 -5.816 6.727 1 98.62 33 GLY B C 1
ATOM 2597 O O . GLY B 1 33 ? -0.398 -5.43 6.93 1 98.62 33 GLY B O 1
ATOM 2598 N N . VAL B 1 34 ? -2.201 -6.574 7.59 1 98.25 34 VAL B N 1
ATOM 2599 C CA . VAL B 1 34 ? -1.635 -6.977 8.875 1 98.25 34 VAL B CA 1
ATOM 2600 C C . VAL B 1 34 ? -0.383 -7.824 8.641 1 98.25 34 VAL B C 1
ATOM 2602 O O . VAL B 1 34 ? 0.681 -7.531 9.195 1 98.25 34 VAL B O 1
ATOM 2605 N N . CYS B 1 35 ? -0.531 -8.789 7.824 1 98.56 35 CYS B N 1
ATOM 2606 C CA . CYS B 1 35 ? 0.574 -9.711 7.57 1 98.56 35 CYS B CA 1
ATOM 2607 C C . CYS B 1 35 ? 1.722 -9 6.863 1 98.56 35 CYS B C 1
ATOM 2609 O O . CYS B 1 35 ? 2.891 -9.305 7.105 1 98.56 35 CYS B O 1
ATOM 2611 N N . THR B 1 36 ? 1.373 -8.07 5.996 1 98.75 36 THR B N 1
ATOM 2612 C CA . THR B 1 36 ? 2.402 -7.301 5.305 1 98.75 36 THR B CA 1
ATOM 2613 C C . THR B 1 36 ? 3.186 -6.438 6.293 1 98.75 36 THR B C 1
ATOM 2615 O O . THR B 1 36 ? 4.398 -6.27 6.152 1 98.75 36 THR B O 1
ATOM 2618 N N . GLY B 1 37 ? 2.449 -5.863 7.262 1 98.44 37 GLY B N 1
ATOM 2619 C CA . GLY B 1 37 ? 3.146 -5.129 8.305 1 98.44 37 GLY B CA 1
ATOM 2620 C C . GLY B 1 37 ? 4.184 -5.965 9.031 1 98.44 37 GLY B C 1
ATOM 2621 O O . GLY B 1 37 ? 5.281 -5.484 9.328 1 98.44 37 GLY B O 1
ATOM 2622 N N . ARG B 1 38 ? 3.879 -7.207 9.305 1 97.25 38 ARG B N 1
ATOM 2623 C CA . ARG B 1 38 ? 4.82 -8.117 9.938 1 97.25 38 ARG B CA 1
ATOM 2624 C C . ARG B 1 38 ? 6.012 -8.406 9.031 1 97.25 38 ARG B C 1
ATOM 2626 O O . ARG B 1 38 ? 7.141 -8.539 9.5 1 97.25 38 ARG B O 1
ATOM 2633 N N . LEU B 1 39 ? 5.699 -8.57 7.816 1 97.06 39 LEU B N 1
ATOM 2634 C CA . LEU B 1 39 ? 6.777 -8.789 6.855 1 97.06 39 LEU B CA 1
ATOM 2635 C C . LEU B 1 39 ? 7.707 -7.582 6.797 1 97.06 39 LEU B C 1
ATOM 2637 O O . LEU B 1 39 ? 8.93 -7.738 6.703 1 97.06 39 LEU B O 1
ATOM 2641 N N . CYS B 1 40 ? 7.145 -6.367 6.828 1 97.19 40 CYS B N 1
ATOM 2642 C CA . CYS B 1 40 ? 7.949 -5.148 6.879 1 97.19 40 CYS B CA 1
ATOM 2643 C C . CYS B 1 40 ? 8.844 -5.137 8.117 1 97.19 40 CYS B C 1
ATOM 2645 O O . CYS B 1 40 ? 9.984 -4.688 8.047 1 97.19 40 CYS B O 1
ATOM 2647 N N . GLU B 1 41 ? 8.297 -5.605 9.188 1 95.56 41 GLU B N 1
ATOM 2648 C CA . GLU B 1 41 ? 9.094 -5.68 10.414 1 95.56 41 GLU B CA 1
ATOM 2649 C C . GLU B 1 41 ? 10.305 -6.598 10.227 1 95.56 41 GLU B C 1
ATOM 2651 O O . GLU B 1 41 ? 11.414 -6.254 10.633 1 95.56 41 GLU B O 1
ATOM 2656 N N . LEU B 1 42 ? 10.133 -7.711 9.602 1 93 42 LEU B N 1
ATOM 2657 C CA . LEU B 1 42 ? 11.227 -8.641 9.328 1 93 42 LEU B CA 1
ATOM 2658 C C . LEU B 1 42 ? 12.242 -8.008 8.383 1 93 42 LEU B C 1
ATOM 2660 O O . LEU B 1 42 ? 13.453 -8.172 8.57 1 93 42 LEU B O 1
ATOM 2664 N N . ALA B 1 43 ? 11.734 -7.316 7.414 1 91.5 43 ALA B N 1
ATOM 2665 C CA . ALA B 1 43 ? 12.617 -6.68 6.441 1 91.5 43 ALA B CA 1
ATOM 2666 C C . ALA B 1 43 ? 13.516 -5.645 7.105 1 91.5 43 ALA B C 1
ATOM 2668 O O . ALA B 1 43 ? 14.617 -5.363 6.621 1 91.5 43 ALA B O 1
ATOM 2669 N N . ASN B 1 44 ? 13.07 -5.113 8.156 1 88.19 44 ASN B N 1
ATOM 2670 C CA . ASN B 1 44 ? 13.844 -4.094 8.859 1 88.19 44 ASN B CA 1
ATOM 2671 C C . ASN B 1 44 ? 14.766 -4.711 9.906 1 88.19 44 ASN B C 1
ATOM 2673 O O . ASN B 1 44 ? 15.719 -4.07 10.359 1 88.19 44 ASN B O 1
ATOM 2677 N N . THR B 1 45 ? 14.531 -5.945 10.336 1 82.94 45 THR B N 1
ATOM 2678 C CA . THR B 1 45 ? 15.234 -6.43 11.508 1 82.94 45 THR B CA 1
ATOM 2679 C C . THR B 1 45 ? 15.969 -7.73 11.203 1 82.94 45 THR B C 1
ATOM 2681 O O . THR B 1 45 ? 16.891 -8.125 11.93 1 82.94 45 THR B O 1
ATOM 2684 N N . HIS B 1 46 ? 15.555 -8.461 10.219 1 73.44 46 HIS B N 1
ATOM 2685 C CA . HIS B 1 46 ? 16.078 -9.797 9.984 1 73.44 46 HIS B CA 1
ATOM 2686 C C . HIS B 1 46 ? 17.391 -9.75 9.195 1 73.44 46 HIS B C 1
ATOM 2688 O O . HIS B 1 46 ? 17.484 -9.047 8.188 1 73.44 46 HIS B O 1
ATOM 2694 N N . PRO B 1 47 ? 18.344 -10.406 9.695 1 59.38 47 PRO B N 1
ATOM 2695 C CA . PRO B 1 47 ? 19.672 -10.391 9.07 1 59.38 47 PRO B CA 1
ATOM 2696 C C . PRO B 1 47 ? 19.625 -10.742 7.586 1 59.38 47 PRO B C 1
ATOM 2698 O O . PRO B 1 47 ? 20.391 -10.18 6.793 1 59.38 47 PRO B O 1
ATOM 2701 N N . ALA B 1 48 ? 18.719 -11.695 7.227 1 59.56 48 ALA B N 1
ATOM 2702 C CA . ALA B 1 48 ? 18.625 -12.102 5.828 1 59.56 48 ALA B CA 1
ATOM 2703 C C . ALA B 1 48 ? 18.266 -10.922 4.938 1 59.56 48 ALA B C 1
ATOM 2705 O O . ALA B 1 48 ? 18.484 -10.961 3.723 1 59.56 48 ALA B O 1
ATOM 2706 N N . PHE B 1 49 ? 17.75 -9.977 5.645 1 64.19 49 PHE B N 1
ATOM 2707 C CA . PHE B 1 49 ? 17.297 -8.82 4.883 1 64.19 49 PHE B CA 1
ATOM 2708 C C . PHE B 1 49 ? 18.328 -7.699 4.93 1 64.19 49 PHE B C 1
ATOM 2710 O O . PHE B 1 49 ? 18.297 -6.781 4.109 1 64.19 49 PHE B O 1
ATOM 2717 N N . ILE B 1 50 ? 19.156 -7.879 6.074 1 54.03 50 ILE B N 1
ATOM 2718 C CA . ILE B 1 50 ? 20.125 -6.812 6.316 1 54.03 50 ILE B CA 1
ATOM 2719 C C . ILE B 1 50 ? 21.469 -7.184 5.695 1 54.03 50 ILE B C 1
ATOM 2721 O O . ILE B 1 50 ? 22.25 -6.305 5.352 1 54.03 50 ILE B O 1
ATOM 2725 N N . SER B 1 51 ? 21.75 -8.492 5.688 1 46.19 51 SER B N 1
ATOM 2726 C CA . SER B 1 51 ? 23.109 -8.93 5.383 1 46.19 51 SER B CA 1
ATOM 2727 C C . SER B 1 51 ? 23.734 -8.07 4.281 1 46.19 51 SER B C 1
ATOM 2729 O O . SER B 1 51 ? 24.953 -8.055 4.109 1 46.19 51 SER B O 1
ATOM 2731 N N . ASN B 1 52 ? 23.016 -7.613 3.363 1 40.19 52 ASN B N 1
ATOM 2732 C CA . ASN B 1 52 ? 24.031 -7.047 2.479 1 40.19 52 ASN B CA 1
ATOM 2733 C C . ASN B 1 52 ? 24.766 -5.891 3.145 1 40.19 52 ASN B C 1
ATOM 2735 O O . ASN B 1 52 ? 25.578 -5.223 2.508 1 40.19 52 ASN B O 1
ATOM 2739 N N . LEU B 1 53 ? 24.266 -5.352 4.258 1 35.22 53 LEU B N 1
ATOM 2740 C CA . LEU B 1 53 ? 25.094 -4.285 4.809 1 35.22 53 LEU B CA 1
ATOM 2741 C C . LEU B 1 53 ? 26.344 -4.855 5.461 1 35.22 53 LEU B C 1
ATOM 2743 O O . LEU B 1 53 ? 27.406 -4.227 5.426 1 35.22 53 LEU B O 1
ATOM 2747 N N . THR B 1 54 ? 26.312 -5.555 6.707 1 33.34 54 THR B N 1
ATOM 2748 C CA . THR B 1 54 ? 27.516 -5.852 7.461 1 33.34 54 THR B CA 1
ATOM 2749 C C . THR B 1 54 ? 28.344 -6.93 6.762 1 33.34 54 THR B C 1
ATOM 2751 O O . THR B 1 54 ? 27.797 -7.738 6.004 1 33.34 54 THR B O 1
ATOM 2754 N N . ASP B 1 55 ? 29.781 -6.926 6.957 1 31.33 55 ASP B N 1
ATOM 2755 C CA . ASP B 1 55 ? 30.969 -7.746 6.691 1 31.33 55 ASP B CA 1
ATOM 2756 C C . ASP B 1 55 ? 30.688 -9.219 7.004 1 31.33 55 ASP B C 1
ATOM 2758 O O . ASP B 1 55 ? 30.219 -9.555 8.094 1 31.33 55 ASP B O 1
ATOM 2762 N N . ARG B 1 56 ? 30.578 -10.133 6.121 1 31.56 56 ARG B N 1
ATOM 2763 C CA . ARG B 1 56 ? 30.844 -11.57 6.242 1 31.56 56 ARG B CA 1
ATOM 2764 C C . ARG B 1 56 ? 31.844 -11.852 7.355 1 31.56 56 ARG B C 1
ATOM 2766 O O . ARG B 1 56 ? 32.344 -12.969 7.484 1 31.56 56 ARG B O 1
ATOM 2773 N N . THR B 1 57 ? 32.5 -10.93 7.98 1 31.8 57 THR B N 1
ATOM 2774 C CA . THR B 1 57 ? 33.594 -11.406 8.805 1 31.8 57 THR B CA 1
ATOM 2775 C C . THR B 1 57 ? 33.094 -12.375 9.875 1 31.8 57 THR B C 1
ATOM 2777 O O . THR B 1 57 ? 33.594 -13.5 9.984 1 31.8 57 THR B O 1
ATOM 2780 N N . THR B 1 58 ? 33.562 -12.094 11.352 1 32.28 58 THR B N 1
ATOM 2781 C CA . THR B 1 58 ? 34.094 -12.906 12.43 1 32.28 58 THR B CA 1
ATOM 2782 C C . THR B 1 58 ? 33 -13.57 13.234 1 32.28 58 THR B C 1
ATOM 2784 O O . THR B 1 58 ? 33.219 -14.078 14.336 1 32.28 58 THR B O 1
ATOM 2787 N N . THR B 1 59 ? 31.672 -13.32 13.102 1 34.12 59 THR B N 1
ATOM 2788 C CA . THR B 1 59 ? 31.031 -14.047 14.203 1 34.12 59 THR B CA 1
ATOM 2789 C C . THR B 1 59 ? 31.078 -15.547 13.945 1 34.12 59 THR B C 1
ATOM 2791 O O . THR B 1 59 ? 30.906 -16 12.812 1 34.12 59 THR B O 1
ATOM 2794 N N . THR B 1 60 ? 31.531 -16.375 14.891 1 34.88 60 THR B N 1
ATOM 2795 C CA . THR B 1 60 ? 31.75 -17.812 14.961 1 34.88 60 THR B CA 1
ATOM 2796 C C . THR B 1 60 ? 30.5 -18.562 14.5 1 34.88 60 THR B C 1
ATOM 2798 O O . THR B 1 60 ? 29.375 -18.141 14.773 1 34.88 60 THR B O 1
ATOM 2801 N N . ALA B 1 61 ? 30.594 -19.625 13.773 1 34.59 61 ALA B N 1
ATOM 2802 C CA . ALA B 1 61 ? 29.766 -20.594 13.055 1 34.59 61 ALA B CA 1
ATOM 2803 C C . ALA B 1 61 ? 28.531 -20.984 13.859 1 34.59 61 ALA B C 1
ATOM 2805 O O . ALA B 1 61 ? 27.438 -21.125 13.297 1 34.59 61 ALA B O 1
ATOM 2806 N N . LYS B 1 62 ? 28.672 -21.234 15.094 1 36.94 62 LYS B N 1
ATOM 2807 C CA . LYS B 1 62 ? 27.703 -21.906 15.953 1 36.94 62 LYS B CA 1
ATOM 2808 C C . LYS B 1 62 ? 26.531 -20.984 16.281 1 36.94 62 LYS B C 1
ATOM 2810 O O . LYS B 1 62 ? 25.375 -21.438 16.297 1 36.94 62 LYS B O 1
ATOM 2815 N N . ASP B 1 63 ? 26.688 -19.875 16.844 1 37.31 63 ASP B N 1
ATOM 2816 C CA . ASP B 1 63 ? 25.672 -18.938 17.312 1 37.31 63 ASP B CA 1
ATOM 2817 C C . ASP B 1 63 ? 24.953 -18.297 16.141 1 37.31 63 ASP B C 1
ATOM 2819 O O . ASP B 1 63 ? 23.844 -17.766 16.297 1 37.31 63 ASP B O 1
ATOM 2823 N N . SER B 1 64 ? 25.453 -18.297 14.945 1 37.62 64 SER B N 1
ATOM 2824 C CA . SER B 1 64 ? 24.969 -17.766 13.672 1 37.62 64 SER B CA 1
ATOM 2825 C C . SER B 1 64 ? 23.891 -18.656 13.078 1 37.62 64 SER B C 1
ATOM 2827 O O . SER B 1 64 ? 22.938 -18.172 12.469 1 37.62 64 SER B O 1
ATOM 2829 N N . ALA B 1 65 ? 24.031 -19.969 13.359 1 36.75 65 ALA B N 1
ATOM 2830 C CA . ALA B 1 65 ? 23.094 -20.969 12.859 1 36.75 65 ALA B CA 1
ATOM 2831 C C . ALA B 1 65 ? 21.734 -20.828 13.531 1 36.75 65 ALA B C 1
ATOM 2833 O O . ALA B 1 65 ? 20.688 -20.938 12.875 1 36.75 65 ALA B O 1
ATOM 2834 N N . PHE B 1 66 ? 21.766 -20.75 14.883 1 36.62 66 PHE B N 1
ATOM 2835 C CA . PHE B 1 66 ? 20.531 -20.672 15.648 1 36.62 66 PHE B CA 1
ATOM 2836 C C . PHE B 1 66 ? 19.766 -19.406 15.305 1 36.62 66 PHE B C 1
ATOM 2838 O O . PHE B 1 66 ? 18.531 -19.422 15.148 1 36.62 66 PHE B O 1
ATOM 2845 N N . HIS B 1 67 ? 20.391 -18.234 15.273 1 43.72 67 HIS B N 1
ATOM 2846 C CA . HIS B 1 67 ? 19.766 -16.969 14.938 1 43.72 67 HIS B CA 1
ATOM 2847 C C . HIS B 1 67 ? 19.25 -16.969 13.5 1 43.72 67 HIS B C 1
ATOM 2849 O O . HIS B 1 67 ? 18.203 -16.391 13.211 1 43.72 67 HIS B O 1
ATOM 2855 N N . THR B 1 68 ? 20.016 -17.812 12.688 1 44.81 68 THR B N 1
ATOM 2856 C CA . THR B 1 68 ? 19.625 -17.906 11.289 1 44.81 68 THR B CA 1
ATOM 2857 C C . THR B 1 68 ? 18.344 -18.75 11.141 1 44.81 68 THR B C 1
ATOM 2859 O O . THR B 1 68 ? 17.453 -18.391 10.367 1 44.81 68 THR B O 1
ATOM 2862 N N . LEU B 1 69 ? 18.266 -19.844 12.07 1 42.28 69 LEU B N 1
ATOM 2863 C CA . LEU B 1 69 ? 17.125 -20.75 11.969 1 42.28 69 LEU B CA 1
ATOM 2864 C C . LEU B 1 69 ? 15.852 -20.094 12.469 1 42.28 69 LEU B C 1
ATOM 2866 O O . LEU B 1 69 ? 14.797 -20.203 11.836 1 42.28 69 LEU B O 1
ATOM 2870 N N . THR B 1 70 ? 15.875 -19.484 13.781 1 51.5 70 THR B N 1
ATOM 2871 C CA . THR B 1 70 ? 14.711 -18.812 14.344 1 51.5 70 THR B CA 1
ATOM 2872 C C . THR B 1 70 ? 14.25 -17.688 13.43 1 51.5 70 THR B C 1
ATOM 2874 O O . THR B 1 70 ? 13.047 -17.453 13.273 1 51.5 70 THR B O 1
ATOM 2877 N N . SER B 1 71 ? 15.281 -17.359 12.773 1 66.5 71 SER B N 1
ATOM 2878 C CA . SER B 1 71 ? 14.969 -16.234 11.891 1 66.5 71 SER B CA 1
ATOM 2879 C C . SER B 1 71 ? 14.305 -16.719 10.609 1 66.5 71 SER B C 1
ATOM 2881 O O . SER B 1 71 ? 13.328 -16.125 10.141 1 66.5 71 SER B O 1
ATOM 2883 N N . THR B 1 72 ? 14.641 -18.031 10.328 1 80.75 72 THR B N 1
ATOM 2884 C CA . THR B 1 72 ? 14.047 -18.562 9.102 1 80.75 72 THR B CA 1
ATOM 2885 C C . THR B 1 72 ? 12.625 -19.047 9.352 1 80.75 72 THR B C 1
ATOM 2887 O O . THR B 1 72 ? 11.75 -18.859 8.5 1 80.75 72 THR B O 1
ATOM 2890 N N . ASP B 1 73 ? 12.438 -19.531 10.547 1 89.06 73 ASP B N 1
ATOM 2891 C CA . ASP B 1 73 ? 11.094 -20 10.883 1 89.06 73 ASP B CA 1
ATOM 2892 C C . ASP B 1 73 ? 10.102 -18.844 10.953 1 89.06 73 ASP B C 1
ATOM 2894 O O . ASP B 1 73 ? 8.961 -18.984 10.523 1 89.06 73 ASP B O 1
ATOM 2898 N N . HIS B 1 74 ? 10.602 -17.828 11.539 1 92.25 74 HIS B N 1
ATOM 2899 C CA . HIS B 1 74 ? 9.734 -16.672 11.625 1 92.25 74 HIS B CA 1
ATOM 2900 C C . HIS B 1 74 ? 9.414 -16.109 10.234 1 92.25 74 HIS B C 1
ATOM 2902 O O . HIS B 1 74 ? 8.281 -15.703 9.977 1 92.25 74 HIS B O 1
ATOM 2908 N N . LEU B 1 75 ? 10.383 -16.172 9.406 1 94.25 75 LEU B N 1
ATOM 2909 C CA . LEU B 1 75 ? 10.18 -15.734 8.031 1 94.25 75 LEU B CA 1
ATOM 2910 C C . LEU B 1 75 ? 9.164 -16.625 7.328 1 94.25 75 LEU B C 1
ATOM 2912 O O . LEU B 1 75 ? 8.219 -16.141 6.703 1 94.25 75 LEU B O 1
ATOM 2916 N N . VAL B 1 76 ? 9.344 -17.891 7.473 1 96.56 76 VAL B N 1
ATOM 2917 C CA . VAL B 1 76 ? 8.469 -18.859 6.82 1 96.56 76 VAL B CA 1
ATOM 2918 C C . VAL B 1 76 ? 7.035 -18.703 7.332 1 96.56 76 VAL B C 1
ATOM 2920 O O . VAL B 1 76 ? 6.086 -18.672 6.547 1 96.56 76 VAL B O 1
ATOM 2923 N N . THR B 1 77 ? 6.883 -18.531 8.625 1 96.44 77 THR B N 1
ATOM 2924 C CA . THR B 1 77 ? 5.559 -18.375 9.211 1 96.44 77 THR B CA 1
ATOM 2925 C C . THR B 1 77 ? 4.898 -17.094 8.719 1 96.44 77 THR B C 1
ATOM 2927 O O . THR B 1 77 ? 3.703 -17.078 8.406 1 96.44 77 THR B O 1
ATOM 2930 N N . THR B 1 78 ? 5.676 -16.047 8.656 1 96.69 78 THR B N 1
ATOM 2931 C CA . THR B 1 78 ? 5.141 -14.758 8.203 1 96.69 78 THR B CA 1
ATOM 2932 C C . THR B 1 78 ? 4.707 -14.844 6.738 1 96.69 78 THR B C 1
ATOM 2934 O O . THR B 1 78 ? 3.627 -14.375 6.379 1 96.69 78 THR B O 1
ATOM 2937 N N . ILE B 1 79 ? 5.508 -15.492 5.898 1 97.94 79 ILE B N 1
ATOM 2938 C CA . ILE B 1 79 ? 5.172 -15.664 4.492 1 97.94 79 ILE B CA 1
ATOM 2939 C C . ILE B 1 79 ? 3.936 -16.547 4.359 1 97.94 79 ILE B C 1
ATOM 2941 O O . ILE B 1 79 ? 3.037 -16.266 3.566 1 97.94 79 ILE B O 1
ATOM 2945 N N . ALA B 1 80 ? 3.904 -17.562 5.172 1 98.44 80 ALA B N 1
ATOM 2946 C CA . ALA B 1 80 ? 2.768 -18.484 5.133 1 98.44 80 ALA B CA 1
ATOM 2947 C C . ALA B 1 80 ? 1.477 -17.766 5.527 1 98.44 80 ALA B C 1
ATOM 2949 O O . ALA B 1 80 ? 0.448 -17.922 4.863 1 98.44 80 ALA B O 1
ATOM 2950 N N . ASP B 1 81 ? 1.519 -17 6.555 1 97.88 81 ASP B N 1
ATOM 2951 C CA . ASP B 1 81 ? 0.339 -16.266 7.004 1 97.88 81 ASP B CA 1
ATOM 2952 C C . ASP B 1 81 ? -0.151 -15.312 5.922 1 97.88 81 ASP B C 1
ATOM 2954 O O . ASP B 1 81 ? -1.357 -15.18 5.703 1 97.88 81 ASP B O 1
ATOM 2958 N N . LEU B 1 82 ? 0.78 -14.625 5.305 1 98.62 82 LEU B N 1
ATOM 2959 C CA . LEU B 1 82 ? 0.404 -13.703 4.238 1 98.62 82 LEU B CA 1
ATOM 2960 C C . LEU B 1 82 ? -0.197 -14.461 3.057 1 98.62 82 LEU B C 1
ATOM 2962 O O . LEU B 1 82 ? -1.198 -14.023 2.482 1 98.62 82 LEU B O 1
ATOM 2966 N N . PHE B 1 83 ? 0.355 -15.594 2.707 1 98.56 83 PHE B N 1
ATOM 2967 C CA . PHE B 1 83 ? -0.161 -16.391 1.598 1 98.56 83 PHE B CA 1
ATOM 2968 C C . PHE B 1 83 ? -1.575 -16.875 1.893 1 98.56 83 PHE B C 1
ATOM 2970 O O . PHE B 1 83 ? -2.445 -16.828 1.021 1 98.56 83 PHE B O 1
ATOM 2977 N N . VAL B 1 84 ? -1.794 -17.297 3.088 1 98.19 84 VAL B N 1
ATOM 2978 C CA . VAL B 1 84 ? -3.121 -17.766 3.479 1 98.19 84 VAL B CA 1
ATOM 2979 C C . VAL B 1 84 ? -4.117 -16.609 3.402 1 98.19 84 VAL B C 1
ATOM 2981 O O . VAL B 1 84 ? -5.246 -16.781 2.941 1 98.19 84 VAL B O 1
ATOM 2984 N N . SER B 1 85 ? -3.715 -15.453 3.84 1 97.81 85 SER B N 1
ATOM 2985 C CA . SER B 1 85 ? -4.594 -14.289 3.752 1 97.81 85 SER B CA 1
ATOM 2986 C C . SER B 1 85 ? -4.938 -13.969 2.301 1 97.81 85 SER B C 1
ATOM 2988 O O . SER B 1 85 ? -6.066 -13.578 1.999 1 97.81 85 SER B O 1
ATOM 2990 N N . LEU B 1 86 ? -3.977 -14.109 1.411 1 98.56 86 LEU B N 1
ATOM 2991 C CA . LEU B 1 86 ? -4.223 -13.898 -0.012 1 98.56 86 LEU B CA 1
ATOM 2992 C C . LEU B 1 86 ? -5.184 -14.945 -0.561 1 98.56 86 LEU B C 1
ATOM 2994 O O . LEU B 1 86 ? -6.102 -14.617 -1.313 1 98.56 86 LEU B O 1
ATOM 2998 N N . TRP B 1 87 ? -4.949 -16.172 -0.171 1 97.94 87 TRP B N 1
ATOM 2999 C CA . TRP B 1 87 ? -5.84 -17.266 -0.571 1 97.94 87 TRP B CA 1
ATOM 3000 C C . TRP B 1 87 ? -7.262 -17.016 -0.079 1 97.94 87 TRP B C 1
ATOM 3002 O O . TRP B 1 87 ? -8.219 -17.141 -0.842 1 97.94 87 TRP B O 1
ATOM 3012 N N . LEU B 1 88 ? -7.43 -16.609 1.176 1 96.5 88 LEU B N 1
ATOM 3013 C CA . LEU B 1 88 ? -8.75 -16.328 1.729 1 96.5 88 LEU B CA 1
ATOM 3014 C C . LEU B 1 88 ? -9.414 -15.172 0.979 1 96.5 88 LEU B C 1
ATOM 3016 O O . LEU B 1 88 ? -10.625 -15.219 0.717 1 96.5 88 LEU B O 1
ATOM 3020 N N . THR B 1 89 ? -8.672 -14.188 0.666 1 97 89 THR B N 1
ATOM 3021 C CA . THR B 1 89 ? -9.203 -13.062 -0.097 1 97 89 THR B CA 1
ATOM 3022 C C . THR B 1 89 ? -9.734 -13.531 -1.448 1 97 89 THR B C 1
ATOM 3024 O O . THR B 1 89 ? -10.836 -13.141 -1.857 1 97 89 THR B O 1
ATOM 3027 N N . SER B 1 90 ? -8.906 -14.367 -2.123 1 97.62 90 SER B N 1
ATOM 3028 C CA . SER B 1 90 ? -9.352 -14.891 -3.41 1 97.62 90 SER B CA 1
ATOM 3029 C C . SER B 1 90 ? -10.625 -15.711 -3.262 1 97.62 90 SER B C 1
ATOM 3031 O O . SER B 1 90 ? -11.523 -15.641 -4.109 1 97.62 90 SER B O 1
ATOM 3033 N N . ARG B 1 91 ? -10.766 -16.406 -2.188 1 95.56 91 ARG B N 1
ATOM 3034 C CA . ARG B 1 91 ? -11.93 -17.25 -1.945 1 95.56 91 ARG B CA 1
ATOM 3035 C C . ARG B 1 91 ? -13.188 -16.406 -1.748 1 95.56 91 ARG B C 1
ATOM 3037 O O . ARG B 1 91 ? -14.227 -16.688 -2.357 1 95.56 91 ARG B O 1
ATOM 3044 N N . VAL B 1 92 ? -13.094 -15.414 -0.919 1 92.94 92 VAL B N 1
ATOM 3045 C CA . VAL B 1 92 ? -14.258 -14.594 -0.611 1 92.94 92 VAL B CA 1
ATOM 3046 C C . VAL B 1 92 ? -14.68 -13.805 -1.851 1 92.94 92 VAL B C 1
ATOM 3048 O O . VAL B 1 92 ? -15.867 -13.523 -2.037 1 92.94 92 VAL B O 1
ATOM 3051 N N . LEU B 1 93 ? -13.789 -13.539 -2.715 1 95.31 93 LEU B N 1
ATOM 3052 C CA . LEU B 1 93 ? -14.078 -12.812 -3.945 1 95.31 93 LEU B CA 1
ATOM 3053 C C . LEU B 1 93 ? -14.484 -13.773 -5.059 1 95.31 93 LEU B C 1
ATOM 3055 O O . LEU B 1 93 ? -14.805 -13.344 -6.168 1 95.31 93 LEU B O 1
ATOM 3059 N N . LYS B 1 94 ? -14.391 -15.055 -4.781 1 94.38 94 LYS B N 1
ATOM 3060 C CA . LYS B 1 94 ? -14.703 -16.109 -5.75 1 94.38 94 LYS B CA 1
ATOM 3061 C C . LYS B 1 94 ? -13.805 -16 -6.98 1 94.38 94 LYS B C 1
ATOM 3063 O O . LYS B 1 94 ? -14.289 -16.047 -8.117 1 94.38 94 LYS B O 1
ATOM 3068 N N . LEU B 1 95 ? -12.547 -15.891 -6.711 1 96.94 95 LEU B N 1
ATOM 3069 C CA . LEU B 1 95 ? -11.523 -15.836 -7.754 1 96.94 95 LEU B CA 1
ATOM 3070 C C . LEU B 1 95 ? -10.57 -17.016 -7.641 1 96.94 95 LEU B C 1
ATOM 3072 O O . LEU B 1 95 ? -10.219 -17.438 -6.535 1 96.94 95 LEU B O 1
ATOM 3076 N N . ASN B 1 96 ? -10.188 -17.531 -8.742 1 97.88 96 ASN B N 1
ATOM 3077 C CA . ASN B 1 96 ? -9.148 -18.562 -8.797 1 97.88 96 ASN B CA 1
ATOM 3078 C C . ASN B 1 96 ? -7.75 -17.953 -8.711 1 97.88 96 ASN B C 1
ATOM 3080 O O . ASN B 1 96 ? -7.266 -17.359 -9.688 1 97.88 96 ASN B O 1
ATOM 3084 N N . LEU B 1 97 ? -7.098 -18.141 -7.637 1 98.38 97 LEU B N 1
ATOM 3085 C CA . LEU B 1 97 ? -5.82 -17.484 -7.383 1 98.38 97 LEU B CA 1
ATOM 3086 C C . LEU B 1 97 ? -4.754 -17.969 -8.359 1 98.38 97 LEU B C 1
ATOM 3088 O O . LEU B 1 97 ? -3.91 -17.172 -8.797 1 98.38 97 LEU B O 1
ATOM 3092 N N . ILE B 1 98 ? -4.742 -19.219 -8.711 1 98.56 98 ILE B N 1
ATOM 3093 C CA . ILE B 1 98 ? -3.746 -19.781 -9.617 1 98.56 98 ILE B CA 1
ATOM 3094 C C . ILE B 1 98 ? -3.91 -19.172 -11.008 1 98.56 98 ILE B C 1
ATOM 3096 O O . ILE B 1 98 ? -2.934 -18.734 -11.617 1 98.56 98 ILE B O 1
ATOM 3100 N N . VAL B 1 99 ? -5.129 -19.141 -11.445 1 98 99 VAL B N 1
ATOM 3101 C CA . VAL B 1 99 ? -5.418 -18.562 -12.758 1 98 99 VAL B CA 1
ATOM 3102 C C . VAL B 1 99 ? -5.066 -17.078 -12.758 1 98 99 VAL B C 1
ATOM 3104 O O . VAL B 1 99 ? -4.543 -16.562 -13.742 1 98 99 VAL B O 1
ATOM 3107 N N . ALA B 1 100 ? -5.355 -16.406 -11.672 1 98.31 100 ALA B N 1
ATOM 3108 C CA . ALA B 1 100 ? -5.008 -14.992 -11.547 1 98.31 100 ALA B CA 1
ATOM 3109 C C . ALA B 1 100 ? -3.508 -14.781 -11.742 1 98.31 100 ALA B C 1
ATOM 3111 O O . ALA B 1 100 ? -3.092 -13.906 -12.508 1 98.31 100 ALA B O 1
ATOM 3112 N N . ILE B 1 101 ? -2.689 -15.57 -11.055 1 98.56 101 ILE B N 1
ATOM 3113 C CA . ILE B 1 101 ? -1.237 -15.445 -11.109 1 98.56 101 ILE B CA 1
ATOM 3114 C C . ILE B 1 101 ? -0.751 -15.75 -12.531 1 98.56 101 ILE B C 1
ATOM 3116 O O . ILE B 1 101 ? 0.064 -15.008 -13.086 1 98.56 101 ILE B O 1
ATOM 3120 N N . GLN B 1 102 ? -1.269 -16.766 -13.109 1 97.94 102 GLN B N 1
ATOM 3121 C CA . GLN B 1 102 ? -0.874 -17.156 -14.461 1 97.94 102 GLN B CA 1
ATOM 3122 C C . GLN B 1 102 ? -1.229 -16.062 -15.469 1 97.94 102 GLN B C 1
ATOM 3124 O O . GLN B 1 102 ? -0.411 -15.703 -16.328 1 97.94 102 GLN B O 1
ATOM 3129 N N . ASN B 1 103 ? -2.451 -15.562 -15.375 1 97.38 103 ASN B N 1
ATOM 3130 C CA . ASN B 1 103 ? -2.887 -14.492 -16.266 1 97.38 103 ASN B CA 1
ATOM 3131 C C . ASN B 1 103 ? -2.039 -13.234 -16.109 1 97.38 103 ASN B C 1
ATOM 3133 O O . ASN B 1 103 ? -1.718 -12.562 -17.078 1 97.38 103 ASN B O 1
ATOM 3137 N N . LYS B 1 104 ? -1.7 -12.961 -14.898 1 97.81 104 LYS B N 1
ATOM 3138 C CA . LYS B 1 104 ? -0.898 -11.766 -14.656 1 97.81 104 LYS B CA 1
ATOM 3139 C C . LYS B 1 104 ? 0.512 -11.93 -15.211 1 97.81 104 LYS B C 1
ATOM 3141 O O . LYS B 1 104 ? 1.082 -10.977 -15.75 1 97.81 104 LYS B O 1
ATOM 3146 N N . LEU B 1 105 ? 1.09 -13.07 -15.031 1 97.69 105 LEU B N 1
ATOM 3147 C CA . LEU B 1 105 ? 2.41 -13.32 -15.602 1 97.69 105 LEU B CA 1
ATOM 3148 C C . LEU B 1 105 ? 2.387 -13.18 -17.109 1 97.69 105 LEU B C 1
ATOM 3150 O O . LEU B 1 105 ? 3.322 -12.633 -17.703 1 97.69 105 LEU B O 1
ATOM 3154 N N . LYS B 1 106 ? 1.367 -13.711 -17.734 1 96.38 106 LYS B N 1
ATOM 3155 C CA . LYS B 1 106 ? 1.211 -13.555 -19.188 1 96.38 106 LYS B CA 1
ATOM 3156 C C . LYS B 1 106 ? 1.124 -12.078 -19.562 1 96.38 106 LYS B C 1
ATOM 3158 O O . LYS B 1 106 ? 1.789 -11.633 -20.5 1 96.38 106 LYS B O 1
ATOM 3163 N N . LEU B 1 107 ? 0.275 -11.344 -18.875 1 96.19 107 LEU B N 1
ATOM 3164 C CA . LEU B 1 107 ? 0.139 -9.914 -19.125 1 96.19 107 LEU B CA 1
ATOM 3165 C C . LEU B 1 107 ? 1.471 -9.203 -18.938 1 96.19 107 LEU B C 1
ATOM 3167 O O . LEU B 1 107 ? 1.855 -8.359 -19.75 1 96.19 10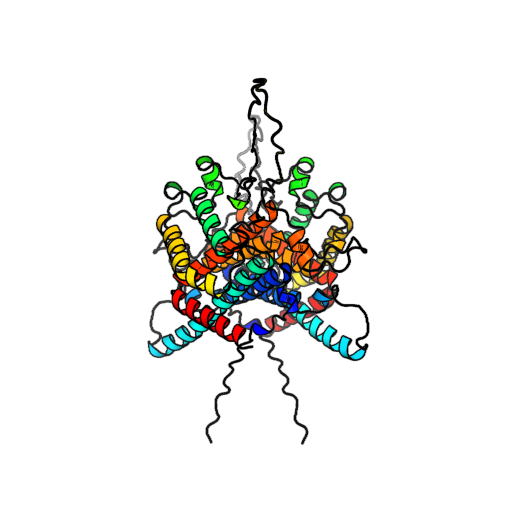7 LEU B O 1
ATOM 3171 N N . ASN B 1 108 ? 2.186 -9.547 -17.844 1 96.44 108 ASN B N 1
ATOM 3172 C CA . ASN B 1 108 ? 3.484 -8.93 -17.578 1 96.44 108 ASN B CA 1
ATOM 3173 C C . ASN B 1 108 ? 4.492 -9.258 -18.672 1 96.44 108 ASN B C 1
ATOM 3175 O O . ASN B 1 108 ? 5.348 -8.43 -19 1 96.44 108 ASN B O 1
ATOM 3179 N N . GLY B 1 109 ? 4.402 -10.492 -19.156 1 95.69 109 GLY B N 1
ATOM 3180 C CA . GLY B 1 109 ? 5.25 -10.836 -20.281 1 95.69 109 GLY B CA 1
ATOM 3181 C C . GLY B 1 109 ? 5.066 -9.906 -21.469 1 95.69 109 GLY B C 1
ATOM 3182 O O . GLY B 1 109 ? 6.035 -9.578 -22.156 1 95.69 109 GLY B O 1
ATOM 3183 N N . LYS B 1 110 ? 3.889 -9.477 -21.703 1 94.06 110 LYS B N 1
ATOM 3184 C CA . LYS B 1 110 ? 3.602 -8.531 -22.781 1 94.06 110 LYS B CA 1
ATOM 3185 C C . LYS B 1 110 ? 4.062 -7.125 -22.422 1 94.06 110 LYS B C 1
ATOM 3187 O O . LYS B 1 110 ? 4.562 -6.391 -23.281 1 94.06 110 LYS B O 1
ATOM 3192 N N . LYS B 1 111 ? 3.9 -6.766 -21.188 1 94.81 111 LYS B N 1
ATOM 3193 C CA . LYS B 1 111 ? 4.273 -5.441 -20.703 1 94.81 111 LYS B CA 1
ATOM 3194 C C . LYS B 1 111 ? 5.789 -5.262 -20.719 1 94.81 111 LYS B C 1
ATOM 3196 O O . LYS B 1 111 ? 6.289 -4.16 -20.969 1 94.81 111 LYS B O 1
ATOM 3201 N N . TYR B 1 112 ? 6.434 -6.371 -20.406 1 94.81 112 TYR B N 1
ATOM 3202 C CA . TYR B 1 112 ? 7.883 -6.344 -20.25 1 94.81 112 TYR B CA 1
ATOM 3203 C C . TYR B 1 112 ? 8.547 -7.352 -21.172 1 94.81 112 TYR B C 1
ATOM 3205 O O . TYR B 1 112 ? 9.078 -8.367 -20.719 1 94.81 112 TYR B O 1
ATOM 3213 N N . PRO B 1 113 ? 8.664 -6.934 -22.391 1 93.69 113 PRO B N 1
ATOM 3214 C CA . PRO B 1 113 ? 9.336 -7.859 -23.297 1 93.69 113 PRO B CA 1
ATOM 3215 C C . PRO B 1 113 ? 10.812 -8.062 -22.969 1 93.69 113 PRO B C 1
ATOM 3217 O O . PRO B 1 113 ? 11.523 -7.094 -22.688 1 93.69 113 PRO B O 1
ATOM 3220 N N . VAL B 1 114 ? 11.234 -9.289 -23.016 1 93.81 114 VAL B N 1
ATOM 3221 C CA . VAL B 1 114 ? 12.57 -9.695 -22.594 1 93.81 114 VAL B CA 1
ATOM 3222 C C . VAL B 1 114 ? 13.617 -8.891 -23.359 1 93.81 114 VAL B C 1
ATOM 3224 O O . VAL B 1 114 ? 14.547 -8.344 -22.75 1 93.81 114 VAL B O 1
ATOM 3227 N N . GLU B 1 115 ? 13.453 -8.664 -24.578 1 91.81 115 GLU B N 1
ATOM 3228 C CA . GLU B 1 115 ? 14.445 -8.039 -25.438 1 91.81 115 GLU B CA 1
ATOM 3229 C C . GLU B 1 115 ? 14.633 -6.566 -25.094 1 91.81 115 GLU B C 1
ATOM 3231 O O . GLU B 1 115 ? 15.703 -6 -25.297 1 91.81 115 GLU B O 1
ATOM 3236 N N . HIS B 1 116 ? 13.625 -6.031 -24.453 1 90 116 HIS B N 1
ATOM 3237 C CA . HIS B 1 116 ? 13.695 -4.586 -24.266 1 90 116 HIS B CA 1
ATOM 3238 C C . HIS B 1 116 ? 13.906 -4.227 -22.797 1 90 116 HIS B C 1
ATOM 3240 O O . HIS B 1 116 ? 14.32 -3.107 -22.484 1 90 116 HIS B O 1
ATOM 3246 N N . CYS B 1 117 ? 13.648 -5.137 -21.922 1 88.25 117 CYS B N 1
ATOM 3247 C CA . CYS B 1 117 ? 13.664 -4.746 -20.516 1 88.25 117 CYS B CA 1
ATOM 3248 C C . CYS B 1 117 ? 14.812 -5.422 -19.781 1 88.25 117 CYS B C 1
ATOM 3250 O O . CYS B 1 117 ? 14.898 -5.336 -18.547 1 88.25 117 CYS B O 1
ATOM 3252 N N . LYS B 1 118 ? 15.664 -6.027 -20.406 1 88.31 118 LYS B N 1
ATOM 3253 C CA . LYS B 1 118 ? 16.734 -6.762 -19.75 1 88.31 118 LYS B CA 1
ATOM 3254 C C . LYS B 1 118 ? 17.625 -5.828 -18.922 1 88.31 118 LYS B C 1
ATOM 3256 O O . LYS B 1 118 ? 18.172 -4.855 -19.453 1 88.31 118 LYS B O 1
ATOM 3261 N N . GLY B 1 119 ? 17.672 -6.125 -17.641 1 84.56 119 GLY B N 1
ATOM 3262 C CA . GLY B 1 119 ? 18.562 -5.422 -16.734 1 84.56 119 GLY B CA 1
ATOM 3263 C C . GLY B 1 119 ? 18.062 -4.035 -16.359 1 84.56 119 GLY B C 1
ATOM 3264 O O . GLY B 1 119 ? 18.797 -3.25 -15.75 1 84.56 119 GLY B O 1
ATOM 3265 N N . LYS B 1 120 ? 16.844 -3.758 -16.797 1 84.44 120 LYS B N 1
ATOM 3266 C CA . LYS B 1 120 ? 16.312 -2.426 -16.531 1 84.44 120 LYS B CA 1
ATOM 3267 C C . LYS B 1 120 ? 15.195 -2.475 -15.484 1 84.44 120 LYS B C 1
ATOM 3269 O O . LYS B 1 120 ? 14.375 -3.395 -15.484 1 84.44 120 LYS B O 1
ATOM 3274 N N . ALA B 1 121 ? 15.156 -1.487 -14.609 1 77.69 121 ALA B N 1
ATOM 3275 C CA . ALA B 1 121 ? 14.195 -1.467 -13.508 1 77.69 121 ALA B CA 1
ATOM 3276 C C . ALA B 1 121 ? 13.047 -0.502 -13.805 1 77.69 121 ALA B C 1
ATOM 3278 O O . ALA B 1 121 ? 12.258 -0.181 -12.914 1 77.69 121 ALA B O 1
ATOM 3279 N N . GLY B 1 122 ? 12.961 -0.055 -14.969 1 81.5 122 GLY B N 1
ATOM 3280 C CA . GLY B 1 122 ? 11.93 0.915 -15.305 1 81.5 122 GLY B CA 1
ATOM 3281 C C . GLY B 1 122 ? 10.539 0.311 -15.367 1 81.5 122 GLY B C 1
ATOM 3282 O O . GLY B 1 122 ? 10.391 -0.902 -15.531 1 81.5 122 GLY B O 1
ATOM 3283 N N . LYS B 1 123 ? 9.547 1.139 -15.266 1 87.31 123 LYS B N 1
ATOM 3284 C CA . LYS B 1 123 ? 8.148 0.726 -15.375 1 87.31 123 LYS B CA 1
ATOM 3285 C C . LYS B 1 123 ? 7.781 0.4 -16.812 1 87.31 123 LYS B C 1
ATOM 3287 O O . LYS B 1 123 ? 8.43 0.878 -17.75 1 87.31 123 LYS B O 1
ATOM 3292 N N . TYR B 1 124 ? 6.762 -0.392 -16.969 1 90.94 124 TYR B N 1
ATOM 3293 C CA . TYR B 1 124 ? 6.363 -0.894 -18.281 1 90.94 124 TYR B CA 1
ATOM 3294 C C . TYR B 1 124 ? 5.969 0.25 -19.203 1 90.94 124 TYR B C 1
ATOM 3296 O O . TYR B 1 124 ? 6.008 0.11 -20.438 1 90.94 124 TYR B O 1
ATOM 3304 N N . THR B 1 125 ? 5.562 1.394 -18.625 1 88.62 125 THR B N 1
ATOM 3305 C CA . THR B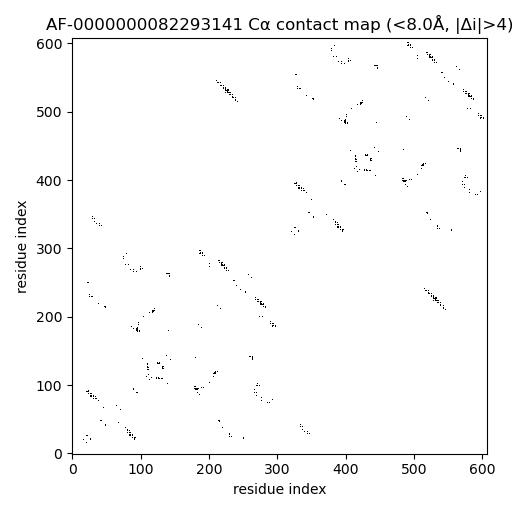 1 125 ? 5.133 2.529 -19.438 1 88.62 125 THR B CA 1
ATOM 3306 C C . THR B 1 125 ? 6.273 3.023 -20.312 1 88.62 125 THR B C 1
ATOM 3308 O O . THR B 1 125 ? 6.039 3.641 -21.359 1 88.62 125 THR B O 1
ATOM 3311 N N . GLN B 1 126 ? 7.5 2.73 -19.922 1 87.44 126 GLN B N 1
ATOM 3312 C CA . GLN B 1 126 ? 8.656 3.074 -20.734 1 87.44 126 GLN B CA 1
ATOM 3313 C C . GLN B 1 126 ? 8.68 2.266 -22.031 1 87.44 126 GLN B C 1
ATOM 3315 O O . GLN B 1 126 ? 9.344 2.646 -23 1 87.44 126 GLN B O 1
ATOM 3320 N N . TYR B 1 127 ? 7.902 1.218 -22.094 1 89.62 127 TYR B N 1
ATOM 3321 C CA . TYR B 1 127 ? 7.91 0.323 -23.25 1 89.62 127 TYR B CA 1
ATOM 3322 C C . TYR B 1 127 ? 6.578 0.372 -23.984 1 89.62 127 TYR B C 1
ATOM 3324 O O . TYR B 1 127 ? 6.344 -0.412 -24.906 1 89.62 127 TYR B O 1
ATOM 3332 N N . SER B 1 128 ? 5.746 1.251 -23.531 1 89.5 128 SER B N 1
ATOM 3333 C CA . SER B 1 128 ? 4.398 1.315 -24.094 1 89.5 128 SER B CA 1
ATOM 3334 C C . SER B 1 128 ? 4.438 1.577 -25.594 1 89.5 128 SER B C 1
ATOM 3336 O O . SER B 1 128 ? 3.582 1.088 -26.328 1 89.5 128 SER B O 1
ATOM 3338 N N . HIS B 1 129 ? 5.375 2.344 -25.984 1 90.75 129 HIS B N 1
ATOM 3339 C CA . HIS B 1 129 ? 5.477 2.654 -27.406 1 90.75 129 HIS B CA 1
ATOM 3340 C C . HIS B 1 129 ? 5.801 1.407 -28.234 1 90.75 129 HIS B C 1
ATOM 3342 O O . HIS B 1 129 ? 5.477 1.334 -29.422 1 90.75 129 HIS B O 1
ATOM 3348 N N . LEU B 1 130 ? 6.379 0.422 -27.641 1 90.31 130 LEU B N 1
ATOM 3349 C CA . LEU B 1 130 ? 6.738 -0.828 -28.312 1 90.31 130 LEU B CA 1
ATOM 3350 C C . LEU B 1 130 ? 5.625 -1.858 -28.172 1 90.31 130 LEU B C 1
ATOM 3352 O O . LEU B 1 130 ? 5.324 -2.59 -29.109 1 90.31 130 LEU B O 1
ATOM 3356 N N . THR B 1 131 ? 4.934 -1.854 -27.047 1 91.94 131 THR B N 1
ATOM 3357 C CA . THR B 1 131 ? 4.035 -2.951 -26.688 1 91.94 131 THR B CA 1
ATOM 3358 C C . THR B 1 131 ? 2.58 -2.561 -26.938 1 91.94 131 THR B C 1
ATOM 3360 O O . THR B 1 131 ? 1.709 -3.426 -27.047 1 91.94 131 THR B O 1
ATOM 3363 N N . GLY B 1 132 ? 2.316 -1.282 -26.922 1 90.56 132 GLY B N 1
ATOM 3364 C CA . GLY B 1 132 ? 0.951 -0.797 -27.031 1 90.56 132 GLY B CA 1
ATOM 3365 C C . GLY B 1 132 ? 0.174 -0.894 -25.734 1 90.56 132 GLY B C 1
ATOM 3366 O O . GLY B 1 132 ? -0.999 -0.521 -25.688 1 90.56 132 GLY B O 1
ATOM 3367 N N . ILE B 1 133 ? 0.796 -1.383 -24.719 1 90.62 133 ILE B N 1
ATOM 3368 C CA . ILE B 1 133 ? 0.13 -1.528 -23.422 1 90.62 133 ILE B CA 1
ATOM 3369 C C . ILE B 1 133 ? 0.335 -0.265 -22.594 1 90.62 133 ILE B C 1
ATOM 3371 O O . ILE B 1 133 ? 1.471 0.159 -22.359 1 90.62 133 ILE B O 1
ATOM 3375 N N . THR B 1 134 ? -0.806 0.315 -22.203 1 88.88 134 THR B N 1
ATOM 3376 C CA . THR B 1 134 ? -0.797 1.55 -21.422 1 88.88 134 THR B CA 1
ATOM 3377 C C . THR B 1 134 ? -1.519 1.356 -20.094 1 88.88 134 THR B C 1
ATOM 3379 O O . THR B 1 134 ? -2.016 0.266 -19.797 1 88.88 134 THR B O 1
ATOM 3382 N N . LYS B 1 135 ? -1.527 2.375 -19.312 1 84.38 135 LYS B N 1
ATOM 3383 C CA . LYS B 1 135 ? -2.168 2.322 -18 1 84.38 135 LYS B CA 1
ATOM 3384 C C . LYS B 1 135 ? -3.67 2.084 -18.125 1 84.38 135 LYS B C 1
ATOM 3386 O O . LYS B 1 135 ? -4.309 1.581 -17.203 1 84.38 135 LYS B O 1
ATOM 3391 N N . THR B 1 136 ? -4.199 2.289 -19.25 1 80.19 136 THR B N 1
ATOM 3392 C CA . THR B 1 136 ? -5.648 2.275 -19.391 1 80.19 136 THR B CA 1
ATOM 3393 C C . THR B 1 136 ? -6.117 0.986 -20.062 1 80.19 136 THR B C 1
ATOM 3395 O O . THR B 1 136 ? -7.312 0.691 -20.094 1 80.19 136 THR B O 1
ATOM 3398 N N . ASN B 1 137 ? -5.184 0.177 -20.594 1 83.31 137 ASN B N 1
ATOM 3399 C CA . ASN B 1 137 ? -5.629 -1.004 -21.328 1 83.31 137 ASN B CA 1
ATOM 3400 C C . ASN B 1 137 ? -4.984 -2.277 -20.797 1 83.31 137 ASN B C 1
ATOM 3402 O O . ASN B 1 137 ? -4.625 -3.17 -21.562 1 83.31 137 ASN B O 1
ATOM 3406 N N . GLN B 1 138 ? -4.766 -2.312 -19.531 1 85.88 138 GLN B N 1
ATOM 3407 C CA . GLN B 1 138 ? -4.141 -3.469 -18.891 1 85.88 138 GLN B CA 1
ATOM 3408 C C . GLN B 1 138 ? -5.184 -4.508 -18.5 1 85.88 138 GLN B C 1
ATOM 3410 O O . GLN B 1 138 ? -5.438 -4.719 -17.312 1 85.88 138 GLN B O 1
ATOM 3415 N N . VAL B 1 139 ? -5.805 -5.176 -19.391 1 84.12 139 VAL B N 1
ATOM 3416 C CA . VAL B 1 139 ? -6.852 -6.152 -19.094 1 84.12 139 VAL B CA 1
ATOM 3417 C C . VAL B 1 139 ? -6.336 -7.562 -19.359 1 84.12 139 VAL B C 1
ATOM 3419 O O . VAL B 1 139 ? -5.523 -7.77 -20.266 1 84.12 139 VAL B O 1
ATOM 3422 N N . THR B 1 140 ? -6.812 -8.375 -18.547 1 86.25 140 THR B N 1
ATOM 3423 C CA . THR B 1 140 ? -6.488 -9.781 -18.766 1 86.25 140 THR B CA 1
ATOM 3424 C C . THR B 1 140 ? -7.578 -10.469 -19.578 1 86.25 140 THR B C 1
ATOM 3426 O O . THR B 1 140 ? -8.57 -9.836 -19.953 1 86.25 140 THR B O 1
ATOM 3429 N N . GLU B 1 141 ? -7.414 -11.688 -19.922 1 74.5 141 GLU B N 1
ATOM 3430 C CA . GLU B 1 141 ? -8.359 -12.445 -20.734 1 74.5 141 GLU B CA 1
ATOM 3431 C C . GLU B 1 141 ? -9.711 -12.57 -20.031 1 74.5 141 GLU B C 1
ATOM 3433 O O . GLU B 1 141 ? -10.742 -12.734 -20.688 1 74.5 141 GLU B O 1
ATOM 3438 N N . VAL B 1 142 ? -9.664 -12.383 -18.75 1 71.62 142 VAL B N 1
ATOM 3439 C CA . VAL B 1 142 ? -10.898 -12.508 -17.969 1 71.62 142 VAL B CA 1
ATOM 3440 C C . VAL B 1 142 ? -11.836 -11.352 -18.297 1 71.62 142 VAL B C 1
ATOM 3442 O O . VAL B 1 142 ? -13.055 -11.5 -18.266 1 71.62 142 VAL B O 1
ATOM 3445 N N . ALA B 1 143 ? -11.258 -10.273 -18.484 1 66.19 143 ALA B N 1
ATOM 3446 C CA . ALA B 1 143 ? -12.078 -9.086 -18.719 1 66.19 143 ALA B CA 1
ATOM 3447 C C . ALA B 1 143 ? -12.57 -9.039 -20.172 1 66.19 143 ALA B C 1
ATOM 3449 O O . ALA B 1 143 ? -13.406 -8.203 -20.516 1 66.19 143 ALA B O 1
ATOM 3450 N N . LYS B 1 144 ? -12.102 -9.836 -20.984 1 63.03 144 LYS B N 1
ATOM 3451 C CA . LYS B 1 144 ? -12.477 -9.742 -22.391 1 63.03 144 LYS B CA 1
ATOM 3452 C C . LYS B 1 144 ? -13.867 -10.328 -22.641 1 63.03 144 LYS B C 1
ATOM 3454 O O . LYS B 1 144 ? -14.172 -11.438 -22.188 1 63.03 144 LYS B O 1
ATOM 3459 N N . GLU B 1 145 ? -14.945 -9.43 -22.453 1 55.09 145 GLU B N 1
ATOM 3460 C CA . GLU B 1 145 ? -16.312 -9.828 -22.766 1 55.09 145 GLU B CA 1
ATOM 3461 C C . GLU B 1 145 ? -16.359 -10.766 -23.984 1 55.09 145 GLU B C 1
ATOM 3463 O O . GLU B 1 145 ? -15.523 -10.648 -24.891 1 55.09 145 GLU B O 1
ATOM 3468 N N . ASP B 1 146 ? -16.953 -11.883 -23.859 1 44.75 146 ASP B N 1
ATOM 3469 C CA . ASP B 1 146 ? -17.422 -12.539 -25.078 1 44.75 146 ASP B CA 1
ATOM 3470 C C . ASP B 1 146 ? -18.078 -11.531 -26.031 1 44.75 146 ASP B C 1
ATOM 3472 O O . ASP B 1 146 ? -19.125 -10.969 -25.703 1 44.75 146 ASP B O 1
ATOM 3476 N N . ASP B 1 147 ? -17.531 -10.57 -26.594 1 40.06 147 ASP B N 1
ATOM 3477 C CA . ASP B 1 147 ? -18.297 -9.953 -27.672 1 40.06 147 ASP B CA 1
ATOM 3478 C C . ASP B 1 147 ? -19.328 -10.93 -28.234 1 40.06 147 ASP B C 1
ATOM 3480 O O . ASP B 1 147 ? -19.047 -12.133 -28.344 1 40.06 147 ASP B O 1
ATOM 3484 N N . ASP B 1 148 ? -20.609 -10.516 -28.359 1 37.59 148 ASP B N 1
ATOM 3485 C CA . ASP B 1 148 ? -21.734 -11.07 -29.109 1 37.59 148 ASP B CA 1
ATOM 3486 C C . ASP B 1 148 ? -21.25 -11.797 -30.359 1 37.59 148 ASP B C 1
ATOM 3488 O O . ASP B 1 148 ? -20.328 -11.32 -31.047 1 37.59 148 ASP B O 1
ATOM 3492 N N . GLU B 1 149 ? -21.422 -13.109 -30.547 1 34.88 149 GLU B N 1
ATOM 3493 C CA . GLU B 1 149 ? -21.734 -13.695 -31.844 1 34.88 149 GLU B CA 1
ATOM 3494 C C . GLU B 1 149 ? -22.422 -12.68 -32.75 1 34.88 149 GLU B C 1
ATOM 3496 O O . GLU B 1 149 ? -23.594 -12.32 -32.531 1 34.88 149 GLU B O 1
ATOM 3501 N N . ASP B 1 150 ? -21.812 -11.57 -33.094 1 34.38 150 ASP B N 1
ATOM 3502 C CA . ASP B 1 150 ? -22.344 -11.039 -34.344 1 34.38 150 ASP B CA 1
ATOM 3503 C C . ASP B 1 150 ? -22.75 -12.164 -35.281 1 34.38 150 ASP B C 1
ATOM 3505 O O . ASP B 1 150 ? -21.875 -12.797 -35.906 1 34.38 150 ASP B O 1
ATOM 3509 N N . ASN B 1 151 ? -23.516 -13.07 -34.781 1 33.97 151 ASN B N 1
ATOM 3510 C CA . ASN B 1 151 ? -24.328 -13.906 -35.656 1 33.97 151 ASN B CA 1
ATOM 3511 C C . ASN B 1 151 ? -24.891 -13.102 -36.844 1 33.97 151 ASN B C 1
ATOM 3513 O O . ASN B 1 151 ? -26 -12.594 -36.781 1 33.97 151 ASN B O 1
ATOM 3517 N N . ASN B 1 152 ? -24.094 -12.109 -37.25 1 33.09 152 ASN B N 1
ATOM 3518 C CA . ASN B 1 152 ? -24.531 -11.672 -38.562 1 33.09 152 ASN B CA 1
ATOM 3519 C C . ASN B 1 152 ? -24.625 -12.836 -39.562 1 33.09 152 ASN B C 1
ATOM 3521 O O . ASN B 1 152 ? -23.703 -13.109 -40.312 1 33.09 152 ASN B O 1
ATOM 3525 N N . LYS B 1 153 ? -24.953 -14.023 -39.094 1 31.48 153 LYS B N 1
ATOM 3526 C CA . LYS B 1 153 ? -25.406 -14.922 -40.156 1 31.48 153 LYS B CA 1
ATOM 3527 C C . LYS B 1 153 ? -26.391 -14.219 -41.094 1 31.48 153 LYS B C 1
ATOM 3529 O O . LYS B 1 153 ? -27.453 -13.766 -40.656 1 31.48 153 LYS B O 1
ATOM 3534 N N . SER B 1 154 ? -25.859 -13.469 -42.031 1 29.34 154 SER B N 1
ATOM 3535 C CA . SER B 1 154 ? -26.625 -13.125 -43.219 1 29.34 154 SER B CA 1
ATOM 3536 C C . SER B 1 154 ? -27.625 -14.227 -43.562 1 29.34 154 SER B C 1
ATOM 3538 O O . SER B 1 154 ? -27.234 -15.359 -43.844 1 29.34 154 SER B O 1
ATOM 3540 N N . ILE B 1 155 ? -28.75 -14.234 -42.875 1 30.89 155 ILE B N 1
ATOM 3541 C CA . ILE B 1 155 ? -29.906 -15.047 -43.219 1 30.89 155 ILE B CA 1
ATOM 3542 C C . ILE B 1 155 ? -30.188 -14.914 -44.719 1 30.89 155 ILE B C 1
ATOM 3544 O O . ILE B 1 155 ? -30.547 -13.836 -45.219 1 30.89 155 ILE B O 1
ATOM 3548 N N . SER B 1 156 ? -29.219 -15.367 -45.625 1 28.39 156 SER B N 1
ATOM 3549 C CA . SER B 1 156 ? -29.672 -15.555 -46.969 1 28.39 156 SER B CA 1
ATOM 3550 C C . SER B 1 156 ? -31.078 -16.172 -47 1 28.39 156 SER B C 1
ATOM 3552 O O . SER B 1 156 ? -31.375 -17.109 -46.281 1 28.39 156 SER B O 1
ATOM 3554 N N . SER B 1 157 ? -32.094 -15.406 -47.531 1 29.91 157 SER B N 1
ATOM 3555 C CA . SER B 1 157 ? -33.5 -15.578 -47.719 1 29.91 157 SER B CA 1
ATOM 3556 C C . SER B 1 157 ? -33.812 -16.922 -48.375 1 29.91 157 SER B C 1
ATOM 3558 O O . SER B 1 157 ? -34.906 -17.094 -48.969 1 29.91 157 SER B O 1
ATOM 3560 N N . THR B 1 158 ? -32.844 -17.859 -48.562 1 28.03 158 THR B N 1
ATOM 3561 C CA . THR B 1 158 ? -33.469 -18.859 -49.406 1 28.03 158 THR B CA 1
ATOM 3562 C C . THR B 1 158 ? -34.688 -19.453 -48.719 1 28.03 158 THR B C 1
ATOM 3564 O O . THR B 1 158 ? -34.625 -19.797 -47.531 1 28.03 158 THR B O 1
ATOM 3567 N N . PRO B 1 159 ? -35.875 -19.359 -49.344 1 29.8 159 PRO B N 1
ATOM 3568 C CA . PRO B 1 159 ? -37.219 -19.703 -48.938 1 29.8 159 PRO B CA 1
ATOM 3569 C C . PRO B 1 159 ? -37.375 -21.141 -48.438 1 29.8 159 PRO B C 1
ATOM 3571 O O . PRO B 1 159 ? -38.469 -21.578 -48.125 1 29.8 159 PRO B O 1
ATOM 3574 N N . SER B 1 160 ? -36.25 -21.844 -48.125 1 27.77 160 SER B N 1
ATOM 3575 C CA . SER B 1 160 ? -36.594 -23.266 -48.094 1 27.77 160 SER B CA 1
ATOM 3576 C C . SER B 1 160 ? -37.688 -23.547 -47.062 1 27.77 160 SER B C 1
ATOM 3578 O O . SER B 1 160 ? -37.875 -22.797 -46.094 1 27.77 160 SER B O 1
ATOM 3580 N N . THR B 1 161 ? -38.656 -24.359 -47.469 1 32.91 161 THR B N 1
ATOM 3581 C CA . THR B 1 161 ? -39.875 -24.953 -46.875 1 32.91 161 THR B CA 1
ATOM 3582 C C . THR B 1 161 ? -39.594 -25.547 -45.531 1 32.91 161 THR B C 1
ATOM 3584 O O . THR B 1 161 ? -38.906 -26.562 -45.406 1 32.91 161 THR B O 1
ATOM 3587 N N . VAL B 1 162 ? -39.031 -24.781 -44.625 1 32.47 162 VAL B N 1
ATOM 3588 C CA . VAL B 1 162 ? -38.562 -25.391 -43.406 1 32.47 162 VAL B CA 1
ATOM 3589 C C . VAL B 1 162 ? -39.719 -26.031 -42.656 1 32.47 162 VAL B C 1
ATOM 3591 O O . VAL B 1 162 ? -40.781 -25.406 -42.469 1 32.47 162 VAL B O 1
ATOM 3594 N N . THR B 1 163 ? -39.906 -27.359 -42.906 1 33.06 163 THR B N 1
ATOM 3595 C CA . THR B 1 163 ? -40.781 -28.234 -42.156 1 33.06 163 THR B CA 1
ATOM 3596 C C . THR B 1 163 ? -40.75 -27.891 -40.656 1 33.06 163 THR B C 1
ATOM 3598 O O . THR B 1 163 ? -39.688 -27.625 -40.094 1 33.06 163 THR B O 1
ATOM 3601 N N . HIS B 1 164 ? -41.844 -27.391 -40.219 1 32.66 164 HIS B N 1
ATOM 3602 C CA . HIS B 1 164 ? -42.156 -26.953 -38.875 1 32.66 164 HIS B CA 1
ATOM 3603 C C . HIS B 1 164 ? -41.781 -28 -37.844 1 32.66 164 HIS B C 1
ATOM 3605 O O . HIS B 1 164 ? -42.531 -28.953 -37.594 1 32.66 164 HIS B O 1
ATOM 3611 N N . GLN B 1 165 ? -40.688 -28.781 -38.125 1 32.53 165 GLN B N 1
ATOM 3612 C CA . GLN B 1 165 ? -40.531 -29.609 -36.938 1 32.53 165 GLN B CA 1
ATOM 3613 C C . GLN B 1 165 ? -40.594 -28.766 -35.656 1 32.53 165 GLN B C 1
ATOM 3615 O O . GLN B 1 165 ? -40.219 -27.594 -35.688 1 32.53 165 GLN B O 1
ATOM 3620 N N . ASP B 1 166 ? -41.5 -29.156 -34.812 1 33.56 166 ASP B N 1
ATOM 3621 C CA . ASP B 1 166 ? -41.719 -28.578 -33.469 1 33.56 166 ASP B CA 1
ATOM 3622 C C . ASP B 1 166 ? -40.406 -28.297 -32.781 1 33.56 166 ASP B C 1
ATOM 3624 O O . ASP B 1 166 ? -39.594 -29.203 -32.594 1 33.56 166 ASP B O 1
ATOM 3628 N N . PRO B 1 167 ? -39.688 -27.188 -33.094 1 37.5 167 PRO B N 1
ATOM 3629 C CA . PRO B 1 167 ? -38.469 -26.938 -32.312 1 37.5 167 PRO B CA 1
ATOM 3630 C C . PRO B 1 167 ? -38.625 -27.172 -30.828 1 37.5 167 PRO B C 1
ATOM 3632 O O . PRO B 1 167 ? -39.344 -26.406 -30.156 1 37.5 167 PRO B O 1
ATOM 3635 N N . SER B 1 168 ? -39.188 -28.359 -30.453 1 34.91 168 SER B N 1
ATOM 3636 C CA . SER B 1 168 ? -39.188 -28.562 -29.016 1 34.91 168 SER B CA 1
ATOM 3637 C C . SER B 1 168 ? -37.969 -27.922 -28.375 1 34.91 168 SER B C 1
ATOM 3639 O O . SER B 1 168 ? -37 -27.562 -29.062 1 34.91 168 SER B O 1
ATOM 3641 N N . GLN B 1 169 ? -37.969 -28.094 -26.906 1 32.38 169 GLN B N 1
ATOM 3642 C CA . GLN B 1 169 ? -37.219 -27.422 -25.859 1 32.38 169 GLN B CA 1
ATOM 3643 C C . GLN B 1 169 ? -35.719 -27.609 -26.031 1 32.38 169 GLN B C 1
ATOM 3645 O O . GLN B 1 169 ? -35.188 -28.672 -25.734 1 32.38 169 GLN B O 1
ATOM 3650 N N . ASN B 1 170 ? -35.125 -27.516 -27.203 1 36.31 170 ASN B N 1
ATOM 3651 C CA . ASN B 1 170 ? -33.688 -27.391 -27.031 1 36.31 170 ASN B CA 1
ATOM 3652 C C . ASN B 1 170 ? -33.344 -26.469 -25.875 1 36.31 170 ASN B C 1
ATOM 3654 O O . ASN B 1 170 ? -33.438 -25.25 -26 1 36.31 170 ASN B O 1
ATOM 3658 N N . THR B 1 171 ? -33.969 -26.797 -24.734 1 36.22 171 THR B N 1
ATOM 3659 C CA . THR B 1 171 ? -33.344 -26.156 -23.578 1 36.22 171 THR B CA 1
ATOM 3660 C C . THR B 1 171 ? -31.812 -26.156 -23.734 1 36.22 171 THR B C 1
ATOM 3662 O O . THR B 1 171 ? -31.188 -27.219 -23.656 1 36.22 171 THR B O 1
ATOM 3665 N N . SER B 1 172 ? -31.266 -25.609 -24.734 1 38.78 172 SER B N 1
ATOM 3666 C CA . SER B 1 172 ? -29.859 -25.297 -24.516 1 38.78 172 SER B CA 1
ATOM 3667 C C . SER B 1 172 ? -29.562 -25.094 -23.031 1 38.78 172 SER B C 1
ATOM 3669 O O . SER B 1 172 ? -30.062 -24.156 -22.406 1 38.78 172 SER B O 1
ATOM 3671 N N . THR B 1 173 ? -29.734 -26.109 -22.219 1 39.56 173 THR B N 1
ATOM 3672 C CA . THR B 1 173 ? -29.156 -26.062 -20.891 1 39.56 173 THR B CA 1
ATOM 3673 C C . THR B 1 173 ? -27.828 -25.297 -20.906 1 39.56 173 THR B C 1
ATOM 3675 O O . THR B 1 173 ? -26.828 -25.797 -21.438 1 39.56 173 THR B O 1
ATOM 3678 N N . THR B 1 174 ? -27.719 -24.156 -21.438 1 43.12 174 THR B N 1
ATOM 3679 C CA . THR B 1 174 ? -26.562 -23.344 -21.062 1 43.12 174 THR B CA 1
ATOM 3680 C C . THR B 1 174 ? -26.078 -23.703 -19.672 1 43.12 174 THR B C 1
ATOM 3682 O O . THR B 1 174 ? -26.766 -23.469 -18.672 1 43.12 174 THR B O 1
ATOM 3685 N N . THR B 1 175 ? -25.75 -24.859 -19.375 1 45.62 175 THR B N 1
ATOM 3686 C CA . THR B 1 175 ? -25.078 -25.219 -18.125 1 45.62 175 THR B CA 1
ATOM 3687 C C . THR B 1 175 ? -24.234 -24.062 -17.609 1 45.62 175 THR B C 1
ATOM 3689 O O . THR B 1 175 ? -23.391 -23.531 -18.328 1 45.62 175 THR B O 1
ATOM 3692 N N . ASN B 1 176 ? -24.734 -23.109 -16.938 1 55.53 176 ASN B N 1
ATOM 3693 C CA . ASN B 1 176 ? -24.156 -21.984 -16.219 1 55.53 176 ASN B CA 1
ATOM 3694 C C . ASN B 1 176 ? -22.812 -22.359 -15.594 1 55.53 176 ASN B C 1
ATOM 3696 O O . ASN B 1 176 ? -22.75 -22.703 -14.414 1 55.53 176 ASN B O 1
ATOM 3700 N N . THR B 1 177 ? -21.875 -23.016 -16.281 1 76.12 177 THR B N 1
ATOM 3701 C CA . THR B 1 177 ? -20.562 -23.422 -15.797 1 76.12 177 THR B CA 1
ATOM 3702 C C . THR B 1 177 ? -19.766 -22.219 -15.312 1 76.12 177 THR B C 1
ATOM 3704 O O . THR B 1 177 ? -19.719 -21.188 -15.977 1 76.12 177 THR B O 1
ATOM 3707 N N . ILE B 1 178 ? -19.391 -22.266 -14.109 1 86.44 178 ILE B N 1
ATOM 3708 C CA . ILE B 1 178 ? -18.531 -21.25 -13.508 1 86.44 178 ILE B CA 1
ATOM 3709 C C . ILE B 1 178 ? -17.219 -21.172 -14.281 1 86.44 178 ILE B C 1
ATOM 3711 O O . ILE B 1 178 ? -16.547 -22.172 -14.492 1 86.44 178 ILE B O 1
ATOM 3715 N N . PRO B 1 179 ? -16.984 -20.047 -14.945 1 91.75 179 PRO B N 1
ATOM 3716 C CA . PRO B 1 179 ? -15.703 -19.906 -15.633 1 91.75 179 PRO B CA 1
ATOM 3717 C C . PRO B 1 179 ? -14.508 -20.234 -14.734 1 91.75 179 PRO B C 1
ATOM 3719 O O . PRO B 1 179 ? -14.594 -20.078 -13.516 1 91.75 179 PRO B O 1
ATOM 3722 N N . GLU B 1 180 ? -13.453 -20.688 -15.328 1 93.56 180 GLU B N 1
ATOM 3723 C CA . GLU B 1 180 ? -12.281 -21.172 -14.602 1 93.56 180 GLU B CA 1
ATOM 3724 C C . GLU B 1 180 ? -11.742 -20.094 -13.648 1 93.56 180 GLU B C 1
ATOM 3726 O O . GLU B 1 180 ? -11.359 -20.406 -12.523 1 93.56 180 GLU B O 1
ATOM 3731 N N . TRP B 1 181 ? -11.719 -18.875 -14.117 1 95.06 181 TRP B N 1
ATOM 3732 C CA . TRP B 1 181 ? -11.117 -17.797 -13.336 1 95.06 181 TRP B CA 1
ATOM 3733 C C . TRP B 1 181 ? -11.984 -17.453 -12.133 1 95.06 181 TRP B C 1
ATOM 3735 O O . TRP B 1 181 ? -11.539 -16.734 -11.234 1 95.06 181 TRP B O 1
ATOM 3745 N N . ARG B 1 182 ? -13.148 -18.109 -12.008 1 95.12 182 ARG B N 1
ATOM 3746 C CA . ARG B 1 182 ? -14.055 -17.891 -10.883 1 95.12 182 ARG B CA 1
ATOM 3747 C C . ARG B 1 182 ? -14.156 -19.125 -10.008 1 95.12 182 ARG B C 1
ATOM 3749 O O . ARG B 1 182 ? -14.938 -19.156 -9.055 1 95.12 182 ARG B O 1
ATOM 3756 N N . THR B 1 183 ? -13.414 -20.125 -10.359 1 95.38 183 THR B N 1
ATOM 3757 C CA . THR B 1 183 ? -13.43 -21.344 -9.57 1 95.38 183 THR B CA 1
ATOM 3758 C C . THR B 1 183 ? -12.594 -21.172 -8.305 1 95.38 183 THR B C 1
ATOM 3760 O O . THR B 1 183 ? -11.422 -20.812 -8.375 1 95.38 183 THR B O 1
ATOM 3763 N N . VAL B 1 184 ? -13.195 -21.469 -7.148 1 94.62 184 VAL B N 1
ATOM 3764 C CA . VAL B 1 184 ? -12.523 -21.328 -5.863 1 94.62 184 VAL B CA 1
ATOM 3765 C C . VAL B 1 184 ? -11.734 -22.594 -5.555 1 94.62 184 VAL B C 1
ATOM 3767 O O . VAL B 1 184 ? -12.258 -23.703 -5.672 1 94.62 184 VAL B O 1
ATOM 3770 N N . LEU B 1 185 ? -10.531 -22.438 -5.199 1 96.94 185 LEU B N 1
ATOM 3771 C CA . LEU B 1 185 ? -9.664 -23.562 -4.879 1 96.94 185 LEU B CA 1
ATOM 3772 C C . LEU B 1 185 ? -9.477 -23.688 -3.373 1 96.94 185 LEU B C 1
ATOM 3774 O O . LEU B 1 185 ? -9.484 -22.688 -2.652 1 96.94 185 LEU B O 1
ATOM 3778 N N . THR B 1 186 ? -9.258 -24.875 -2.904 1 96 186 THR B N 1
ATOM 3779 C CA . THR B 1 186 ? -8.867 -25.109 -1.52 1 96 186 THR B CA 1
ATOM 3780 C C . THR B 1 186 ? -7.406 -24.734 -1.301 1 96 186 THR B C 1
ATOM 3782 O O . THR B 1 186 ? -6.648 -24.562 -2.262 1 96 186 THR B O 1
ATOM 3785 N N . LEU B 1 187 ? -7.062 -24.578 -0.057 1 96.5 187 LEU B N 1
ATOM 3786 C CA . LEU B 1 187 ? -5.676 -24.219 0.246 1 96.5 187 LEU B CA 1
ATOM 3787 C C . LEU B 1 187 ? -4.727 -25.328 -0.226 1 96.5 187 LEU B C 1
ATOM 3789 O O . LEU B 1 187 ? -3.639 -25.031 -0.729 1 96.5 187 LEU B O 1
ATOM 3793 N N . SER B 1 188 ? -5.133 -26.578 -0.078 1 95.94 188 SER B N 1
ATOM 3794 C CA . SER B 1 188 ? -4.32 -27.703 -0.515 1 95.94 188 SER B CA 1
ATOM 3795 C C . SER B 1 188 ? -4.074 -27.656 -2.02 1 95.94 188 SER B C 1
ATOM 3797 O O . SER B 1 188 ? -2.957 -27.906 -2.479 1 95.94 188 SER B O 1
ATOM 3799 N N . GLN B 1 189 ? -5.094 -27.359 -2.75 1 96.69 189 GLN B N 1
ATOM 3800 C CA . GLN B 1 189 ? -4.98 -27.281 -4.203 1 96.69 189 GLN B CA 1
ATOM 3801 C C . GLN B 1 189 ? -4.004 -26.172 -4.613 1 96.69 189 GLN B C 1
ATOM 3803 O O . GLN B 1 189 ? -3.195 -26.375 -5.523 1 96.69 189 GLN B O 1
ATOM 3808 N N . VAL B 1 190 ? -4.066 -25.047 -3.938 1 97.94 190 VAL B N 1
ATOM 3809 C CA . VAL B 1 190 ? -3.189 -23.938 -4.266 1 97.94 190 VAL B CA 1
ATOM 3810 C C . VAL B 1 190 ? -1.755 -24.266 -3.863 1 97.94 190 VAL B C 1
ATOM 3812 O O . VAL B 1 190 ? -0.813 -23.984 -4.605 1 97.94 190 VAL B O 1
ATOM 3815 N N . THR B 1 191 ? -1.587 -24.875 -2.668 1 97.75 191 THR B N 1
ATOM 3816 C CA . THR B 1 191 ? -0.27 -25.203 -2.143 1 97.75 191 THR B CA 1
ATOM 3817 C C . THR B 1 191 ? 0.475 -26.125 -3.104 1 97.75 191 THR B C 1
ATOM 3819 O O . THR B 1 191 ? 1.68 -25.969 -3.314 1 97.75 191 THR B O 1
ATOM 3822 N N . MET B 1 192 ? -0.207 -27.062 -3.721 1 97.25 192 MET B N 1
ATOM 3823 C CA . MET B 1 192 ? 0.392 -28.031 -4.637 1 97.25 192 MET B CA 1
ATOM 3824 C C . MET B 1 192 ? 0.986 -27.328 -5.855 1 97.25 192 MET B C 1
ATOM 3826 O O . MET B 1 192 ? 1.917 -27.844 -6.477 1 97.25 192 MET B O 1
ATOM 3830 N N . GLU B 1 193 ? 0.498 -26.156 -6.184 1 98.44 193 GLU B N 1
ATOM 3831 C CA . GLU B 1 193 ? 0.926 -25.453 -7.383 1 98.44 193 GLU B CA 1
ATOM 3832 C C . GLU B 1 193 ? 2.086 -24.5 -7.078 1 98.44 193 GLU B C 1
ATOM 3834 O O . GLU B 1 193 ? 2.725 -23.984 -7.996 1 98.44 193 GLU B O 1
ATOM 3839 N N . ILE B 1 194 ? 2.486 -24.281 -5.828 1 98.56 194 ILE B N 1
ATOM 3840 C CA . ILE B 1 194 ? 3.422 -23.25 -5.406 1 98.56 194 ILE B CA 1
ATOM 3841 C C . ILE B 1 194 ? 4.797 -23.516 -6.012 1 98.56 194 ILE B C 1
ATOM 3843 O O . ILE B 1 194 ? 5.426 -22.609 -6.559 1 98.56 194 ILE B O 1
ATOM 3847 N N . PRO B 1 195 ? 5.316 -24.797 -5.961 1 98.62 195 PRO B N 1
ATOM 3848 C CA . PRO B 1 195 ? 6.648 -25.016 -6.531 1 98.62 195 PRO B CA 1
ATOM 3849 C C . PRO B 1 195 ? 6.719 -24.656 -8.016 1 98.62 195 PRO B C 1
ATOM 3851 O O . PRO B 1 195 ? 7.676 -24.016 -8.453 1 98.62 195 PRO B O 1
ATOM 3854 N N . ARG B 1 196 ? 5.742 -25.031 -8.742 1 98.5 196 ARG B N 1
ATOM 3855 C CA . ARG B 1 196 ? 5.711 -24.734 -10.172 1 98.5 196 ARG B CA 1
ATOM 3856 C C . ARG B 1 196 ? 5.609 -23.219 -10.406 1 98.5 196 ARG B C 1
ATOM 3858 O O . ARG B 1 196 ? 6.324 -22.672 -11.25 1 98.5 196 ARG B O 1
ATOM 3865 N N . LEU B 1 197 ? 4.734 -22.547 -9.703 1 98.75 197 LEU B N 1
ATOM 3866 C CA . LEU B 1 197 ? 4.562 -21.109 -9.828 1 98.75 197 LEU B CA 1
ATOM 3867 C C . LEU B 1 197 ? 5.844 -20.359 -9.453 1 98.75 197 LEU B C 1
ATOM 3869 O O . LEU B 1 197 ? 6.262 -19.438 -10.148 1 98.75 197 LEU B O 1
ATOM 3873 N N . ALA B 1 198 ? 6.434 -20.797 -8.344 1 98.75 198 ALA B N 1
ATOM 3874 C CA . ALA B 1 198 ? 7.676 -20.172 -7.895 1 98.75 198 ALA B CA 1
ATOM 3875 C C . ALA B 1 198 ? 8.766 -20.281 -8.961 1 98.75 198 ALA B C 1
ATOM 3877 O O . ALA B 1 198 ? 9.484 -19.328 -9.219 1 98.75 198 ALA B O 1
ATOM 3878 N N . ASN B 1 199 ? 8.875 -21.422 -9.586 1 98.5 199 ASN B N 1
ATOM 3879 C CA . ASN B 1 199 ? 9.852 -21.641 -10.641 1 98.5 199 ASN B CA 1
ATOM 3880 C C . ASN B 1 199 ? 9.562 -20.75 -11.859 1 98.5 199 ASN B C 1
ATOM 3882 O O . ASN B 1 199 ? 10.484 -20.188 -12.453 1 98.5 199 ASN B O 1
ATOM 3886 N N . THR B 1 200 ? 8.328 -20.688 -12.242 1 98.62 200 THR B N 1
ATOM 3887 C CA . THR B 1 200 ? 7.93 -19.859 -13.375 1 98.62 200 THR B CA 1
ATOM 3888 C C . THR B 1 200 ? 8.266 -18.391 -13.117 1 98.62 200 THR B C 1
ATOM 3890 O O . THR B 1 200 ? 8.797 -17.703 -13.992 1 98.62 200 THR B O 1
ATOM 3893 N N . ILE B 1 201 ? 7.988 -17.922 -11.938 1 98.69 201 ILE B N 1
ATOM 3894 C CA . ILE B 1 201 ? 8.258 -16.531 -11.547 1 98.69 201 ILE B CA 1
ATOM 3895 C C . ILE B 1 201 ? 9.766 -16.281 -11.547 1 98.69 201 ILE B C 1
ATOM 3897 O O . ILE B 1 201 ? 10.227 -15.242 -12.023 1 98.69 201 ILE B O 1
ATOM 3901 N N . ALA B 1 202 ? 10.523 -17.25 -11.031 1 98.19 202 ALA B N 1
ATOM 3902 C CA . ALA B 1 202 ? 11.977 -17.125 -11.031 1 98.19 202 ALA B CA 1
ATOM 3903 C C . ALA B 1 202 ? 12.516 -17.031 -12.453 1 98.19 202 ALA B C 1
ATOM 3905 O O . ALA B 1 202 ? 13.352 -16.172 -12.758 1 98.19 202 ALA B O 1
ATOM 3906 N N . SER B 1 203 ? 12.039 -17.859 -13.312 1 97.94 203 SER B N 1
ATOM 3907 C CA . SER B 1 203 ? 12.477 -17.859 -14.703 1 97.94 203 SER B CA 1
ATOM 3908 C C . SER B 1 203 ? 12.117 -16.531 -15.383 1 97.94 203 SER B C 1
ATOM 3910 O O . SER B 1 203 ? 12.898 -16.016 -16.188 1 97.94 203 SER B O 1
ATOM 3912 N N . PHE B 1 204 ? 10.914 -16.062 -15.117 1 98 204 PHE B N 1
ATOM 3913 C CA . PHE B 1 204 ? 10.453 -14.789 -15.641 1 98 204 PHE B CA 1
ATOM 3914 C C . PHE B 1 204 ? 11.438 -13.68 -15.289 1 98 204 PHE B C 1
ATOM 3916 O O . PHE B 1 204 ? 11.82 -12.891 -16.156 1 98 204 PHE B O 1
ATOM 3923 N N . ALA B 1 205 ? 11.914 -13.625 -14.047 1 96.75 205 ALA B N 1
ATOM 3924 C CA . ALA B 1 205 ? 12.859 -12.625 -13.57 1 96.75 205 ALA B CA 1
ATOM 3925 C C . ALA B 1 205 ? 14.234 -12.836 -14.195 1 96.75 205 ALA B C 1
ATOM 3927 O O . ALA B 1 205 ? 14.898 -11.875 -14.602 1 96.75 205 ALA B O 1
ATOM 3928 N N . GLU B 1 206 ? 14.656 -14.078 -14.297 1 96.12 206 GLU B N 1
ATOM 3929 C CA . GLU B 1 206 ? 15.969 -14.406 -14.844 1 96.12 206 GLU B CA 1
ATOM 3930 C C . GLU B 1 206 ? 16.062 -14.031 -16.312 1 96.12 206 GLU B C 1
ATOM 3932 O O . GLU B 1 206 ? 17.062 -13.461 -16.766 1 96.12 206 GLU B O 1
ATOM 3937 N N . ASP B 1 207 ? 15.07 -14.328 -17.031 1 96.75 207 ASP B N 1
ATOM 3938 C CA . ASP B 1 207 ? 15.031 -14.008 -18.453 1 96.75 207 ASP B CA 1
ATOM 3939 C C . ASP B 1 207 ? 15.211 -12.508 -18.672 1 96.75 207 ASP B C 1
ATOM 3941 O O . ASP B 1 207 ? 15.742 -12.086 -19.703 1 96.75 207 ASP B O 1
ATOM 3945 N N . ARG B 1 208 ? 14.844 -11.711 -17.703 1 95.5 208 ARG B N 1
ATOM 3946 C CA . ARG B 1 208 ? 14.852 -10.266 -17.844 1 95.5 208 ARG B CA 1
ATOM 3947 C C . ARG B 1 208 ? 15.977 -9.641 -17.031 1 95.5 208 ARG B C 1
ATOM 3949 O O . ARG B 1 208 ? 16.047 -8.414 -16.906 1 95.5 208 ARG B O 1
ATOM 3956 N N . LEU B 1 209 ? 16.797 -10.484 -16.438 1 93.94 209 LEU B N 1
ATOM 3957 C CA . LEU B 1 209 ? 17.953 -10.094 -15.633 1 93.94 209 LEU B CA 1
ATOM 3958 C C . LEU B 1 209 ? 17.531 -9.18 -14.484 1 93.94 209 LEU B C 1
ATOM 3960 O O . LEU B 1 209 ? 18.188 -8.172 -14.211 1 93.94 209 LEU B O 1
ATOM 3964 N N . TRP B 1 210 ? 16.438 -9.547 -13.883 1 93.19 210 TRP B N 1
ATOM 3965 C CA . TRP B 1 210 ? 15.898 -8.75 -12.789 1 93.19 210 TRP B CA 1
ATOM 3966 C C . TRP B 1 210 ? 16.391 -9.258 -11.445 1 93.19 210 TRP B C 1
ATOM 3968 O O . TRP B 1 210 ? 16.141 -8.648 -10.406 1 93.19 210 TRP B O 1
ATOM 3978 N N . THR B 1 211 ? 17.141 -10.336 -11.445 1 91.06 211 THR B N 1
ATOM 3979 C CA . THR B 1 211 ? 17.594 -10.953 -10.203 1 91.06 211 THR B CA 1
ATOM 3980 C C . THR B 1 211 ? 18.406 -9.953 -9.375 1 91.06 211 THR B C 1
ATOM 3982 O O . THR B 1 211 ? 18.344 -9.969 -8.141 1 91.06 211 THR B O 1
ATOM 3985 N N . ARG B 1 212 ? 19.125 -9.117 -9.992 1 87.12 212 ARG B N 1
ATOM 3986 C CA . ARG B 1 212 ? 19.953 -8.141 -9.289 1 87.12 212 ARG B CA 1
ATOM 3987 C C . ARG B 1 212 ? 19.094 -7.172 -8.484 1 87.12 212 ARG B C 1
ATOM 3989 O O . ARG B 1 212 ? 19.547 -6.625 -7.477 1 87.12 212 ARG B O 1
ATOM 3996 N N . TYR B 1 213 ? 17.844 -6.938 -8.898 1 88.94 213 TYR B N 1
ATOM 3997 C CA . TYR B 1 213 ? 16.953 -6.016 -8.211 1 88.94 213 TYR B CA 1
ATOM 3998 C C . TYR B 1 213 ? 16.109 -6.746 -7.176 1 88.94 213 TYR B C 1
ATOM 4000 O O . TYR B 1 213 ? 15.477 -6.117 -6.32 1 88.94 213 TYR B O 1
ATOM 4008 N N . HIS B 1 214 ? 16.094 -8.047 -7.273 1 91.81 214 HIS B N 1
ATOM 4009 C CA . HIS B 1 214 ? 15.195 -8.812 -6.43 1 91.81 214 HIS B CA 1
ATOM 4010 C C . HIS B 1 214 ? 15.875 -9.234 -5.129 1 91.81 214 HIS B C 1
ATOM 4012 O O . HIS B 1 214 ? 15.945 -10.422 -4.816 1 91.81 214 HIS B O 1
ATOM 4018 N N . THR B 1 215 ? 16.297 -8.203 -4.375 1 89.44 215 THR B N 1
ATOM 4019 C CA . THR B 1 215 ? 16.688 -8.445 -2.992 1 89.44 215 THR B CA 1
ATOM 4020 C C . THR B 1 215 ? 15.469 -8.562 -2.09 1 89.44 215 THR B C 1
ATOM 4022 O O . THR B 1 215 ? 14.391 -8.055 -2.416 1 89.44 215 THR B O 1
ATOM 4025 N N . PRO B 1 216 ? 15.625 -9.289 -1.017 1 91.44 216 PRO B N 1
ATOM 4026 C CA . PRO B 1 216 ? 14.469 -9.477 -0.138 1 91.44 216 PRO B CA 1
ATOM 4027 C C . PRO B 1 216 ? 13.812 -8.156 0.265 1 91.44 216 PRO B C 1
ATOM 4029 O O . PRO B 1 216 ? 12.586 -8.031 0.214 1 91.44 216 PRO B O 1
ATOM 4032 N N . ARG B 1 217 ? 14.594 -7.164 0.597 1 90.75 217 ARG B N 1
ATOM 4033 C CA . ARG B 1 217 ? 14.039 -5.883 1.011 1 90.75 217 ARG B CA 1
ATOM 4034 C C . ARG B 1 217 ? 13.312 -5.199 -0.147 1 90.75 217 ARG B C 1
ATOM 4036 O O . ARG B 1 217 ? 12.227 -4.656 0.028 1 90.75 217 ARG B O 1
ATOM 4043 N N . ASN B 1 218 ? 13.953 -5.219 -1.339 1 92.62 218 ASN B N 1
ATOM 4044 C CA . ASN B 1 218 ? 13.297 -4.688 -2.527 1 92.62 218 ASN B CA 1
ATOM 4045 C C . ASN B 1 218 ? 11.945 -5.352 -2.766 1 92.62 218 ASN B C 1
ATOM 4047 O O . ASN B 1 218 ? 10.953 -4.676 -3.059 1 92.62 218 ASN B O 1
ATOM 4051 N N . LEU B 1 219 ? 11.953 -6.629 -2.631 1 96.06 219 LEU B N 1
ATOM 4052 C CA . LEU B 1 219 ? 10.742 -7.398 -2.912 1 96.06 219 LEU B CA 1
ATOM 4053 C C . LEU B 1 219 ? 9.648 -7.074 -1.905 1 96.06 219 LEU B C 1
ATOM 4055 O O . LEU B 1 219 ? 8.469 -6.98 -2.27 1 96.06 219 LEU B O 1
ATOM 4059 N N . VAL B 1 220 ? 10.023 -6.887 -0.615 1 97 220 VAL B N 1
ATOM 4060 C CA . VAL B 1 220 ? 9.031 -6.539 0.402 1 97 220 VAL B CA 1
ATOM 4061 C C . VAL B 1 220 ? 8.461 -5.156 0.113 1 97 220 VAL B C 1
ATOM 4063 O O . VAL B 1 220 ? 7.25 -4.941 0.229 1 97 220 VAL B O 1
ATOM 4066 N N . MET B 1 221 ? 9.305 -4.23 -0.258 1 96.5 221 MET B N 1
ATOM 4067 C CA . MET B 1 221 ? 8.82 -2.885 -0.564 1 96.5 221 MET B CA 1
ATOM 4068 C C . MET B 1 221 ? 7.922 -2.896 -1.795 1 96.5 221 MET B C 1
ATOM 4070 O O . MET B 1 221 ? 6.891 -2.221 -1.82 1 96.5 221 MET B O 1
ATOM 4074 N N . ALA B 1 222 ? 8.297 -3.68 -2.838 1 97.44 222 ALA B N 1
ATOM 4075 C CA . ALA B 1 222 ? 7.449 -3.818 -4.02 1 97.44 222 ALA B CA 1
ATOM 4076 C C . ALA B 1 222 ? 6.109 -4.453 -3.66 1 97.44 222 ALA B C 1
ATOM 4078 O O . ALA B 1 222 ? 5.059 -4 -4.121 1 97.44 222 ALA B O 1
ATOM 4079 N N . LEU B 1 223 ? 6.184 -5.461 -2.84 1 98.75 223 LEU B N 1
ATOM 4080 C CA . LEU B 1 223 ? 4.984 -6.152 -2.379 1 98.75 223 LEU B CA 1
ATOM 4081 C C . LEU B 1 223 ? 4.055 -5.195 -1.64 1 98.75 223 LEU B C 1
ATOM 4083 O O . LEU B 1 223 ? 2.844 -5.203 -1.864 1 98.75 223 LEU B O 1
ATOM 4087 N N . LEU B 1 224 ? 4.625 -4.344 -0.775 1 98.75 224 LEU B N 1
ATOM 4088 C CA . LEU B 1 224 ? 3.848 -3.35 -0.049 1 98.75 224 LEU B CA 1
ATOM 4089 C C . LEU B 1 224 ? 3.123 -2.416 -1.014 1 98.75 224 LEU B C 1
ATOM 4091 O O . LEU B 1 224 ? 1.974 -2.039 -0.774 1 98.75 224 LEU B O 1
ATOM 4095 N N . GLY B 1 225 ? 3.771 -2.053 -2.086 1 98.69 225 GLY B N 1
ATOM 4096 C CA . GLY B 1 225 ? 3.113 -1.274 -3.123 1 98.69 225 GLY B CA 1
ATOM 4097 C C . GLY B 1 225 ? 1.883 -1.958 -3.689 1 98.69 225 GLY B C 1
ATOM 4098 O O . GLY B 1 225 ? 0.821 -1.342 -3.805 1 98.69 225 GLY B O 1
ATOM 4099 N N . GLU B 1 226 ? 2.014 -3.223 -3.994 1 98.62 226 GLU B N 1
ATOM 4100 C CA . GLU B 1 226 ? 0.912 -3.982 -4.578 1 98.62 226 GLU B CA 1
ATOM 4101 C C . GLU B 1 226 ? -0.229 -4.156 -3.58 1 98.62 226 GLU B C 1
ATOM 4103 O O . GLU B 1 226 ? -1.399 -4.195 -3.969 1 98.62 226 GLU B O 1
ATOM 4108 N N . VAL B 1 227 ? 0.113 -4.34 -2.307 1 98.88 227 VAL B N 1
ATOM 4109 C CA . VAL B 1 227 ? -0.912 -4.43 -1.272 1 98.88 227 VAL B CA 1
ATOM 4110 C C . VAL B 1 227 ? -1.709 -3.127 -1.219 1 98.88 227 VAL B C 1
ATOM 4112 O O . VAL B 1 227 ? -2.932 -3.146 -1.058 1 98.88 227 VAL B O 1
ATOM 4115 N N . GLY B 1 228 ? -0.982 -2 -1.299 1 98.75 228 GLY B N 1
ATOM 4116 C CA . GLY B 1 228 ? -1.672 -0.722 -1.383 1 98.75 228 GLY B CA 1
ATOM 4117 C C . GLY B 1 228 ? -2.641 -0.642 -2.547 1 98.75 228 GLY B C 1
ATOM 4118 O O . GLY B 1 228 ? -3.768 -0.166 -2.393 1 98.75 228 GLY B O 1
ATOM 4119 N N . GLU B 1 229 ? -2.238 -1.082 -3.721 1 98.38 229 GLU B N 1
ATOM 4120 C CA . GLU B 1 229 ? -3.102 -1.07 -4.898 1 98.38 229 GLU B CA 1
ATOM 4121 C C . GLU B 1 229 ? -4.312 -1.978 -4.703 1 98.38 229 GLU B C 1
ATOM 4123 O O . GLU B 1 229 ? -5.418 -1.646 -5.137 1 98.38 229 GLU B O 1
ATOM 4128 N N . LEU B 1 230 ? -4.109 -3.09 -4.09 1 98.69 230 LEU B N 1
ATOM 4129 C CA . LEU B 1 230 ? -5.203 -3.998 -3.768 1 98.69 230 LEU B CA 1
ATOM 4130 C C . LEU B 1 230 ? -6.227 -3.318 -2.861 1 98.69 230 LEU B C 1
ATOM 4132 O O . LEU B 1 230 ? -7.43 -3.387 -3.115 1 98.69 230 LEU B O 1
ATOM 4136 N N . SER B 1 231 ? -5.797 -2.68 -1.821 1 98 231 SER B N 1
ATOM 4137 C CA . SER B 1 231 ? -6.668 -2.004 -0.867 1 98 231 SER B CA 1
ATOM 4138 C C . SER B 1 231 ? -7.449 -0.878 -1.535 1 98 231 SER B C 1
ATOM 4140 O O . SER B 1 231 ? -8.633 -0.673 -1.238 1 98 231 SER B O 1
ATOM 4142 N N . GLU B 1 232 ? -6.809 -0.159 -2.426 1 96.88 232 GLU B N 1
ATOM 4143 C CA . GLU B 1 232 ? -7.41 0.987 -3.102 1 96.88 232 GLU B CA 1
ATOM 4144 C C . GLU B 1 232 ? -8.688 0.59 -3.83 1 96.88 232 GLU B C 1
ATOM 4146 O O . GLU B 1 232 ? -9.617 1.392 -3.945 1 96.88 232 GLU B O 1
ATOM 4151 N N . LEU B 1 233 ? -8.797 -0.583 -4.258 1 95.69 233 LEU B N 1
ATOM 4152 C CA . LEU B 1 233 ? -9.898 -1.016 -5.109 1 95.69 233 LEU B CA 1
ATOM 4153 C C . LEU B 1 233 ? -11.203 -1.101 -4.312 1 95.69 233 LEU B C 1
ATOM 4155 O O . LEU B 1 233 ? -12.289 -1.009 -4.883 1 95.69 233 LEU B O 1
ATOM 4159 N N . LEU B 1 234 ? -11.094 -1.264 -2.986 1 93.25 234 LEU B N 1
ATOM 4160 C CA . LEU B 1 234 ? -12.312 -1.428 -2.209 1 93.25 234 LEU B CA 1
ATOM 4161 C C . LEU B 1 234 ? -12.391 -0.388 -1.096 1 93.25 234 LEU B C 1
ATOM 4163 O O . LEU B 1 234 ? -13.219 -0.505 -0.189 1 93.25 234 LEU B O 1
ATOM 4167 N N . GLN B 1 235 ? -11.57 0.634 -1.087 1 91.69 235 GLN B N 1
ATOM 4168 C CA . GLN B 1 235 ? -11.414 1.538 0.047 1 91.69 235 GLN B CA 1
ATOM 4169 C C . GLN B 1 235 ? -12.695 2.318 0.31 1 91.69 235 GLN B C 1
ATOM 4171 O O . GLN B 1 235 ? -12.984 2.682 1.452 1 91.69 235 GLN B O 1
ATOM 4176 N N . PHE B 1 236 ? -13.508 2.592 -0.609 1 86.5 236 PHE B N 1
ATOM 4177 C CA . PHE B 1 236 ? -14.719 3.375 -0.385 1 86.5 236 PHE B CA 1
ATOM 4178 C C . PHE B 1 236 ? -15.953 2.582 -0.781 1 86.5 236 PHE B C 1
ATOM 4180 O O . PHE B 1 236 ? -17 3.162 -1.087 1 86.5 236 PHE B O 1
ATOM 4187 N N . LYS B 1 237 ? -15.719 1.241 -0.814 1 80.31 237 LYS B N 1
ATOM 4188 C CA . LYS B 1 237 ? -16.844 0.383 -1.172 1 80.31 237 LYS B CA 1
ATOM 4189 C C . LYS B 1 237 ? -17.375 -0.359 0.05 1 80.31 237 LYS B C 1
ATOM 4191 O O . LYS B 1 237 ? -16.609 -0.791 0.908 1 80.31 237 LYS B O 1
ATOM 4196 N N . GLY B 1 238 ? -18.719 -0.447 0.233 1 63 238 GLY B N 1
ATOM 4197 C CA . GLY B 1 238 ? -19.312 -1.337 1.218 1 63 238 GLY B CA 1
ATOM 4198 C C . GLY B 1 238 ? -19.953 -0.6 2.377 1 63 238 GLY B C 1
ATOM 4199 O O . GLY B 1 238 ? -21 -1.004 2.869 1 63 238 GLY B O 1
ATOM 4200 N N . ASP B 1 239 ? -19.016 0.258 3.051 1 57.12 239 ASP B N 1
ATOM 4201 C CA . ASP B 1 239 ? -19.578 0.831 4.27 1 57.12 239 ASP B CA 1
ATOM 4202 C C . ASP B 1 239 ? -20.562 1.947 3.945 1 57.12 239 ASP B C 1
ATOM 4204 O O . ASP B 1 239 ? -21.094 2.596 4.848 1 57.12 239 ASP B O 1
ATOM 4208 N N . ASP B 1 240 ? -20.719 2.307 2.672 1 47.84 240 ASP B N 1
ATOM 4209 C CA . ASP B 1 240 ? -21.516 3.482 2.361 1 47.84 240 ASP B CA 1
ATOM 4210 C C . ASP B 1 240 ? -22.969 3.287 2.805 1 47.84 240 ASP B C 1
ATOM 4212 O O . ASP B 1 240 ? -23.703 2.484 2.221 1 47.84 240 ASP B O 1
ATOM 4216 N N . HIS B 1 241 ? -23.172 3.129 4.016 1 43.91 241 HIS B N 1
ATOM 4217 C CA . HIS B 1 241 ? -24.547 3.082 4.477 1 43.91 241 HIS B CA 1
ATOM 4218 C C . HIS B 1 241 ? -25.312 4.34 4.062 1 43.91 241 HIS B C 1
ATOM 4220 O O . HIS B 1 241 ? -26.375 4.633 4.609 1 43.91 241 HIS B O 1
ATOM 4226 N N . GLU B 1 242 ? -24.891 5.289 3.324 1 38.72 242 GLU B N 1
ATOM 4227 C CA . GLU B 1 242 ? -25.984 6.266 3.312 1 38.72 242 GLU B CA 1
ATOM 4228 C C . GLU B 1 242 ? -27.328 5.594 3.057 1 38.72 242 GLU B C 1
ATOM 4230 O O . GLU B 1 242 ? -28.375 6.18 3.316 1 38.72 242 GLU B O 1
ATOM 4235 N N . ASP B 1 243 ? -27.516 4.844 1.985 1 35.78 243 ASP B N 1
ATOM 4236 C CA . ASP B 1 243 ? -28.938 4.504 1.944 1 35.78 243 ASP B CA 1
ATOM 4237 C C . ASP B 1 243 ? -29.359 3.762 3.211 1 35.78 243 ASP B C 1
ATOM 4239 O O . ASP B 1 243 ? -28.906 2.641 3.459 1 35.78 243 ASP B O 1
ATOM 4243 N N . TYR B 1 244 ? -29.578 4.531 4.285 1 34.44 244 TYR B N 1
ATOM 4244 C CA . TYR B 1 244 ? -30.234 4.125 5.527 1 34.44 244 TYR B CA 1
ATOM 4245 C C . TYR B 1 244 ? -31 2.826 5.336 1 34.44 244 TYR B C 1
ATOM 4247 O O . TYR B 1 244 ? -31.188 2.059 6.285 1 34.44 244 TYR B O 1
ATOM 4255 N N . ASN B 1 245 ? -31.797 2.834 4.355 1 35.28 245 ASN B N 1
ATOM 4256 C CA . ASN B 1 245 ? -32.625 1.646 4.148 1 35.28 245 ASN B CA 1
ATOM 4257 C C . ASN B 1 245 ? -31.766 0.417 3.861 1 35.28 245 ASN B C 1
ATOM 4259 O O . ASN B 1 245 ? -32.25 -0.711 3.898 1 35.28 245 ASN B O 1
ATOM 4263 N N . LEU B 1 246 ? -30.672 0.551 3.086 1 36.69 246 LEU B N 1
ATOM 4264 C CA . LEU B 1 246 ? -29.891 -0.637 2.76 1 36.69 246 LEU B CA 1
ATOM 4265 C C . LEU B 1 246 ? -28.828 -0.898 3.824 1 36.69 246 LEU B C 1
ATOM 4267 O O . LEU B 1 246 ? -27.703 -0.4 3.721 1 36.69 246 LEU B O 1
ATOM 4271 N N . GLN B 1 247 ? -29.016 -0.78 5.105 1 38.25 247 GLN B N 1
ATOM 4272 C CA . GLN B 1 247 ? -28.328 -1.125 6.348 1 38.25 247 GLN B CA 1
ATOM 4273 C C . GLN B 1 247 ? -27.094 -1.983 6.07 1 38.25 247 GLN B C 1
ATOM 4275 O O . GLN B 1 247 ? -25.984 -1.652 6.504 1 38.25 247 GLN B O 1
ATOM 4280 N N . GLN B 1 248 ? -27.109 -3.418 6.355 1 43.84 248 GLN B N 1
ATOM 4281 C CA . GLN B 1 248 ? -26.219 -4.555 6.539 1 43.84 248 GLN B CA 1
ATOM 4282 C C . GLN B 1 248 ? -25.734 -5.09 5.195 1 43.84 248 GLN B C 1
ATOM 4284 O O . GLN B 1 248 ? -26.359 -5.98 4.613 1 43.84 248 GLN B O 1
ATOM 4289 N N . GLN B 1 249 ? -25.172 -4.117 4.41 1 49.56 249 GLN B N 1
ATOM 4290 C CA . GLN B 1 249 ? -24.688 -4.945 3.312 1 49.56 249 GLN B CA 1
ATOM 4291 C C . GLN B 1 249 ? -23.828 -6.094 3.83 1 49.56 249 GLN B C 1
ATOM 4293 O O . GLN B 1 249 ? -22.891 -5.879 4.594 1 49.56 249 GLN B O 1
ATOM 4298 N N . GLN B 1 250 ? -24.344 -7.215 3.734 1 56.94 250 GLN B N 1
ATOM 4299 C CA . GLN B 1 250 ? -23.641 -8.453 4.051 1 56.94 250 GLN B CA 1
ATOM 4300 C C . GLN B 1 250 ? -22.438 -8.648 3.131 1 56.94 250 GLN B C 1
ATOM 4302 O O . GLN B 1 250 ? -22.422 -8.164 1.996 1 56.94 250 GLN B O 1
ATOM 4307 N N . PRO B 1 251 ? -21.453 -8.961 3.615 1 60.12 251 PRO B N 1
ATOM 4308 C CA . PRO B 1 251 ? -20.281 -9.273 2.799 1 60.12 251 PRO B CA 1
ATOM 4309 C C . PRO B 1 251 ? -20.656 -9.836 1.428 1 60.12 251 PRO B C 1
ATOM 4311 O O . PRO B 1 251 ? -20.047 -9.469 0.42 1 60.12 251 PRO B O 1
ATOM 4314 N N . PHE B 1 252 ? -21.656 -10.578 1.407 1 63.22 252 PHE B N 1
ATOM 4315 C CA . PHE B 1 252 ? -22.062 -11.227 0.166 1 63.22 252 PHE B CA 1
ATOM 4316 C C . PHE B 1 252 ? -22.609 -10.211 -0.829 1 63.22 252 PHE B C 1
ATOM 4318 O O . PHE B 1 252 ? -22.359 -10.32 -2.033 1 63.22 252 PHE B O 1
ATOM 4325 N N . ASP B 1 253 ? -23.062 -9.18 -0.306 1 72.81 253 ASP B N 1
ATOM 4326 C CA . ASP B 1 253 ? -23.656 -8.164 -1.176 1 72.81 253 ASP B CA 1
ATOM 4327 C C . ASP B 1 253 ? -22.578 -7.363 -1.896 1 72.81 253 ASP B C 1
ATOM 4329 O O . ASP B 1 253 ? -22.734 -7.008 -3.064 1 72.81 253 ASP B O 1
ATOM 4333 N N . LEU B 1 254 ? -21.438 -7.246 -1.322 1 80.69 254 LEU B N 1
ATOM 4334 C CA . LEU B 1 254 ? -20.359 -6.477 -1.936 1 80.69 254 LEU B CA 1
ATOM 4335 C C . LEU B 1 254 ? -19.812 -7.203 -3.154 1 80.69 254 LEU B C 1
ATOM 4337 O O . LEU B 1 254 ? -19.656 -6.605 -4.223 1 80.69 254 LEU B O 1
ATOM 4341 N N . VAL B 1 255 ? -19.562 -8.422 -3.043 1 82.38 255 VAL B N 1
ATOM 4342 C CA . VAL B 1 255 ? -18.969 -9.211 -4.117 1 82.38 255 VAL B CA 1
ATOM 4343 C C . VAL B 1 255 ? -19.906 -9.242 -5.32 1 82.38 255 VAL B C 1
ATOM 4345 O O . VAL B 1 255 ? -19.469 -9.117 -6.465 1 82.38 255 VAL B O 1
ATOM 4348 N N . LEU B 1 256 ? -21.141 -9.289 -5.008 1 80.44 256 LEU B N 1
ATOM 4349 C CA . LEU B 1 256 ? -22.156 -9.367 -6.062 1 80.44 256 LEU B CA 1
ATOM 4350 C C . LEU B 1 256 ? -22.281 -8.031 -6.789 1 80.44 256 LEU B C 1
ATOM 4352 O O . LEU B 1 256 ? -22.688 -7.988 -7.949 1 80.44 256 LEU B O 1
ATOM 4356 N N . SER B 1 257 ? -21.938 -7.035 -6.125 1 85.69 257 SER B N 1
ATOM 4357 C CA . SER B 1 257 ? -22.109 -5.707 -6.703 1 85.69 257 SER B CA 1
ATOM 4358 C C . SER B 1 257 ? -20.906 -5.328 -7.574 1 85.69 257 SER B C 1
ATOM 4360 O O . SER B 1 257 ? -20.953 -4.348 -8.32 1 85.69 257 SER B O 1
ATOM 4362 N N . LEU B 1 258 ? -19.875 -6.125 -7.559 1 90.25 258 LEU B N 1
ATOM 4363 C CA . LEU B 1 258 ? -18.672 -5.812 -8.312 1 90.25 258 LEU B CA 1
ATOM 4364 C C . LEU B 1 258 ? -18.828 -6.18 -9.781 1 90.25 258 LEU B C 1
ATOM 4366 O O . LEU B 1 258 ? -19.266 -7.289 -10.102 1 90.25 258 LEU B O 1
ATOM 4370 N N . GLU B 1 259 ? -18.484 -5.285 -10.648 1 90.31 259 GLU B N 1
ATOM 4371 C CA . GLU B 1 259 ? -18.484 -5.527 -12.094 1 90.31 259 GLU B CA 1
ATOM 4372 C C . GLU B 1 259 ? -17.297 -6.379 -12.516 1 90.31 259 GLU B C 1
ATOM 4374 O O . GLU B 1 259 ? -16.312 -6.496 -11.773 1 90.31 259 GLU B O 1
ATOM 4379 N N . ARG B 1 260 ? -17.359 -6.922 -13.656 1 91.69 260 ARG B N 1
ATOM 4380 C CA . ARG B 1 260 ? -16.344 -7.809 -14.188 1 91.69 260 ARG B CA 1
ATOM 4381 C C . ARG B 1 260 ? -14.984 -7.102 -14.258 1 91.69 260 ARG B C 1
ATOM 4383 O O . ARG B 1 260 ? -13.953 -7.688 -13.922 1 91.69 260 ARG B O 1
ATOM 4390 N N . LYS B 1 261 ? -15.047 -5.855 -14.695 1 91.94 261 LYS B N 1
ATOM 4391 C CA . LYS B 1 261 ? -13.805 -5.086 -14.797 1 91.94 261 LYS B CA 1
ATOM 4392 C C . LYS B 1 261 ? -13.156 -4.906 -13.422 1 91.94 261 LYS B C 1
ATOM 4394 O O . LYS B 1 261 ? -11.938 -4.961 -13.297 1 91.94 261 LYS B O 1
ATOM 4399 N N . GLU B 1 262 ? -13.953 -4.695 -12.414 1 93.06 262 GLU B N 1
ATOM 4400 C CA . GLU B 1 262 ? -13.445 -4.535 -11.055 1 93.06 262 GLU B CA 1
ATOM 4401 C C . GLU B 1 262 ? -12.875 -5.848 -10.523 1 93.06 262 GLU B C 1
ATOM 4403 O O . GLU B 1 262 ? -11.836 -5.852 -9.859 1 93.06 262 GLU B O 1
ATOM 4408 N N . LEU B 1 263 ? -13.523 -6.895 -10.852 1 94.75 263 LEU B N 1
ATOM 4409 C CA . LEU B 1 263 ? -13.047 -8.211 -10.438 1 94.75 263 LEU B CA 1
ATOM 4410 C C . LEU B 1 263 ? -11.719 -8.547 -11.125 1 94.75 263 LEU B C 1
ATOM 4412 O O . LEU B 1 263 ? -10.836 -9.148 -10.508 1 94.75 263 LEU B O 1
ATOM 4416 N N . ASP B 1 264 ? -11.633 -8.156 -12.391 1 96.06 264 ASP B N 1
ATOM 4417 C CA . ASP B 1 264 ? -10.375 -8.367 -13.102 1 96.06 264 ASP B CA 1
ATOM 4418 C C . ASP B 1 264 ? -9.234 -7.605 -12.43 1 96.06 264 ASP B C 1
ATOM 4420 O O . ASP B 1 264 ? -8.148 -8.156 -12.234 1 96.06 264 ASP B O 1
ATOM 4424 N N . LYS B 1 265 ? -9.484 -6.363 -12.07 1 96.69 265 LYS B N 1
ATOM 4425 C CA . LYS B 1 265 ? -8.453 -5.57 -11.414 1 96.69 265 LYS B CA 1
ATOM 4426 C C . LYS B 1 265 ? -8.07 -6.18 -10.062 1 96.69 265 LYS B C 1
ATOM 4428 O O . LYS B 1 265 ? -6.891 -6.227 -9.711 1 96.69 265 LYS B O 1
ATOM 4433 N N . LEU B 1 266 ? -9.086 -6.59 -9.312 1 97.62 266 LEU B N 1
ATOM 4434 C CA . LEU B 1 266 ? -8.82 -7.254 -8.047 1 97.62 266 LEU B CA 1
ATOM 4435 C C . LEU B 1 266 ? -7.973 -8.508 -8.25 1 97.62 266 LEU B C 1
ATOM 4437 O O . LEU B 1 266 ? -7.023 -8.742 -7.5 1 97.62 266 LEU B O 1
ATOM 4441 N N . SER B 1 267 ? -8.336 -9.266 -9.273 1 97.75 267 SER B N 1
ATOM 4442 C CA . SER B 1 267 ? -7.574 -10.461 -9.609 1 97.75 267 SER B CA 1
ATOM 4443 C C . SER B 1 267 ? -6.125 -10.125 -9.938 1 97.75 267 SER B C 1
ATOM 4445 O O . SER B 1 267 ? -5.207 -10.828 -9.508 1 97.75 267 SER B O 1
ATOM 4447 N N . GLN B 1 268 ? -5.914 -9.086 -10.656 1 98.12 268 GLN B N 1
ATOM 4448 C CA . GLN B 1 268 ? -4.57 -8.672 -11.039 1 98.12 268 GLN B CA 1
ATOM 4449 C C . GLN B 1 268 ? -3.756 -8.25 -9.812 1 98.12 268 GLN B C 1
ATOM 4451 O O . GLN B 1 268 ? -2.592 -8.633 -9.68 1 98.12 268 GLN B O 1
ATOM 4456 N N . GLU B 1 269 ? -4.332 -7.41 -8.953 1 98.38 269 GLU B N 1
ATOM 4457 C CA . GLU B 1 269 ? -3.586 -6.949 -7.785 1 98.38 269 GLU B CA 1
ATOM 4458 C C . GLU B 1 269 ? -3.295 -8.102 -6.828 1 98.38 269 GLU B C 1
ATOM 4460 O O . GLU B 1 269 ? -2.223 -8.156 -6.223 1 98.38 269 GLU B O 1
ATOM 4465 N N . LEU B 1 270 ? -4.242 -9.023 -6.672 1 98.5 270 LEU B N 1
ATOM 4466 C CA . LEU B 1 270 ? -3.996 -10.227 -5.883 1 98.5 270 LEU B CA 1
ATOM 4467 C C . LEU B 1 270 ? -2.814 -11.008 -6.441 1 98.5 270 LEU B C 1
ATOM 4469 O O . LEU B 1 270 ? -1.965 -11.484 -5.684 1 98.5 270 LEU B O 1
ATOM 4473 N N . ALA B 1 271 ? -2.854 -11.141 -7.723 1 98.75 271 ALA B N 1
ATOM 4474 C CA . ALA B 1 271 ? -1.768 -11.844 -8.398 1 98.75 271 ALA B CA 1
ATOM 4475 C C . ALA B 1 271 ? -0.432 -11.141 -8.172 1 98.75 271 ALA B C 1
ATOM 4477 O O . ALA B 1 271 ? 0.577 -11.789 -7.887 1 98.75 271 ALA B O 1
ATOM 4478 N N . ASP B 1 272 ? -0.417 -9.836 -8.297 1 98.69 272 ASP B N 1
ATOM 4479 C CA . ASP B 1 272 ? 0.823 -9.078 -8.133 1 98.69 272 ASP B CA 1
ATOM 4480 C C . ASP B 1 272 ? 1.41 -9.281 -6.738 1 98.69 272 ASP B C 1
ATOM 4482 O O . ASP B 1 272 ? 2.611 -9.516 -6.59 1 98.69 272 ASP B O 1
ATOM 4486 N N . VAL B 1 273 ? 0.603 -9.219 -5.684 1 98.94 273 VAL B N 1
ATOM 4487 C CA . VAL B 1 273 ? 1.088 -9.453 -4.328 1 98.94 273 VAL B CA 1
ATOM 4488 C C . VAL B 1 273 ? 1.629 -10.875 -4.211 1 98.94 273 VAL B C 1
ATOM 4490 O O . VAL B 1 273 ? 2.711 -11.094 -3.662 1 98.94 273 VAL B O 1
ATOM 4493 N N . SER B 1 274 ? 0.932 -11.836 -4.762 1 98.88 274 SER B N 1
ATOM 4494 C CA . SER B 1 274 ? 1.324 -13.242 -4.684 1 98.88 274 SER B CA 1
ATOM 4495 C C . SER B 1 274 ? 2.635 -13.492 -5.422 1 98.88 274 SER B C 1
ATOM 4497 O O . SER B 1 274 ? 3.479 -14.258 -4.957 1 98.88 274 SER B O 1
ATOM 4499 N N . ILE B 1 275 ? 2.775 -12.867 -6.559 1 98.88 275 ILE B N 1
ATOM 4500 C CA . ILE B 1 275 ? 3.975 -13.039 -7.371 1 98.88 275 ILE B CA 1
ATOM 4501 C C . ILE B 1 275 ? 5.195 -12.539 -6.598 1 98.88 275 ILE B C 1
ATOM 4503 O O . ILE B 1 275 ? 6.203 -13.242 -6.5 1 98.88 275 ILE B O 1
ATOM 4507 N N . TYR B 1 276 ? 5.137 -11.391 -6.035 1 98.75 276 TYR B N 1
ATOM 4508 C CA . TYR B 1 276 ? 6.27 -10.875 -5.266 1 98.75 276 TYR B CA 1
ATOM 4509 C C . TYR B 1 276 ? 6.516 -11.734 -4.027 1 98.75 276 TYR B C 1
ATOM 4511 O O . TYR B 1 276 ? 7.664 -11.922 -3.617 1 98.75 276 TYR B O 1
ATOM 4519 N N . LEU B 1 277 ? 5.465 -12.203 -3.412 1 98.81 277 LEU B N 1
ATOM 4520 C CA . LEU B 1 277 ? 5.605 -13.039 -2.223 1 98.81 277 LEU B CA 1
ATOM 4521 C C . LEU B 1 277 ? 6.324 -14.344 -2.555 1 98.81 277 LEU B C 1
ATOM 4523 O O . LEU B 1 277 ? 7.246 -14.75 -1.844 1 98.81 277 LEU B O 1
ATOM 4527 N N . LEU B 1 278 ? 5.91 -14.992 -3.592 1 98.81 278 LEU B N 1
ATOM 4528 C CA . LEU B 1 278 ? 6.535 -16.25 -3.992 1 98.81 278 LEU B CA 1
ATOM 4529 C C . LEU B 1 278 ? 7.961 -16.016 -4.473 1 98.81 278 LEU B C 1
ATOM 4531 O O . LEU B 1 278 ? 8.844 -16.859 -4.254 1 98.81 278 LEU B O 1
ATOM 4535 N N . ARG B 1 279 ? 8.188 -14.906 -5.152 1 98.44 279 ARG B N 1
ATOM 4536 C CA . ARG B 1 279 ? 9.555 -14.562 -5.527 1 98.44 279 ARG B CA 1
ATOM 4537 C C . ARG B 1 279 ? 10.43 -14.383 -4.289 1 98.44 279 ARG B C 1
ATOM 4539 O O . ARG B 1 279 ? 11.586 -14.828 -4.27 1 98.44 279 ARG B O 1
ATOM 4546 N N . LEU B 1 280 ? 9.906 -13.742 -3.297 1 97.38 280 LEU B N 1
ATOM 4547 C CA . LEU B 1 280 ? 10.617 -13.586 -2.035 1 97.38 280 LEU B CA 1
ATOM 4548 C C . LEU B 1 280 ? 10.977 -14.945 -1.442 1 97.38 280 LEU B C 1
ATOM 4550 O O . LEU B 1 280 ? 12.109 -15.156 -0.995 1 97.38 280 LEU B O 1
ATOM 4554 N N . ALA B 1 281 ? 10 -15.836 -1.429 1 97.44 281 ALA B N 1
ATOM 4555 C CA . ALA B 1 281 ? 10.25 -17.188 -0.917 1 97.44 281 ALA B CA 1
ATOM 4556 C C . ALA B 1 281 ? 11.391 -17.859 -1.677 1 97.44 281 ALA B C 1
ATOM 4558 O O . ALA B 1 281 ? 12.227 -18.547 -1.079 1 97.44 281 ALA B O 1
ATOM 4559 N N . THR B 1 282 ? 11.422 -17.688 -2.967 1 97.5 282 THR B N 1
ATOM 4560 C CA . THR B 1 282 ? 12.469 -18.25 -3.807 1 97.5 282 THR B CA 1
ATOM 4561 C C . THR B 1 282 ? 13.828 -17.656 -3.465 1 97.5 282 THR B C 1
ATOM 4563 O O . THR B 1 282 ? 14.805 -18.391 -3.268 1 97.5 282 THR B O 1
ATOM 4566 N N . VAL B 1 283 ? 13.875 -16.344 -3.361 1 94.69 283 VAL B N 1
ATOM 4567 C CA . VAL B 1 283 ? 15.141 -15.641 -3.145 1 94.69 283 VAL B CA 1
ATOM 4568 C C . VAL B 1 283 ? 15.672 -15.961 -1.752 1 94.69 283 VAL B C 1
ATOM 4570 O O . VAL B 1 283 ? 16.891 -16.047 -1.554 1 94.69 283 VAL B O 1
ATOM 4573 N N . CYS B 1 284 ? 14.812 -16.203 -0.825 1 93 284 CYS B N 1
ATOM 4574 C CA . CYS B 1 284 ? 15.219 -16.547 0.534 1 93 284 CYS B CA 1
ATOM 4575 C C . CYS B 1 284 ? 15.383 -18.047 0.692 1 93 284 CYS B C 1
ATOM 4577 O O . CYS B 1 284 ? 15.688 -18.531 1.783 1 93 284 CYS B O 1
ATOM 4579 N N . ASP B 1 285 ? 15.125 -18.812 -0.378 1 94.62 285 ASP B N 1
ATOM 4580 C CA . ASP B 1 285 ? 15.289 -20.25 -0.42 1 94.62 285 ASP B CA 1
ATOM 4581 C C . ASP B 1 285 ? 14.406 -20.938 0.626 1 94.62 285 ASP B C 1
ATOM 4583 O O . ASP B 1 285 ? 14.891 -21.766 1.4 1 94.62 285 ASP B O 1
ATOM 4587 N N . VAL B 1 286 ? 13.133 -20.531 0.683 1 95.94 286 VAL B N 1
ATOM 4588 C CA . VAL B 1 286 ? 12.25 -21.109 1.69 1 95.94 286 VAL B CA 1
ATOM 4589 C C . VAL B 1 286 ? 10.977 -21.625 1.026 1 95.94 286 VAL B C 1
ATOM 4591 O O . VAL B 1 286 ? 9.922 -21.688 1.657 1 95.94 286 VAL B O 1
ATOM 4594 N N . VAL B 1 287 ? 11.023 -21.984 -0.21 1 97.81 287 VAL B N 1
ATOM 4595 C CA . VAL B 1 287 ? 9.836 -22.469 -0.911 1 97.81 287 VAL B CA 1
ATOM 4596 C C . VAL B 1 287 ? 9.383 -23.797 -0.303 1 97.81 287 VAL B C 1
ATOM 4598 O O . VAL B 1 287 ? 8.195 -23.984 -0.01 1 97.81 287 VAL B O 1
ATOM 4601 N N . SER B 1 288 ? 10.312 -24.703 -0.132 1 97.5 288 SER B N 1
ATOM 4602 C CA . SER B 1 288 ? 9.961 -26 0.419 1 97.5 288 SER B CA 1
ATOM 4603 C C . SER B 1 288 ? 9.406 -25.875 1.836 1 97.5 288 SER B C 1
ATOM 4605 O O . SER B 1 288 ? 8.32 -26.359 2.133 1 97.5 288 SER B O 1
ATOM 4607 N N . PRO B 1 289 ? 10.102 -25.172 2.77 1 97.06 289 PRO B N 1
ATOM 4608 C CA . PRO B 1 289 ? 9.531 -24.969 4.105 1 97.06 289 PRO B CA 1
ATOM 4609 C C . PRO B 1 289 ? 8.172 -24.297 4.074 1 97.06 289 PRO B C 1
ATOM 4611 O O . PRO B 1 289 ? 7.32 -24.562 4.926 1 97.06 289 PRO B O 1
ATOM 4614 N N . LEU B 1 290 ? 7.973 -23.344 3.154 1 97.62 290 LEU B N 1
ATOM 4615 C CA . LEU B 1 290 ? 6.676 -22.703 3.006 1 97.62 290 LEU B CA 1
ATOM 4616 C C . LEU B 1 290 ? 5.582 -23.719 2.707 1 97.62 290 LEU B C 1
ATOM 4618 O O . LEU B 1 290 ? 4.52 -23.703 3.33 1 97.62 290 LEU B O 1
ATOM 4622 N N . CYS B 1 291 ? 5.832 -24.578 1.74 1 98 291 CYS B N 1
ATOM 4623 C CA . CYS B 1 291 ? 4.855 -25.609 1.386 1 98 291 CYS B CA 1
ATOM 4624 C C . CYS B 1 291 ? 4.547 -26.5 2.58 1 98 291 CYS B C 1
ATOM 4626 O O . CYS B 1 291 ? 3.385 -26.844 2.822 1 98 291 CYS B O 1
ATOM 4628 N N . GLU B 1 292 ? 5.527 -26.859 3.318 1 97 292 GLU B N 1
ATOM 4629 C CA . GLU B 1 292 ? 5.336 -27.688 4.512 1 97 292 GLU B CA 1
ATOM 4630 C C . GLU B 1 292 ? 4.477 -26.953 5.547 1 97 292 GLU B C 1
ATOM 4632 O O . GLU B 1 292 ? 3.592 -27.562 6.152 1 97 292 GLU B O 1
ATOM 4637 N N . ALA B 1 293 ? 4.789 -25.703 5.758 1 96.75 293 ALA B N 1
ATOM 4638 C CA . ALA B 1 293 ? 4.016 -24.922 6.711 1 96.75 293 ALA B CA 1
ATOM 4639 C C . ALA B 1 293 ? 2.547 -24.844 6.297 1 96.75 293 ALA B C 1
ATOM 4641 O O . ALA B 1 293 ? 1.654 -25 7.137 1 96.75 293 ALA B O 1
ATOM 4642 N N . LEU B 1 294 ? 2.285 -24.656 5.07 1 97 294 LEU B N 1
ATOM 4643 C CA . LEU B 1 294 ? 0.92 -24.531 4.57 1 97 294 LEU B CA 1
ATOM 4644 C C . LEU B 1 294 ? 0.185 -25.859 4.672 1 97 294 LEU B C 1
ATOM 4646 O O . LEU B 1 294 ? -1.009 -25.891 4.98 1 97 294 LEU B O 1
ATOM 4650 N N . ASP B 1 295 ? 0.873 -26.938 4.359 1 94.44 295 ASP B N 1
ATOM 4651 C CA . ASP B 1 295 ? 0.285 -28.266 4.492 1 94.44 295 ASP B CA 1
ATOM 4652 C C . ASP B 1 295 ? -0.129 -28.531 5.938 1 94.44 295 ASP B C 1
ATOM 4654 O O . ASP B 1 295 ? -1.155 -29.172 6.188 1 94.44 295 ASP B O 1
ATOM 4658 N N . GLY B 1 296 ? 0.661 -28.062 6.848 1 89.5 296 GLY B N 1
ATOM 4659 C CA . GLY B 1 296 ? 0.324 -28.219 8.25 1 89.5 296 GLY B CA 1
ATOM 4660 C C . GLY B 1 296 ? -0.917 -27.438 8.656 1 89.5 296 GLY B C 1
ATOM 4661 O O . GLY B 1 296 ? -1.658 -27.875 9.547 1 89.5 296 GLY B O 1
ATOM 4662 N N . MET B 1 297 ? -1.175 -26.328 8.078 1 87.19 297 MET B N 1
ATOM 4663 C CA . MET B 1 297 ? -2.332 -25.5 8.375 1 87.19 297 MET B CA 1
ATOM 4664 C C . MET B 1 297 ? -3.615 -26.125 7.844 1 87.19 297 MET B C 1
ATOM 4666 O O . MET B 1 297 ? -4.703 -25.875 8.367 1 87.19 297 MET B O 1
ATOM 4670 N N . THR B 1 298 ? -3.545 -26.797 6.812 1 78.06 298 THR B N 1
ATOM 4671 C CA . THR B 1 298 ? -4.699 -27.453 6.215 1 78.06 298 THR B CA 1
ATOM 4672 C C . THR B 1 298 ? -5.133 -28.656 7.066 1 78.06 298 THR B C 1
ATOM 4674 O O . THR B 1 298 ? -6.328 -28.922 7.211 1 78.06 298 THR B O 1
ATOM 4677 N N . THR B 1 299 ? -4.227 -29.281 7.551 1 65.62 299 THR B N 1
ATOM 4678 C CA . THR B 1 299 ? -4.527 -30.438 8.367 1 65.62 299 THR B CA 1
ATOM 4679 C C . THR B 1 299 ? -5.156 -30.031 9.695 1 65.62 299 THR B C 1
ATOM 4681 O O . THR B 1 299 ? -6.047 -30.703 10.211 1 65.62 299 THR B O 1
ATOM 4684 N N . GLU B 1 300 ? -4.742 -28.906 10.211 1 52.44 300 GLU B N 1
ATOM 4685 C CA . GLU B 1 300 ? -5.301 -28.422 11.469 1 52.44 300 GLU B CA 1
ATOM 4686 C C . GLU B 1 300 ? -6.719 -27.891 11.281 1 52.44 300 GLU B C 1
ATOM 4688 O O . GLU B 1 300 ? -7.566 -28.047 12.164 1 52.44 300 GLU B O 1
ATOM 4693 N N . SER B 1 301 ? -6.965 -27.172 10.273 1 50.44 301 SER B N 1
ATOM 4694 C CA . SER B 1 301 ? -8.312 -26.672 10.023 1 50.44 301 SER B CA 1
ATOM 4695 C C . SER B 1 301 ? -9.297 -27.812 9.781 1 50.44 301 SER B C 1
ATOM 4697 O O . SER B 1 301 ? -10.5 -27.641 9.984 1 50.44 301 SER B O 1
ATOM 4699 N N . LYS B 1 302 ? -8.906 -29.031 9.273 1 44.94 302 LYS B N 1
ATOM 4700 C CA . LYS B 1 302 ? -9.766 -30.203 9.156 1 44.94 302 LYS B CA 1
ATOM 4701 C C . LYS B 1 302 ? -10.039 -30.828 10.523 1 44.94 302 LYS B C 1
ATOM 4703 O O . LYS B 1 302 ? -11.031 -31.531 10.703 1 44.94 302 LYS B O 1
ATOM 4708 N N . GLU B 1 303 ? -9.188 -30.703 11.508 1 39.22 303 GLU B N 1
ATOM 4709 C CA . GLU B 1 303 ? -9.422 -31.344 12.805 1 39.22 303 GLU B CA 1
ATOM 4710 C C . GLU B 1 303 ? -10.289 -30.453 13.695 1 39.22 303 GLU B C 1
ATOM 4712 O O . GLU B 1 303 ? -10.852 -30.922 14.688 1 39.22 303 GLU B O 1
ATOM 4717 N N . ASP B 1 304 ? -10.258 -29.188 13.547 1 33.53 304 ASP B N 1
ATOM 4718 C CA . ASP B 1 304 ? -11.195 -28.5 14.414 1 33.53 304 ASP B CA 1
ATOM 4719 C C . ASP B 1 304 ? -12.57 -28.375 13.766 1 33.53 304 ASP B C 1
ATOM 4721 O O . ASP B 1 304 ? -12.672 -28.062 12.578 1 33.53 304 ASP B O 1
#

Radius of gyration: 28.11 Å; Cα contacts (8 Å, |Δi|>4): 659; chains: 2; bounding box: 78×87×99 Å

Foldseek 3Di:
DDDDDPPPPPVVPPVPPPPQLLQFLLSLLVQLVVLLVLLLVLCVPPCLNVVVPDDPDDDDDPVCVVSNVVSVVSVLVSLLSNVVSLLSSCVSLLFDLVVLLVQLLVLVCLLAPLVPQAPHPDGSCVCCVPRVDDPVPSFTPQLPPPPDPVCVVVPPPPVPPPDPPPPPCPVVCPVPDDDPRRHRDDLLVVLVCLVVSLVVLVVSCVSRNNVVQLRLSSLSVQLVVLSVQLSVLCVPPDVPCPVVVVHPPDSSNRSVVDDSRSSRSNSNSSSSNVSSSSPSCVNSVNSPVSSVVSVVVVVVVVVD/DDDPDPPPPPVVPPVPPPPQLLQFLLSLLVQLVVLLVLLLVLCVPPCLNVVVPDDPDDDDDPVCVVSNVVSVVSVLVSLLSSVVSLLSSCVSLLFDLVVLLVQLLVLVCLLAPLVPQAPHPDGSCVCCVPRVDDPVPSFTPQLPPPPPPPCCVVPPPPVPPPDPPPPPCVVVCPVPDDDPRRHRDDLLVVLVCLVVSLVVLVVSCVSRNNVVQLRLSSLSVQLVVLSVQLSVLCVPPDVPPPVVVVHPPDSNNRSVVDDSRSSRSNSNSSSSNVSSSSPSCVVSVNSPVSSVVSVVVVVVVVVD

Sequence (608 aa):
MMATAPSTNDHGNCSNCSSNNNNNPRSCILQVGVCTGRLCELANTHPAFISNLTDRTTTTAKDSAFHTLTSTDHLVTTIADLFVSLWLTSRVLKLNLIVAIQNKLKLNGKKYPVEHCKGKAGKYTQYSHLTGITKTNQVTEVAKEDDDEDNNKSISSTPSTVTHQDPSQNTSTTTNTIPEWRTVLTLSQVTMEIPRLANTIASFAEDRLWTRYHTPRNLVMALLGEVGELSELLQFKGDDHEDYNLQQQQPFDLVLSLERKELDKLSQELADVSIYLLRLATVCDVVSPLCEALDGMTTESKEDMMATAPSTNDHGNCSNCSSNNNNNPRSCILQVGVCTGRLCELANTHPAFISNLTDRTTTTAKDSAFHTLTSTDHLVTTIADLFVSLWLTSRVLKLNLIVAIQNKLKLNGKKYPVEHCKGKAGKYTQYSHLTGITKTNQVTEVAKEDDDEDNNKSISSTPSTVTHQDPSQNTSTTTNTIPEWRTVLTLSQVTMEIPRLANTIASFAEDRLWTRYHTPRNLVMALLGEVGELSELLQFKGDDHEDYNLQQQQPFDLVLSLERKELDKLSQELADVSIYLLRLATVCDVVSPLCEALDGMTTESKED

InterPro domains:
  IPR025984 dCTP pyrophosphatase 1 [cd11537] (201-286)